Protein AF-A0A662APE7-F1 (afdb_monomer_lite)

Secondary structure (DSSP, 8-state):
-PPPPPSEEEEEE-SSSEEEPPTT-EEEEEEEEE-TT-EEEE--SEEEESS-EEE-SEE--TTPEEEE-SSSEEEEE-B-STTT--SEEEE-SSEEEESS-EEES-EEE-TT-EEE--SEEEESS-EEESSEEE-TT-EEEE-TT--EEE--SGGGS-SEEE----S---TTS---SSSSEEEEEEETTTTEEEEEEBTT-EEEEEEGGG-S-SGGG---EEE-SS-SBEEEEEEETTTTEEEEEESSTTEEEEEEHHHHTT-SGGG-EEEEE-SSSEEEEEEEETTTTEEEEEEE-TT-EEEEEEEGGGTT-SGGGEEEEEEESSSEEEEEEEETTTTEEEEEEEETTEEEEEEEETTTSTT-SGGG-EEEEEESSS-EEEEEEETTTTEEEEEE-

Structure (mmCIF, N/CA/C/O backbone):
data_AF-A0A662APE7-F1
#
_entry.id   AF-A0A662APE7-F1
#
loop_
_atom_site.group_PDB
_atom_site.id
_atom_site.type_symbol
_atom_site.label_atom_id
_atom_site.label_alt_id
_atom_site.label_comp_id
_atom_site.label_asym_id
_atom_site.label_entity_id
_atom_site.label_seq_id
_atom_site.pdbx_PDB_ins_code
_atom_site.Cartn_x
_atom_site.Cartn_y
_atom_site.Cartn_z
_atom_site.occupancy
_atom_site.B_iso_or_equiv
_atom_site.auth_seq_id
_atom_site.auth_comp_id
_atom_site.auth_asym_id
_atom_site.auth_atom_id
_atom_site.pdbx_PDB_model_num
ATOM 1 N N . MET A 1 1 ? -27.180 11.894 44.790 1.00 35.41 1 MET A N 1
ATOM 2 C CA . MET A 1 1 ? -26.986 12.115 43.345 1.00 35.41 1 MET A CA 1
ATOM 3 C C . MET A 1 1 ? -28.286 11.758 42.665 1.00 35.41 1 MET A C 1
ATOM 5 O O . MET A 1 1 ? -28.748 10.638 42.830 1.00 35.41 1 MET A O 1
ATOM 9 N N . THR A 1 2 ? -28.931 12.731 42.036 1.00 31.67 2 THR A N 1
ATOM 10 C CA . THR A 1 2 ? -30.145 12.531 41.242 1.00 31.67 2 THR A CA 1
ATOM 11 C C . THR A 1 2 ? -29.790 11.696 40.015 1.00 31.67 2 THR A C 1
ATOM 13 O O . THR A 1 2 ? -28.865 12.049 39.289 1.00 31.67 2 THR A O 1
ATOM 16 N N . THR A 1 3 ? -30.481 10.576 39.813 1.00 41.03 3 THR A N 1
ATOM 17 C CA . THR A 1 3 ? -30.437 9.804 38.564 1.00 41.03 3 THR A CA 1
ATOM 18 C C . THR A 1 3 ? -30.727 10.743 37.389 1.00 41.03 3 THR A C 1
ATOM 20 O O . THR A 1 3 ? -31.688 11.512 37.501 1.00 41.03 3 THR A O 1
ATOM 23 N N . PRO A 1 4 ? -29.955 10.718 36.287 1.00 45.28 4 PRO A N 1
ATOM 24 C CA . PRO A 1 4 ? -30.356 11.425 35.078 1.00 45.28 4 PRO A CA 1
ATOM 25 C C . PRO A 1 4 ? -31.716 10.859 34.661 1.00 45.28 4 PRO A C 1
ATOM 27 O O . PRO A 1 4 ? -31.856 9.642 34.531 1.00 45.28 4 PRO A O 1
ATOM 30 N N . SER A 1 5 ? -32.740 11.702 34.539 1.00 51.16 5 SER A N 1
ATOM 31 C CA . SER A 1 5 ? -33.983 11.282 33.897 1.00 51.16 5 SER A CA 1
ATOM 32 C C . SER A 1 5 ? -33.646 10.973 32.445 1.00 51.16 5 SER A C 1
ATOM 34 O O . SER A 1 5 ? -33.167 11.858 31.748 1.00 51.16 5 SER A O 1
ATOM 36 N N . THR A 1 6 ? -33.845 9.735 32.001 1.00 56.44 6 THR A N 1
ATOM 37 C CA . THR A 1 6 ? -33.733 9.391 30.580 1.00 56.44 6 THR A CA 1
ATOM 38 C C . THR A 1 6 ? -34.765 10.203 29.805 1.00 56.44 6 THR A C 1
ATOM 40 O O . THR A 1 6 ? -35.962 10.061 30.068 1.00 56.44 6 THR A O 1
ATOM 43 N N . ASP A 1 7 ? -34.320 11.041 28.872 1.00 66.50 7 ASP A N 1
ATOM 44 C CA . ASP A 1 7 ? -35.218 11.880 28.066 1.00 66.50 7 ASP A CA 1
ATOM 45 C C . ASP A 1 7 ? -36.067 11.024 27.109 1.00 66.50 7 ASP A C 1
ATOM 47 O O . ASP A 1 7 ? -37.222 11.346 26.832 1.00 66.50 7 ASP A O 1
ATOM 51 N N . PHE A 1 8 ? -35.525 9.876 26.680 1.00 79.31 8 PHE A N 1
ATOM 52 C CA . PHE A 1 8 ? -36.215 8.867 25.874 1.00 79.31 8 PHE A CA 1
ATOM 53 C C . PHE A 1 8 ? -35.913 7.444 26.359 1.00 79.31 8 PHE A C 1
ATOM 55 O O . PHE A 1 8 ? -34.772 7.133 26.682 1.00 79.31 8 PHE A O 1
ATOM 62 N N . ALA A 1 9 ? -36.916 6.558 26.367 1.00 82.94 9 ALA A N 1
ATOM 63 C CA . ALA A 1 9 ? -36.731 5.155 26.753 1.00 82.94 9 ALA A CA 1
ATOM 64 C C . ALA A 1 9 ? -35.866 4.401 25.725 1.00 82.94 9 ALA A C 1
ATOM 66 O O . ALA A 1 9 ? -34.706 4.149 25.992 1.00 82.94 9 ALA A O 1
ATOM 67 N N . ALA A 1 10 ? -36.363 4.124 24.522 1.00 90.31 10 ALA A N 1
ATOM 68 C CA . ALA A 1 10 ? -35.557 3.552 23.442 1.00 90.31 10 ALA A CA 1
ATOM 69 C C . ALA A 1 10 ? -35.586 4.490 22.235 1.00 90.31 10 ALA A C 1
ATOM 71 O O . ALA A 1 10 ? -36.660 4.936 21.822 1.00 90.31 10 ALA A O 1
ATOM 72 N N . VAL A 1 11 ? -34.413 4.801 21.690 1.00 93.19 11 VAL A N 1
ATOM 73 C CA . VAL A 1 11 ? -34.256 5.617 20.488 1.00 93.19 11 VAL A CA 1
ATOM 74 C C . VAL A 1 11 ? -33.778 4.731 19.348 1.00 93.19 11 VAL A C 1
ATOM 76 O O . VAL A 1 11 ? -32.735 4.086 19.432 1.00 93.19 11 VAL A O 1
ATOM 79 N N . GLU A 1 12 ? -34.542 4.743 18.260 1.00 94.69 12 GLU A N 1
ATOM 80 C CA . GLU A 1 12 ? -34.242 4.005 17.040 1.00 94.69 12 GLU A CA 1
ATOM 81 C C . GLU A 1 12 ? -34.186 4.964 15.847 1.00 94.69 12 GLU A C 1
ATOM 83 O O . GLU A 1 12 ? -35.148 5.681 15.553 1.00 94.69 12 GLU A O 1
ATOM 88 N N . PHE A 1 13 ? -33.063 4.964 15.133 1.00 93.06 13 PHE A N 1
ATOM 89 C CA . PHE A 1 13 ? -32.897 5.699 13.886 1.00 93.06 13 PHE A CA 1
ATOM 90 C C . PHE A 1 13 ? -33.040 4.761 12.692 1.00 93.06 13 PHE A C 1
ATOM 92 O O . PHE A 1 13 ? -32.327 3.768 12.563 1.00 93.06 13 PHE A O 1
ATOM 99 N N . SER A 1 14 ? -33.952 5.106 11.786 1.00 93.44 14 SER A N 1
ATOM 100 C CA . SER A 1 14 ? -34.207 4.378 10.544 1.00 93.44 14 SER A CA 1
ATOM 101 C C . SER A 1 14 ? -34.367 5.331 9.350 1.00 93.44 14 SER A C 1
ATOM 103 O O . SER A 1 14 ? -34.610 6.540 9.495 1.00 93.44 14 SER A O 1
ATOM 105 N N . GLY A 1 15 ? -34.207 4.767 8.150 1.00 89.31 15 GLY A N 1
ATOM 106 C CA . GLY A 1 15 ? -34.351 5.466 6.873 1.00 89.31 15 GLY A CA 1
ATOM 107 C C . GLY A 1 15 ? -33.199 6.420 6.530 1.00 89.31 15 GLY A C 1
ATOM 108 O O . GLY A 1 15 ? -32.515 6.951 7.401 1.00 89.31 15 GLY A O 1
ATOM 109 N N . SER A 1 16 ? -33.042 6.697 5.235 1.00 83.75 16 SER A N 1
ATOM 110 C CA . SER A 1 16 ? -31.892 7.405 4.645 1.00 83.75 16 SER A CA 1
ATOM 111 C C . SER A 1 16 ? -31.837 8.921 4.870 1.00 83.75 16 SER A C 1
ATOM 113 O O . SER A 1 16 ? -30.897 9.577 4.428 1.00 83.75 16 SER A O 1
ATOM 115 N N . GLY A 1 17 ? -32.830 9.510 5.540 1.00 81.00 17 GLY A N 1
ATOM 116 C CA . GLY A 1 17 ? -32.840 10.949 5.816 1.00 81.00 17 GLY A CA 1
ATOM 117 C C . GLY A 1 17 ? -31.823 11.345 6.889 1.00 81.00 17 GLY A C 1
ATOM 118 O O . GLY A 1 17 ? -31.706 10.647 7.899 1.00 81.00 17 GLY A O 1
ATOM 119 N N . SER A 1 18 ? -31.165 12.494 6.710 1.00 81.50 18 SER A N 1
ATOM 120 C CA . SER A 1 18 ? -30.224 13.066 7.679 1.00 81.50 18 SER A CA 1
ATOM 121 C C . SER A 1 18 ? -30.870 13.264 9.049 1.00 81.50 18 SER A C 1
ATOM 123 O O . SER A 1 18 ? -31.912 13.910 9.170 1.00 81.50 18 SER A O 1
ATOM 125 N N . LYS A 1 19 ? -30.238 12.713 10.086 1.00 87.00 19 LYS A N 1
ATOM 126 C CA . LYS A 1 19 ? -30.603 12.921 11.491 1.00 87.00 19 LYS A CA 1
ATOM 127 C C . LYS A 1 19 ? -29.504 13.758 12.142 1.00 87.00 19 LYS A C 1
ATOM 129 O O . LYS A 1 19 ? -28.327 13.440 11.990 1.00 87.00 19 LYS A O 1
ATOM 134 N N . ILE A 1 20 ? -29.879 14.853 12.795 1.00 86.06 20 ILE A N 1
ATOM 135 C CA . ILE A 1 20 ? -28.946 15.850 13.334 1.00 86.06 20 ILE A CA 1
ATOM 136 C C . ILE A 1 20 ? -29.364 16.147 14.770 1.00 86.06 20 ILE A C 1
ATOM 138 O O . ILE A 1 20 ? -30.521 16.504 15.008 1.00 86.06 20 ILE A O 1
ATOM 142 N N . PHE A 1 21 ? -28.433 16.009 15.710 1.00 83.69 21 PHE A N 1
ATOM 143 C CA . PHE A 1 21 ? -28.563 16.633 17.021 1.00 83.69 21 PHE A CA 1
ATOM 144 C C . PHE A 1 21 ? -28.030 18.066 16.926 1.00 83.69 21 PHE A C 1
ATOM 146 O O . PHE A 1 21 ? -27.008 18.274 16.276 1.00 83.69 21 PHE A O 1
ATOM 153 N N . PRO A 1 22 ? -28.700 19.067 17.523 1.00 81.81 22 PRO A N 1
ATOM 154 C CA . PRO A 1 22 ? -28.154 20.419 17.564 1.00 81.81 22 PRO A CA 1
ATOM 155 C C . PRO A 1 22 ? -26.779 20.446 18.247 1.00 81.81 22 PRO A C 1
ATOM 157 O O . PRO A 1 22 ? -26.547 19.691 19.191 1.00 81.81 22 PRO A O 1
ATOM 160 N N . ASP A 1 23 ? -25.892 21.339 17.813 1.00 76.12 23 ASP A N 1
ATOM 161 C CA . ASP A 1 23 ? -24.543 21.448 18.376 1.00 76.12 23 ASP A CA 1
ATOM 162 C C . ASP A 1 23 ? -24.566 21.674 19.897 1.00 76.12 23 ASP A C 1
ATOM 164 O O . ASP A 1 23 ? -25.382 22.439 20.422 1.00 76.12 23 ASP A O 1
ATOM 168 N N . ASN A 1 24 ? -23.617 21.053 20.606 1.00 78.12 24 ASN A N 1
ATOM 169 C CA . ASN A 1 24 ? -23.400 21.215 22.051 1.00 78.12 24 ASN A CA 1
ATOM 170 C C . ASN A 1 24 ? -24.587 20.826 22.955 1.00 78.12 24 ASN A C 1
ATOM 172 O O . ASN A 1 24 ? -24.693 21.317 24.082 1.00 78.12 24 ASN A O 1
ATOM 176 N N . VAL A 1 25 ? -25.475 19.938 22.501 1.00 85.38 25 VAL A N 1
ATOM 177 C CA . VAL A 1 25 ? -26.524 19.369 23.362 1.00 85.38 25 VAL A CA 1
ATOM 178 C C . VAL A 1 25 ? -26.057 18.093 24.053 1.00 85.38 25 VAL A C 1
ATOM 180 O O . VAL A 1 25 ? -25.264 17.327 23.508 1.00 85.38 25 VAL A O 1
ATOM 183 N N . ASN A 1 26 ? -26.609 17.846 25.240 1.00 90.25 26 ASN A N 1
ATOM 184 C CA . ASN A 1 26 ? -26.515 16.559 25.921 1.00 90.25 26 ASN A CA 1
ATOM 185 C C . ASN A 1 26 ? -27.813 15.785 25.676 1.00 90.25 26 ASN A C 1
ATOM 187 O O . ASN A 1 26 ? -28.894 16.371 25.732 1.00 90.25 26 ASN A O 1
ATOM 191 N N . ALA A 1 27 ? -27.709 14.484 25.432 1.00 91.06 27 ALA A N 1
ATOM 192 C CA . ALA A 1 27 ? -28.846 13.596 25.239 1.00 91.06 27 ALA A CA 1
ATOM 193 C C . ALA A 1 27 ? -28.713 12.351 26.118 1.00 91.06 27 ALA A C 1
ATOM 195 O O . ALA A 1 27 ? -27.608 11.910 26.447 1.00 91.06 27 ALA A O 1
ATOM 196 N N . SER A 1 28 ? -29.847 11.760 26.486 1.00 92.81 28 SER A N 1
ATOM 197 C CA . SER A 1 28 ? -29.877 10.519 27.251 1.00 92.81 28 SER A CA 1
ATOM 198 C C . SER A 1 28 ? -30.950 9.561 26.747 1.00 92.81 28 SER A C 1
ATOM 200 O O . SER A 1 28 ? -32.042 9.977 26.353 1.00 92.81 28 SER A O 1
ATOM 202 N N . THR A 1 29 ? -30.647 8.264 26.772 1.00 93.62 29 THR A N 1
ATOM 203 C CA . THR A 1 29 ? -31.620 7.218 26.472 1.00 93.62 29 THR A CA 1
ATOM 204 C C . THR A 1 29 ? -31.363 5.919 27.245 1.00 93.62 29 THR A C 1
ATOM 206 O O . THR A 1 29 ? -30.317 5.753 27.883 1.00 93.62 29 THR A O 1
ATOM 209 N N . THR A 1 30 ? -32.330 5.000 27.245 1.00 94.25 30 THR A N 1
ATOM 210 C CA . THR A 1 30 ? -32.085 3.607 27.633 1.00 94.25 30 THR A CA 1
ATOM 211 C C . THR A 1 30 ? -31.404 2.894 26.481 1.00 94.25 30 THR A C 1
ATOM 213 O O . THR A 1 30 ? -30.188 2.760 26.538 1.00 94.25 30 THR A O 1
ATOM 216 N N . ASP A 1 31 ? -32.118 2.554 25.414 1.00 95.06 31 ASP A N 1
ATOM 217 C CA . ASP A 1 31 ? -31.532 1.845 24.273 1.00 95.06 31 ASP A CA 1
ATOM 218 C C . ASP A 1 31 ? -31.264 2.794 23.107 1.00 95.06 31 ASP A C 1
ATOM 220 O O . ASP A 1 31 ? -32.072 3.678 22.815 1.00 95.06 31 ASP A O 1
ATOM 224 N N . PHE A 1 32 ? -30.148 2.594 22.410 1.00 94.94 32 PHE A N 1
ATOM 225 C CA . PHE A 1 32 ? -29.778 3.407 21.257 1.00 94.94 32 PHE A CA 1
ATOM 226 C C . PHE A 1 32 ? -29.455 2.516 20.062 1.00 94.94 32 PHE A C 1
ATOM 228 O O . PHE A 1 32 ? -28.431 1.832 20.029 1.00 94.94 32 PHE A O 1
ATOM 235 N N . THR A 1 33 ? -30.347 2.525 19.075 1.00 95.94 33 THR A N 1
ATOM 236 C CA . THR A 1 33 ? -30.216 1.726 17.856 1.00 95.94 33 THR A CA 1
ATOM 237 C C . THR A 1 33 ? -30.161 2.623 16.632 1.00 95.94 33 THR A C 1
ATOM 239 O O . THR A 1 33 ? -31.026 3.473 16.419 1.00 95.94 33 THR A O 1
ATOM 242 N N . ILE A 1 34 ? -29.173 2.398 15.777 1.00 94.44 34 ILE A N 1
ATOM 243 C CA . ILE A 1 34 ? -29.117 2.963 14.434 1.00 94.44 34 ILE A CA 1
ATOM 244 C C . ILE A 1 34 ? -29.188 1.793 13.458 1.00 94.44 34 ILE A C 1
ATOM 246 O O . ILE A 1 34 ? -28.305 0.937 13.410 1.00 94.44 34 ILE A O 1
ATOM 250 N N . ASN A 1 35 ? -30.264 1.737 12.681 1.00 94.50 35 ASN A N 1
ATOM 251 C CA . ASN A 1 35 ? -30.458 0.678 11.704 1.00 94.50 35 ASN A CA 1
ATOM 252 C C . ASN A 1 35 ? -29.614 0.892 10.449 1.00 94.50 35 ASN A C 1
ATOM 254 O O . ASN A 1 35 ? -29.240 2.014 10.099 1.00 94.50 35 ASN A O 1
ATOM 258 N N . SER A 1 36 ? -29.416 -0.198 9.709 1.00 91.50 36 SER A N 1
ATOM 259 C CA . SER A 1 36 ? -28.826 -0.135 8.376 1.00 91.50 36 SER A CA 1
ATOM 260 C C . SER A 1 36 ? -29.574 0.850 7.475 1.00 91.50 36 SER A C 1
ATOM 262 O O . SER A 1 36 ? -30.806 0.933 7.481 1.00 91.50 36 SER A O 1
ATOM 264 N N . GLY A 1 37 ? -28.806 1.650 6.736 1.00 87.56 37 GLY A N 1
ATOM 265 C CA . GLY A 1 37 ? -29.314 2.721 5.883 1.00 87.56 37 GLY A CA 1
ATOM 266 C C . GLY A 1 37 ? -29.697 4.015 6.611 1.00 87.56 37 GLY A C 1
ATOM 267 O O . GLY A 1 37 ? -30.052 4.979 5.935 1.00 87.56 37 GLY A O 1
ATOM 268 N N . ALA A 1 38 ? -29.621 4.082 7.946 1.00 92.69 38 ALA A N 1
ATOM 269 C CA . ALA A 1 38 ? -29.759 5.334 8.691 1.00 92.69 38 ALA A CA 1
ATOM 270 C C . ALA A 1 38 ? -28.409 6.052 8.851 1.00 92.69 38 ALA A C 1
ATOM 272 O O . ALA A 1 38 ? -27.361 5.413 8.935 1.00 92.69 38 ALA A O 1
ATOM 273 N N . ARG A 1 39 ? -28.438 7.391 8.921 1.00 89.56 39 ARG A N 1
ATOM 274 C CA . ARG A 1 39 ? -27.250 8.220 9.172 1.00 89.56 39 ARG A CA 1
ATOM 275 C C . ARG A 1 39 ? -27.526 9.337 10.171 1.00 89.56 39 ARG A C 1
ATOM 277 O O . ARG A 1 39 ? -28.416 10.166 9.954 1.00 89.56 39 ARG A O 1
ATOM 284 N N . ILE A 1 40 ? -26.704 9.393 11.215 1.00 88.62 40 ILE A N 1
ATOM 285 C CA . ILE A 1 40 ? -26.594 10.539 12.119 1.00 88.62 40 ILE A CA 1
ATOM 286 C C . ILE A 1 40 ? -25.384 11.363 11.678 1.00 88.62 40 ILE A C 1
ATOM 288 O O . ILE A 1 40 ? -24.270 10.849 11.641 1.00 88.62 40 ILE A O 1
ATOM 292 N N . TYR A 1 41 ? -25.620 12.613 11.277 1.00 82.94 41 TYR A N 1
ATOM 293 C CA . TYR A 1 41 ? -24.587 13.519 10.748 1.00 82.94 41 TYR A CA 1
ATOM 294 C C . TYR A 1 41 ? -23.865 14.320 11.828 1.00 82.94 41 TYR A C 1
ATOM 296 O O . TYR A 1 41 ? -22.779 14.827 11.582 1.00 82.94 41 TYR A O 1
ATOM 304 N N . THR A 1 42 ? -24.492 14.483 12.987 1.00 83.12 42 THR A N 1
ATOM 305 C CA . THR A 1 42 ? -23.916 15.217 14.112 1.00 83.12 42 THR A CA 1
ATOM 306 C C . THR A 1 42 ? -24.437 14.574 15.378 1.00 83.12 42 THR A C 1
ATOM 308 O O . THR A 1 42 ? -25.648 14.606 15.629 1.00 83.12 42 THR A O 1
ATOM 311 N N . ALA A 1 43 ? -23.548 13.929 16.126 1.00 82.81 43 ALA A N 1
ATOM 312 C CA . ALA A 1 43 ? -23.848 13.393 17.444 1.00 82.81 43 ALA A CA 1
ATOM 313 C C . ALA A 1 43 ? -23.975 14.524 18.486 1.00 82.81 43 ALA A C 1
ATOM 315 O O . ALA A 1 43 ? -23.409 15.604 18.305 1.00 82.81 43 ALA A O 1
ATOM 316 N N . PRO A 1 44 ? -24.707 14.307 19.595 1.00 87.81 44 PRO A N 1
ATOM 317 C CA . PRO A 1 44 ? -24.692 15.241 20.717 1.00 87.81 44 PRO A CA 1
ATOM 318 C C . PRO A 1 44 ? -23.286 15.304 21.338 1.00 87.81 44 PRO A C 1
ATOM 320 O O . PRO A 1 44 ? -22.527 14.336 21.284 1.00 87.81 44 PRO A O 1
ATOM 323 N N . ALA A 1 45 ? -22.958 16.415 22.001 1.00 89.75 45 ALA A N 1
ATOM 324 C CA . ALA A 1 45 ? -21.673 16.561 22.693 1.00 89.75 45 ALA A CA 1
ATOM 325 C C . ALA A 1 45 ? -21.500 15.527 23.820 1.00 89.75 45 ALA A C 1
ATOM 327 O O . ALA A 1 45 ? -20.388 15.075 24.092 1.00 89.75 45 ALA A O 1
ATOM 328 N N . SER A 1 46 ? -22.608 15.123 24.449 1.00 92.06 46 SER A N 1
ATOM 329 C CA . SER A 1 46 ? -22.653 13.997 25.379 1.00 92.06 46 SER A CA 1
ATOM 330 C C . SER A 1 46 ? -23.895 13.144 25.127 1.00 92.06 46 SER A C 1
ATOM 332 O O . SER A 1 46 ? -25.013 13.662 25.130 1.00 92.06 46 SER A O 1
ATOM 334 N N . LEU A 1 47 ? -23.710 11.838 24.934 1.00 92.94 47 LEU A N 1
ATOM 335 C CA . LEU A 1 47 ? -24.787 10.853 24.831 1.00 92.94 47 LEU A CA 1
ATOM 336 C C . LEU A 1 47 ? -24.689 9.866 25.990 1.00 92.94 47 LEU A C 1
ATOM 338 O O . LEU A 1 47 ? -23.731 9.111 26.086 1.00 92.94 47 LEU A O 1
ATOM 342 N N . THR A 1 48 ? -25.686 9.835 26.867 1.00 95.12 48 THR A N 1
ATOM 343 C CA . THR A 1 48 ? -25.760 8.837 27.942 1.00 95.12 48 THR A CA 1
ATOM 344 C C . THR A 1 48 ? -26.694 7.697 27.559 1.00 95.12 48 THR A C 1
ATOM 346 O O . THR A 1 48 ? -27.858 7.936 27.248 1.00 95.12 48 THR A O 1
ATOM 349 N N . ILE A 1 49 ? -26.204 6.461 27.626 1.00 95.44 49 ILE A N 1
ATOM 350 C CA . ILE A 1 49 ? -26.942 5.246 27.270 1.00 95.44 49 ILE A CA 1
ATOM 351 C C . ILE A 1 49 ? -26.947 4.314 28.480 1.00 95.44 49 ILE A C 1
ATOM 353 O O . ILE A 1 49 ? -25.889 3.936 28.996 1.00 95.44 49 ILE A O 1
ATOM 357 N N . SER A 1 50 ? -28.146 3.937 28.926 1.00 95.06 50 SER A N 1
ATOM 358 C CA . SER A 1 50 ? -28.351 3.087 30.112 1.00 95.06 50 SER A CA 1
ATOM 359 C C . SER A 1 50 ? -28.777 1.642 29.802 1.00 95.06 50 SER A C 1
ATOM 361 O O . SER A 1 50 ? -28.789 0.808 30.707 1.00 95.06 50 SER A O 1
ATOM 363 N N . GLY A 1 51 ? -29.080 1.339 28.542 1.00 95.19 51 GLY A N 1
ATOM 364 C CA . GLY A 1 51 ? -29.429 0.029 27.981 1.00 95.19 51 GLY A CA 1
ATOM 365 C C . GLY A 1 51 ? -28.533 -0.333 26.792 1.00 95.19 51 GLY A C 1
ATOM 366 O O . GLY A 1 51 ? -27.390 0.108 26.730 1.00 95.19 51 GLY A O 1
ATOM 367 N N . ASP A 1 52 ? -28.981 -1.150 25.853 1.00 96.50 52 ASP A N 1
ATOM 368 C CA . ASP A 1 52 ? -28.092 -1.669 24.806 1.00 96.50 52 ASP A CA 1
ATOM 369 C C . ASP A 1 52 ? -27.796 -0.639 23.700 1.00 96.50 52 ASP A C 1
ATOM 371 O O . ASP A 1 52 ? -28.578 0.277 23.423 1.00 96.50 52 ASP A O 1
ATOM 375 N N . TYR A 1 53 ? -26.636 -0.797 23.053 1.00 96.44 53 TYR A N 1
ATOM 376 C CA . TYR A 1 53 ? -26.221 0.003 21.899 1.00 96.44 53 TYR A CA 1
ATOM 377 C C . TYR A 1 53 ? -26.051 -0.887 20.677 1.00 96.44 53 TYR A C 1
ATOM 379 O O . TYR A 1 53 ? -25.331 -1.883 20.723 1.00 96.44 53 TYR A O 1
ATOM 387 N N . THR A 1 54 ? -26.695 -0.517 19.573 1.00 96.31 54 THR A N 1
ATOM 388 C CA . THR A 1 54 ? -26.545 -1.206 18.288 1.00 96.31 54 THR A CA 1
ATOM 389 C C . THR A 1 54 ? -26.336 -0.198 17.169 1.00 96.31 54 THR A C 1
ATOM 391 O O . THR A 1 54 ? -27.209 0.632 16.914 1.00 96.31 54 THR A O 1
ATOM 394 N N . GLN A 1 55 ? -25.212 -0.304 16.461 1.00 92.50 55 GLN A N 1
ATOM 395 C CA . GLN A 1 55 ? -24.888 0.573 15.340 1.00 92.50 55 GLN A CA 1
ATOM 396 C C . GLN A 1 55 ? -24.695 -0.198 14.029 1.00 92.50 55 GLN A C 1
ATOM 398 O O . GLN A 1 55 ? -23.624 -0.718 13.755 1.00 92.50 55 GLN A O 1
ATOM 403 N N . ASN A 1 56 ? -25.733 -0.254 13.195 1.00 91.25 56 ASN A N 1
ATOM 404 C CA . ASN A 1 56 ? -25.705 -0.901 11.878 1.00 91.25 56 ASN A CA 1
ATOM 405 C C . ASN A 1 56 ? -25.777 0.094 10.700 1.00 91.25 56 ASN A C 1
ATOM 407 O O . ASN A 1 56 ? -25.841 -0.332 9.546 1.00 91.25 56 ASN A O 1
ATOM 411 N N . GLY A 1 57 ? -25.847 1.397 10.974 1.00 89.81 57 GLY A N 1
ATOM 412 C CA . GLY A 1 57 ? -25.851 2.488 9.997 1.00 89.81 57 GLY A CA 1
ATOM 413 C C . GLY A 1 57 ? -24.587 3.348 10.086 1.00 89.81 57 GLY A C 1
ATOM 414 O O . GLY A 1 57 ? -23.506 2.845 10.362 1.00 89.81 57 GLY A O 1
ATOM 415 N N . LEU A 1 58 ? -24.719 4.656 9.847 1.00 86.56 58 LEU A N 1
ATOM 416 C CA . LEU A 1 58 ? -23.620 5.630 9.909 1.00 86.56 58 LEU A CA 1
ATOM 417 C C . LEU A 1 58 ? -23.786 6.575 11.105 1.00 86.56 58 LEU A C 1
ATOM 419 O O . LEU A 1 58 ? -24.887 7.081 11.348 1.00 86.56 58 LEU A O 1
ATOM 423 N N . PHE A 1 59 ? -22.703 6.831 11.838 1.00 86.69 59 PHE A N 1
ATOM 424 C CA . PHE A 1 59 ? -22.693 7.718 13.005 1.00 86.69 59 PHE A CA 1
ATOM 425 C C . PHE A 1 59 ? -21.440 8.574 12.991 1.00 86.69 59 PHE A C 1
ATOM 427 O O . PHE A 1 59 ? -20.358 8.127 13.354 1.00 86.69 59 PHE A O 1
ATOM 434 N N . ASP A 1 60 ? -21.617 9.827 12.588 1.00 84.88 60 ASP A N 1
ATOM 435 C CA . ASP A 1 60 ? -20.598 10.846 12.770 1.00 84.88 60 ASP A CA 1
ATOM 436 C C . ASP A 1 60 ? -20.600 11.271 14.241 1.00 84.88 60 ASP A C 1
ATOM 438 O O . ASP A 1 60 ? -21.513 11.958 14.713 1.00 84.88 60 ASP A O 1
ATOM 442 N N . ASN A 1 61 ? -19.593 10.804 14.976 1.00 75.38 61 ASN A N 1
ATOM 443 C CA . ASN A 1 61 ? -19.471 11.059 16.403 1.00 75.38 61 ASN A CA 1
ATOM 444 C C . ASN A 1 61 ? -19.163 12.529 16.727 1.00 75.38 61 ASN A C 1
ATOM 446 O O . ASN A 1 61 ? -19.318 12.921 17.881 1.00 75.38 61 ASN A O 1
ATOM 450 N N . SER A 1 62 ? -18.719 13.333 15.751 1.00 78.00 62 SER A N 1
ATOM 451 C CA . SER A 1 62 ? -18.356 14.746 15.912 1.00 78.00 62 SER A CA 1
ATOM 452 C C . SER A 1 62 ? -17.479 15.041 17.149 1.00 78.00 62 SER A C 1
ATOM 454 O O . SER A 1 62 ? -17.571 16.118 17.736 1.00 78.00 62 SER A O 1
ATOM 456 N N . ARG A 1 63 ? -16.629 14.082 17.563 1.00 77.19 63 ARG A N 1
ATOM 457 C CA . ARG A 1 63 ? -15.809 14.098 18.799 1.00 77.19 63 ARG A CA 1
ATOM 458 C C . ARG A 1 63 ? -16.604 14.178 20.117 1.00 77.19 63 ARG A C 1
ATOM 460 O O . ARG A 1 63 ? -16.050 14.554 21.149 1.00 77.19 63 ARG A O 1
ATOM 467 N N . GLY A 1 64 ? -17.892 13.846 20.098 1.00 86.56 64 GLY A N 1
ATOM 468 C CA . GLY A 1 64 ? -18.738 13.753 21.286 1.00 86.56 64 GLY A CA 1
ATOM 469 C C . GLY A 1 64 ? -18.366 12.574 22.189 1.00 86.56 64 GLY A C 1
ATOM 470 O O . GLY A 1 64 ? -17.710 11.616 21.768 1.00 86.56 64 GLY A O 1
ATOM 471 N N . THR A 1 65 ? -18.814 12.636 23.444 1.00 93.56 65 THR A N 1
ATOM 472 C CA . THR A 1 65 ? -18.567 11.588 24.445 1.00 93.56 65 THR A CA 1
ATOM 473 C C . THR A 1 65 ? -19.807 10.726 24.661 1.00 93.56 65 THR A C 1
ATOM 475 O O . THR A 1 65 ? -20.876 11.235 25.002 1.00 93.56 65 THR A O 1
ATOM 478 N N . ILE A 1 66 ? -19.665 9.407 24.542 1.00 95.31 66 ILE A N 1
ATOM 479 C CA . ILE A 1 66 ? -20.707 8.440 24.886 1.00 95.31 66 ILE A CA 1
ATOM 480 C C . ILE A 1 66 ? -20.439 7.856 26.274 1.00 95.31 66 ILE A C 1
ATOM 482 O O . ILE A 1 66 ? -19.368 7.321 26.561 1.00 95.31 66 ILE A O 1
ATOM 486 N N . HIS A 1 67 ? -21.442 7.933 27.142 1.00 97.12 67 HIS A N 1
ATOM 487 C CA . HIS A 1 67 ? -21.419 7.369 28.482 1.00 97.12 67 HIS A CA 1
ATOM 488 C C . HIS A 1 67 ? -22.276 6.109 28.535 1.00 97.12 67 HIS A C 1
ATOM 490 O O . HIS A 1 67 ? -23.503 6.177 28.464 1.00 97.12 67 HIS A O 1
ATOM 496 N N . PHE A 1 68 ? -21.634 4.968 28.753 1.00 97.81 68 PHE A N 1
ATOM 497 C CA . PHE A 1 68 ? -22.302 3.701 29.031 1.00 97.81 68 PHE A CA 1
ATOM 498 C C . PHE A 1 68 ? -22.396 3.520 30.545 1.00 97.81 68 PHE A C 1
ATOM 500 O O . PHE A 1 68 ? -21.453 3.047 31.181 1.00 97.81 68 PHE A O 1
ATOM 507 N N . ASN A 1 69 ? -23.510 3.951 31.144 1.00 94.00 69 ASN A N 1
ATOM 508 C CA . ASN A 1 69 ? -23.674 4.027 32.605 1.00 94.00 69 ASN A CA 1
ATOM 509 C C . ASN A 1 69 ? -24.769 3.105 33.167 1.00 94.00 69 ASN A C 1
ATOM 511 O O . ASN A 1 69 ? -25.109 3.188 34.348 1.00 94.00 69 ASN A O 1
ATOM 515 N N . GLY A 1 70 ? -25.324 2.252 32.309 1.00 88.94 70 GLY A N 1
ATOM 516 C CA . GLY A 1 70 ? -26.429 1.360 32.619 1.00 88.94 70 GLY A CA 1
ATOM 517 C C . GLY A 1 70 ? -26.100 0.184 33.530 1.00 88.94 70 GLY A C 1
ATOM 518 O O . GLY A 1 70 ? -25.000 0.064 34.085 1.00 88.94 70 GLY A O 1
ATOM 519 N N . SER A 1 71 ? -27.051 -0.750 33.599 1.00 90.44 71 SER A N 1
ATOM 520 C CA . SER A 1 71 ? -26.811 -2.115 34.074 1.00 90.44 71 SER A CA 1
ATOM 521 C C . SER A 1 71 ? -25.878 -2.871 33.110 1.00 90.44 71 SER A C 1
ATOM 523 O O . SER A 1 71 ? -24.974 -2.278 32.515 1.00 90.44 71 SER A O 1
ATOM 525 N N . VAL A 1 72 ? -26.019 -4.193 32.990 1.00 96.38 72 VAL A N 1
ATOM 526 C CA . VAL A 1 72 ? -25.290 -4.938 31.956 1.00 96.38 72 VAL A CA 1
ATOM 527 C C . VAL A 1 72 ? -25.707 -4.389 30.588 1.00 96.38 72 VAL A C 1
ATOM 529 O O . VAL A 1 72 ? -26.904 -4.220 30.373 1.00 96.38 72 VAL A O 1
ATOM 532 N N . GLN A 1 73 ? -24.741 -4.063 29.724 1.00 97.56 73 GLN A N 1
ATOM 533 C CA . GLN A 1 73 ? -24.985 -3.542 28.372 1.00 97.56 73 GLN A CA 1
ATOM 534 C C . GLN A 1 73 ? -24.224 -4.372 27.338 1.00 97.56 73 GLN A C 1
ATOM 536 O O . GLN A 1 73 ? -23.070 -4.761 27.556 1.00 97.56 73 GLN A O 1
ATOM 541 N N . THR A 1 74 ? -24.865 -4.574 26.196 1.00 97.81 74 THR A N 1
ATOM 542 C CA . THR A 1 74 ? -24.275 -5.130 24.981 1.00 97.81 74 THR A CA 1
ATOM 543 C C . THR A 1 74 ? -24.054 -4.009 23.970 1.00 97.81 74 THR A C 1
ATOM 545 O O . THR A 1 74 ? -24.942 -3.194 23.722 1.00 97.81 74 THR A O 1
ATOM 548 N N . LEU A 1 75 ? -22.852 -3.966 23.398 1.00 97.56 75 LEU A N 1
ATOM 549 C CA . LEU A 1 75 ? -22.442 -3.015 22.372 1.00 97.56 75 LEU A CA 1
ATOM 550 C C . LEU A 1 75 ? -22.242 -3.796 21.074 1.00 97.56 75 LEU A C 1
ATOM 552 O O . LEU A 1 75 ? -21.329 -4.619 20.974 1.00 97.56 75 LEU A O 1
ATOM 556 N N . ALA A 1 76 ? -23.127 -3.586 20.107 1.00 96.25 76 ALA A N 1
ATOM 557 C CA . ALA A 1 76 ? -23.212 -4.376 18.885 1.00 96.25 76 ALA A CA 1
ATOM 558 C C . ALA A 1 76 ? -23.228 -3.505 17.622 1.00 96.25 76 ALA A C 1
ATOM 560 O O . ALA A 1 76 ? -23.407 -2.287 17.671 1.00 96.25 76 ALA A O 1
ATOM 561 N N . GLY A 1 77 ? -23.078 -4.167 16.475 1.00 91.62 77 GLY A N 1
ATOM 562 C CA . GLY A 1 77 ? -23.021 -3.533 15.158 1.00 91.62 77 GLY A CA 1
ATOM 563 C C . GLY A 1 77 ? -21.594 -3.286 14.665 1.00 91.62 77 GLY A C 1
ATOM 564 O O . GLY A 1 77 ? -20.652 -3.904 15.164 1.00 91.62 77 GLY A O 1
ATOM 565 N N . THR A 1 78 ? -21.458 -2.426 13.661 1.00 86.31 78 THR A N 1
ATOM 566 C CA . THR A 1 78 ? -20.198 -2.020 13.029 1.00 86.31 78 THR A CA 1
ATOM 567 C C . THR A 1 78 ? -19.700 -0.741 13.693 1.00 86.31 78 THR A C 1
ATOM 569 O O . THR A 1 78 ? -20.376 0.282 13.651 1.00 86.31 78 THR A O 1
ATOM 572 N N . MET A 1 79 ? -18.535 -0.799 14.335 1.00 89.75 79 MET A N 1
ATOM 573 C CA . MET A 1 79 ? -17.963 0.315 15.109 1.00 89.75 79 MET A CA 1
ATOM 574 C C . MET A 1 79 ? -16.469 0.476 14.821 1.00 89.75 79 MET A C 1
ATOM 576 O O . MET A 1 79 ? -15.734 0.892 15.702 1.00 89.75 79 MET A O 1
ATOM 580 N N . ASN A 1 80 ? -16.024 0.033 13.646 1.00 79.19 80 ASN A N 1
ATOM 581 C CA . ASN A 1 80 ? -14.619 -0.135 13.276 1.00 79.19 80 ASN A CA 1
ATOM 582 C C . ASN A 1 80 ? -14.309 0.438 11.880 1.00 79.19 80 ASN A C 1
ATOM 584 O O . ASN A 1 80 ? -13.529 -0.132 11.121 1.00 79.19 80 ASN A O 1
ATOM 588 N N . THR A 1 81 ? -14.987 1.521 11.509 1.00 72.31 81 THR A N 1
ATOM 589 C CA . THR A 1 81 ? -14.757 2.266 10.269 1.00 72.31 81 THR A CA 1
ATOM 590 C C . THR A 1 81 ? -14.749 3.754 10.586 1.00 72.31 81 THR A C 1
ATOM 592 O O . THR A 1 81 ? -15.567 4.213 11.380 1.00 72.31 81 THR A O 1
ATOM 595 N N . ALA A 1 82 ? -13.962 4.552 9.863 1.00 68.75 82 ALA A N 1
ATOM 596 C CA . ALA A 1 82 ? -13.846 5.998 10.100 1.00 68.75 82 ALA A CA 1
ATOM 597 C C . ALA A 1 82 ? -15.188 6.774 10.197 1.00 68.75 82 ALA A C 1
ATOM 599 O O . ALA A 1 82 ? -15.225 7.881 10.723 1.00 68.75 82 ALA A O 1
ATOM 600 N N . SER A 1 83 ? -16.299 6.213 9.698 1.00 68.69 83 SER A N 1
ATOM 601 C CA . SER A 1 83 ? -17.646 6.813 9.712 1.00 68.69 83 SER A CA 1
ATOM 602 C C . SER A 1 83 ? -18.654 6.178 10.690 1.00 68.69 83 SER A C 1
ATOM 604 O O . SER A 1 83 ? -19.815 6.598 10.749 1.00 68.69 83 SER A O 1
ATOM 606 N N . THR A 1 84 ? -18.240 5.147 11.428 1.00 77.38 84 THR A N 1
ATOM 607 C CA . THR A 1 84 ? -19.057 4.419 12.417 1.00 77.38 84 THR A CA 1
ATOM 608 C C . THR A 1 84 ? -18.385 4.299 13.783 1.00 77.38 84 THR A C 1
ATOM 610 O O . THR A 1 84 ? -18.965 3.710 14.695 1.00 77.38 84 THR A O 1
ATOM 613 N N . ASP A 1 85 ? -17.171 4.824 13.916 1.00 81.75 85 ASP A N 1
ATOM 614 C CA . ASP A 1 85 ? -16.359 4.737 15.123 1.00 81.75 85 ASP A CA 1
ATOM 615 C C . ASP A 1 85 ? -16.932 5.543 16.276 1.00 81.75 85 ASP A C 1
ATOM 617 O O . ASP A 1 85 ? -17.569 6.594 16.112 1.00 81.75 85 ASP A O 1
ATOM 621 N N . PHE A 1 86 ? -16.647 5.074 17.485 1.00 87.81 86 PHE A N 1
ATOM 622 C CA . PHE A 1 86 ? -16.936 5.860 18.664 1.00 87.81 86 PHE A CA 1
ATOM 623 C C . PHE A 1 86 ? -16.089 7.132 18.701 1.00 87.81 86 PHE A C 1
ATOM 625 O O . PHE A 1 86 ? -14.946 7.164 18.248 1.00 87.81 86 PHE A O 1
ATOM 632 N N . GLY A 1 87 ? -16.660 8.186 19.285 1.00 87.50 87 GLY A N 1
ATOM 633 C CA . GLY A 1 87 ? -15.888 9.347 19.720 1.00 87.50 87 GLY A CA 1
ATOM 634 C C . GLY A 1 87 ? -15.119 8.986 20.984 1.00 87.50 87 GLY A C 1
ATOM 635 O O . GLY A 1 87 ? -14.370 8.015 21.014 1.00 87.50 87 GLY A O 1
ATOM 636 N N . ASN A 1 88 ? -15.353 9.716 22.066 1.00 93.62 88 ASN A N 1
ATOM 637 C CA . ASN A 1 88 ? -14.840 9.323 23.377 1.00 93.62 88 ASN A CA 1
ATOM 638 C C . ASN A 1 88 ? -15.836 8.385 24.059 1.00 93.62 88 ASN A C 1
ATOM 640 O O . ASN A 1 88 ? -17.039 8.651 24.034 1.00 93.62 88 ASN A O 1
ATOM 644 N N . VAL A 1 89 ? -15.369 7.320 24.710 1.00 96.94 89 VAL A N 1
ATOM 645 C CA . VAL A 1 89 ? -16.236 6.407 25.470 1.00 96.94 89 VAL A CA 1
ATOM 646 C C . VAL A 1 89 ? -15.863 6.364 26.942 1.00 96.94 89 VAL A C 1
ATOM 648 O O . VAL A 1 89 ? -14.697 6.261 27.324 1.00 96.94 89 VAL A O 1
ATOM 651 N N . ILE A 1 90 ? -16.890 6.421 27.789 1.00 98.31 90 ILE A N 1
ATOM 652 C CA . ILE A 1 90 ? -16.755 6.322 29.240 1.00 98.31 90 ILE A CA 1
ATOM 653 C C . ILE A 1 90 ? -17.681 5.223 29.753 1.00 98.31 90 ILE A C 1
ATOM 655 O O . ILE A 1 90 ? -18.908 5.335 29.684 1.00 98.31 90 ILE A O 1
ATOM 659 N N . PHE A 1 91 ? -17.094 4.177 30.328 1.00 98.44 91 PHE A N 1
ATOM 660 C CA . PHE A 1 91 ? -17.816 3.050 30.912 1.00 98.44 91 PHE A CA 1
ATOM 661 C C . PHE A 1 91 ? -17.965 3.221 32.421 1.00 98.44 91 PHE A C 1
ATOM 663 O O . PHE A 1 91 ? -17.016 3.560 33.128 1.00 98.44 91 PHE A O 1
ATOM 670 N N . SER A 1 92 ? -19.175 3.016 32.934 1.00 97.38 92 SER A N 1
ATOM 671 C CA . SER A 1 92 ? -19.514 3.090 34.358 1.00 97.38 92 SER A CA 1
ATOM 672 C C . SER A 1 92 ? -20.611 2.081 34.710 1.00 97.38 92 SER A C 1
ATOM 674 O O . SER A 1 92 ? -21.406 1.677 33.861 1.00 97.38 92 SER A O 1
ATOM 676 N N . GLY A 1 93 ? -20.712 1.708 35.985 1.00 93.56 93 GLY A N 1
ATOM 677 C CA . GLY A 1 93 ? -21.758 0.790 36.443 1.00 93.56 93 GLY A CA 1
ATOM 678 C C . GLY A 1 93 ? -21.385 -0.672 36.209 1.00 93.56 93 GLY A C 1
ATOM 679 O O . GLY A 1 93 ? -20.303 -1.080 36.599 1.00 93.56 93 GLY A O 1
ATOM 680 N N . ALA A 1 94 ? -22.290 -1.480 35.656 1.00 95.62 94 ALA A N 1
ATOM 681 C CA . ALA A 1 94 ? -22.073 -2.926 35.518 1.00 95.62 94 ALA A CA 1
ATOM 682 C C . ALA A 1 94 ? -21.264 -3.305 34.255 1.00 95.62 94 ALA A C 1
ATOM 684 O O . ALA A 1 94 ? -20.660 -2.454 33.608 1.00 95.62 94 ALA A O 1
ATOM 685 N N . THR A 1 95 ? -21.241 -4.596 33.907 1.00 97.56 95 THR A N 1
ATOM 686 C CA . THR A 1 95 ? -20.477 -5.134 32.771 1.00 97.56 95 THR A CA 1
ATOM 687 C C . THR A 1 95 ? -20.945 -4.600 31.416 1.00 97.56 95 THR A C 1
ATOM 689 O O . THR A 1 95 ? -22.143 -4.559 31.140 1.00 97.56 95 THR A O 1
ATOM 692 N N . LYS A 1 96 ? -19.993 -4.256 30.549 1.00 98.12 96 LYS A N 1
ATOM 693 C CA . LYS A 1 96 ? -20.195 -3.796 29.170 1.00 98.12 96 LYS A CA 1
ATOM 694 C C . LYS A 1 96 ? -19.493 -4.769 28.231 1.00 98.12 96 LYS A C 1
ATOM 696 O O . LYS A 1 96 ? -18.310 -5.034 28.427 1.00 98.12 96 LYS A O 1
ATOM 701 N N .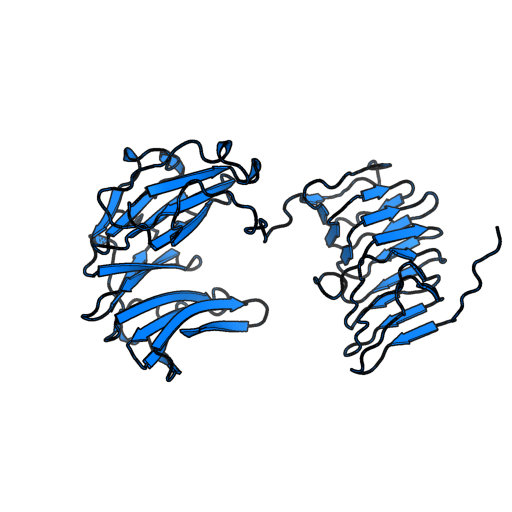 THR A 1 97 ? -20.207 -5.324 27.260 1.00 98.19 97 THR A N 1
ATOM 702 C CA . THR A 1 97 ? -19.669 -6.375 26.383 1.00 98.19 97 THR A CA 1
ATOM 703 C C . THR A 1 97 ? -19.739 -5.938 24.933 1.00 98.19 97 THR A C 1
ATOM 705 O O . THR A 1 97 ? -20.829 -5.682 24.421 1.00 98.19 97 THR A O 1
ATOM 708 N N . PHE A 1 98 ? -18.588 -5.880 24.269 1.00 97.94 98 PHE A N 1
ATOM 709 C CA . PHE A 1 98 ? -18.533 -5.685 22.826 1.00 97.94 98 PHE A CA 1
ATOM 710 C C . PHE A 1 98 ? -18.827 -6.998 22.103 1.00 97.94 98 PHE A C 1
ATOM 712 O O . PHE A 1 98 ? -18.244 -8.032 22.420 1.00 97.94 98 PHE A O 1
ATOM 719 N N . SER A 1 99 ? -19.730 -6.952 21.125 1.00 96.31 99 SER A N 1
ATOM 720 C CA . SER A 1 99 ? -20.076 -8.116 20.296 1.00 96.31 99 SER A CA 1
ATOM 721 C C . SER A 1 99 ? -19.204 -8.237 19.046 1.00 96.31 99 SER A C 1
ATOM 723 O O . SER A 1 99 ? -19.058 -9.333 18.520 1.00 96.31 99 SER A O 1
ATOM 725 N N . ASN A 1 100 ? -18.627 -7.125 18.582 1.00 93.44 100 ASN A N 1
ATOM 726 C CA . ASN A 1 100 ? -17.808 -7.024 17.374 1.00 93.44 100 ASN A CA 1
ATOM 727 C C . ASN A 1 100 ? -16.623 -6.084 17.617 1.00 93.44 100 ASN A C 1
ATOM 729 O O . ASN A 1 100 ? -16.617 -5.339 18.599 1.00 93.44 100 ASN A O 1
ATOM 733 N N . ASN A 1 101 ? -15.665 -6.089 16.688 1.00 92.00 101 ASN A N 1
ATOM 734 C CA . ASN A 1 101 ? -14.546 -5.146 16.664 1.00 92.00 101 ASN A CA 1
ATOM 735 C C . ASN A 1 101 ? -15.029 -3.694 16.751 1.00 92.00 101 ASN A C 1
ATOM 737 O O . ASN A 1 101 ? -16.093 -3.346 16.230 1.00 92.00 101 ASN A O 1
ATOM 741 N N . ALA A 1 102 ? -14.232 -2.860 17.410 1.00 93.44 102 ALA A N 1
ATOM 742 C CA . ALA A 1 102 ? -14.580 -1.471 17.659 1.00 93.44 102 ALA A CA 1
ATOM 743 C C . ALA A 1 102 ? -13.351 -0.562 17.606 1.00 93.44 102 ALA A C 1
ATOM 745 O O . ALA A 1 102 ? -12.231 -1.003 17.857 1.00 93.44 102 ALA A O 1
ATOM 746 N N . SER A 1 103 ? -13.577 0.718 17.360 1.00 92.06 103 SER A N 1
ATOM 747 C CA . SER A 1 103 ? -12.595 1.778 17.508 1.00 92.06 103 SER A CA 1
ATOM 748 C C . SER A 1 103 ? -13.204 3.023 18.138 1.00 92.06 103 SER A C 1
ATOM 750 O O . SER A 1 103 ? -14.416 3.256 18.091 1.00 92.06 103 SER A O 1
ATOM 752 N N . THR A 1 104 ? -12.351 3.787 18.816 1.00 92.56 104 THR A N 1
ATOM 753 C CA . THR A 1 104 ? -12.721 4.979 19.581 1.00 92.56 104 THR A CA 1
ATOM 754 C C . THR A 1 104 ? -11.584 5.999 19.574 1.00 92.56 104 THR A C 1
ATOM 756 O O . THR A 1 104 ? -10.427 5.645 19.345 1.00 92.56 104 THR A O 1
ATOM 759 N N . SER A 1 105 ? -11.899 7.257 19.887 1.00 91.31 105 SER A N 1
ATOM 760 C CA . SER A 1 105 ? -10.895 8.273 20.208 1.00 91.31 105 SER A CA 1
ATOM 761 C C . SER A 1 105 ? -10.270 8.027 21.584 1.00 91.31 105 SER A C 1
ATOM 763 O O . SER A 1 105 ? -9.168 7.501 21.645 1.00 91.31 105 SER A O 1
ATOM 765 N N . ASP A 1 106 ? -10.987 8.301 22.677 1.00 94.44 106 ASP A N 1
ATOM 766 C CA . ASP A 1 106 ? -10.520 7.997 24.038 1.00 94.44 106 ASP A CA 1
ATOM 767 C C . ASP A 1 106 ? -11.326 6.860 24.674 1.00 94.44 106 ASP A C 1
ATOM 769 O O . ASP A 1 106 ? -12.548 6.782 24.515 1.00 94.44 106 ASP A O 1
ATOM 773 N N . PHE A 1 107 ? -10.663 6.016 25.468 1.00 97.25 107 PHE A N 1
ATOM 774 C CA . PHE A 1 107 ? -11.267 4.854 26.118 1.00 97.25 107 PHE A CA 1
ATOM 775 C C . PHE A 1 107 ? -11.083 4.897 27.640 1.00 97.25 107 PHE A C 1
ATOM 777 O O . PHE A 1 107 ? -9.997 4.648 28.166 1.00 97.25 107 PHE A O 1
ATOM 784 N N . THR A 1 108 ? -12.161 5.179 28.378 1.00 98.44 108 THR A N 1
ATOM 785 C CA . THR A 1 108 ? -12.121 5.285 29.847 1.00 98.44 108 THR A CA 1
ATOM 786 C C . THR A 1 108 ? -13.019 4.261 30.533 1.00 98.44 108 THR A C 1
ATOM 788 O O . THR A 1 108 ? -14.236 4.248 30.344 1.00 98.44 108 THR A O 1
ATOM 791 N N . ILE A 1 109 ? -12.444 3.456 31.427 1.00 98.50 109 ILE A N 1
ATOM 792 C CA . ILE A 1 109 ? -13.172 2.553 32.325 1.00 98.50 109 ILE A CA 1
ATOM 793 C C . ILE A 1 109 ? -13.148 3.128 33.743 1.00 98.50 109 ILE A C 1
ATOM 795 O O . ILE A 1 109 ? -12.110 3.132 34.409 1.00 98.50 109 ILE A O 1
ATOM 799 N N . ASN A 1 110 ? -14.297 3.580 34.246 1.00 98.00 110 ASN A N 1
ATOM 800 C CA . ASN A 1 110 ? -14.396 4.063 35.622 1.00 98.00 110 ASN A CA 1
ATOM 801 C C . ASN A 1 110 ? -14.411 2.914 36.636 1.00 98.00 110 ASN A C 1
ATOM 803 O O . ASN A 1 110 ? -14.772 1.772 36.339 1.00 98.00 110 ASN A O 1
ATOM 807 N N . SER A 1 111 ? -14.070 3.249 37.882 1.00 96.25 111 SER A N 1
ATOM 808 C CA . SER A 1 111 ? -14.133 2.303 38.995 1.00 96.25 111 SER A CA 1
ATOM 809 C C . SER A 1 111 ? -15.530 1.700 39.162 1.00 96.25 111 SER A C 1
ATOM 811 O O . SER A 1 111 ? -16.545 2.382 39.018 1.00 96.25 111 SER A O 1
ATOM 813 N N . GLY A 1 112 ? -15.570 0.399 39.450 1.00 93.88 112 GLY A N 1
ATOM 814 C CA . GLY A 1 112 ? -16.800 -0.387 39.541 1.00 93.88 112 GLY A CA 1
ATOM 815 C C . GLY A 1 112 ? -17.300 -0.951 38.208 1.00 93.88 112 GLY A C 1
ATOM 816 O O . GLY A 1 112 ? -18.111 -1.870 38.247 1.00 93.88 112 GLY A O 1
ATOM 817 N N . SER A 1 113 ? -16.789 -0.476 37.063 1.00 97.12 113 SER A N 1
ATOM 818 C CA . SER A 1 113 ? -17.137 -0.993 35.734 1.00 97.12 113 SER A CA 1
ATOM 819 C C . SER A 1 113 ? -16.293 -2.200 35.337 1.00 97.12 113 SER A C 1
ATOM 821 O O . SER A 1 113 ? -15.113 -2.289 35.678 1.00 97.12 113 SER A O 1
ATOM 823 N N . THR A 1 114 ? -16.895 -3.112 34.574 1.00 97.62 114 THR A N 1
ATOM 824 C CA . THR A 1 114 ? -16.188 -4.189 33.865 1.00 97.62 114 THR A CA 1
ATOM 825 C C . THR A 1 114 ? -16.424 -4.038 32.370 1.00 97.62 114 THR A C 1
ATOM 827 O O . THR A 1 114 ? -17.570 -3.870 31.961 1.00 97.62 114 THR A O 1
ATOM 830 N N . VAL A 1 115 ? -15.378 -4.114 31.552 1.00 98.19 115 VAL A N 1
ATOM 831 C CA . VAL A 1 115 ? -15.502 -4.102 30.089 1.00 98.19 115 VAL A CA 1
ATOM 832 C C . VAL A 1 115 ? -14.910 -5.374 29.510 1.00 98.19 115 VAL A C 1
ATOM 834 O O . VAL A 1 115 ? -13.732 -5.649 29.721 1.00 98.19 115 VAL A O 1
ATOM 837 N N . SER A 1 116 ? -15.723 -6.122 28.765 1.00 98.00 116 SER A N 1
ATOM 838 C CA . SER A 1 116 ? -15.266 -7.235 27.941 1.00 98.00 116 SER A CA 1
ATOM 839 C C . SER A 1 116 ? -14.958 -6.758 26.540 1.00 98.00 116 SER A C 1
ATOM 841 O O . SER A 1 116 ? -15.866 -6.383 25.797 1.00 98.00 116 SER A O 1
ATOM 843 N N . ALA A 1 117 ? -13.665 -6.758 26.224 1.00 96.44 117 ALA A N 1
ATOM 844 C CA . ALA A 1 117 ? -13.128 -6.287 24.964 1.00 96.44 117 ALA A CA 1
ATOM 845 C C . ALA A 1 117 ? -13.562 -7.181 23.789 1.00 96.44 117 ALA A C 1
ATOM 847 O O . ALA A 1 117 ? -13.806 -8.379 23.982 1.00 96.44 117 ALA A O 1
ATOM 848 N N . PRO A 1 118 ? -13.646 -6.615 22.575 1.00 96.38 118 PRO A N 1
ATOM 849 C CA . PRO A 1 118 ? -13.793 -7.396 21.353 1.00 96.38 118 PRO A CA 1
ATOM 850 C C . PRO A 1 118 ? -12.474 -8.076 20.954 1.00 96.38 118 PRO A C 1
ATOM 852 O O . PRO A 1 118 ? -11.448 -7.899 21.607 1.00 96.38 118 PRO A O 1
ATOM 855 N N . ALA A 1 119 ? -12.489 -8.835 19.854 1.00 94.81 119 ALA A N 1
ATOM 856 C CA . ALA A 1 119 ? -11.278 -9.450 19.304 1.00 94.81 119 ALA A CA 1
ATOM 857 C C . ALA A 1 119 ? -10.245 -8.409 18.826 1.00 94.81 119 ALA A C 1
ATOM 859 O O . ALA A 1 119 ? -9.046 -8.654 18.923 1.00 94.81 119 ALA A O 1
ATOM 860 N N . SER A 1 120 ? -10.705 -7.247 18.352 1.00 93.19 120 SER A N 1
ATOM 861 C CA . SER A 1 120 ? -9.862 -6.103 17.993 1.00 93.19 120 SER A CA 1
ATOM 862 C C . SER A 1 120 ? -10.486 -4.799 18.478 1.00 93.19 120 SER A C 1
ATOM 864 O O . SER A 1 120 ? -11.640 -4.505 18.141 1.00 93.19 120 SER A O 1
ATOM 866 N N . LEU A 1 121 ? -9.721 -4.012 19.237 1.00 94.81 121 LEU A N 1
ATOM 867 C CA . LEU A 1 121 ? -10.111 -2.682 19.707 1.00 94.81 121 LEU A CA 1
ATOM 868 C C . LEU A 1 121 ? -9.025 -1.656 19.369 1.00 94.81 121 LEU A C 1
ATOM 870 O O . LEU A 1 121 ? -7.911 -1.767 19.877 1.00 94.81 121 LEU A O 1
ATOM 874 N N . SER A 1 122 ? -9.361 -0.644 18.568 1.00 92.38 122 SER A N 1
ATOM 875 C CA . SER A 1 122 ? -8.438 0.452 18.239 1.00 92.38 122 SER A CA 1
ATOM 876 C C . SER A 1 122 ? -8.774 1.725 19.012 1.00 92.38 122 SER A C 1
ATOM 878 O O . SER A 1 122 ? -9.933 2.123 19.116 1.00 92.38 122 SER A O 1
ATOM 880 N N . ILE A 1 123 ? -7.761 2.377 19.565 1.00 93.12 123 ILE A N 1
ATOM 881 C CA . ILE A 1 123 ? -7.899 3.570 20.399 1.00 93.12 123 ILE A CA 1
ATOM 882 C C . ILE A 1 123 ? -6.919 4.597 19.856 1.00 93.12 123 ILE A C 1
ATOM 884 O O . ILE A 1 123 ? -5.711 4.423 19.991 1.00 93.12 123 ILE A O 1
ATOM 888 N N . SER A 1 124 ? -7.422 5.649 19.211 1.00 88.31 124 SER A N 1
ATOM 889 C CA . SER A 1 124 ? -6.541 6.649 18.596 1.00 88.31 124 SER A CA 1
ATOM 890 C C . SER A 1 124 ? -5.938 7.627 19.611 1.00 88.31 124 SER A C 1
ATOM 892 O O . SER A 1 124 ? -4.950 8.283 19.301 1.00 88.31 124 SER A O 1
ATOM 894 N N . GLY A 1 125 ? -6.563 7.774 20.779 1.00 89.81 125 GLY A N 1
ATOM 895 C CA . GLY A 1 125 ? -6.176 8.662 21.874 1.00 89.81 125 GLY A CA 1
ATOM 896 C C . GLY A 1 125 ? -5.898 7.897 23.167 1.00 89.81 125 GLY A C 1
ATOM 897 O O . GLY A 1 125 ? -5.289 6.830 23.154 1.00 89.81 125 GLY A O 1
ATOM 898 N N . ASP A 1 126 ? -6.324 8.443 24.304 1.00 94.50 126 ASP A N 1
ATOM 899 C CA . ASP A 1 126 ? -5.893 7.955 25.615 1.00 94.50 126 ASP A CA 1
ATOM 900 C C . ASP A 1 126 ? -6.690 6.733 26.101 1.00 94.50 126 ASP A C 1
ATOM 902 O O . ASP A 1 126 ? -7.916 6.647 25.972 1.00 94.50 126 ASP A O 1
ATOM 906 N N . TYR A 1 127 ? -5.992 5.813 26.773 1.00 97.06 127 TYR A N 1
ATOM 907 C CA . TYR A 1 127 ? -6.590 4.713 27.528 1.00 97.06 127 TYR A CA 1
ATOM 908 C C . TYR A 1 127 ? -6.449 4.948 29.037 1.00 97.06 127 TYR A C 1
ATOM 910 O O . TYR A 1 127 ? -5.346 5.107 29.572 1.00 97.06 127 TYR A O 1
ATOM 918 N N . SER A 1 128 ? -7.561 4.879 29.773 1.00 98.00 128 SER A N 1
ATOM 919 C CA . SER A 1 128 ? -7.550 4.916 31.239 1.00 98.00 128 SER A CA 1
ATOM 920 C C . SER A 1 128 ? -8.439 3.839 31.852 1.00 98.00 128 SER A C 1
ATOM 922 O O . SER A 1 128 ? -9.632 3.761 31.563 1.00 98.00 128 SER A O 1
ATOM 924 N N . ASN A 1 129 ? -7.881 3.025 32.752 1.00 98.06 129 ASN A N 1
ATOM 925 C CA . ASN A 1 129 ? -8.624 1.962 33.428 1.00 98.06 129 ASN A CA 1
ATOM 926 C C . ASN A 1 129 ? -8.554 2.049 34.957 1.00 98.06 129 ASN A C 1
ATOM 928 O O . ASN A 1 129 ? -7.576 1.643 35.579 1.00 98.06 129 ASN A O 1
ATOM 932 N N . SER A 1 130 ? -9.638 2.491 35.587 1.00 97.56 130 SER A N 1
ATOM 933 C CA . SER A 1 130 ? -9.842 2.410 37.043 1.00 97.56 130 SER A CA 1
ATOM 934 C C . SER A 1 130 ? -10.792 1.277 37.467 1.00 97.56 130 SER A C 1
ATOM 936 O O . SER A 1 130 ? -11.123 1.173 38.652 1.00 97.56 130 SER A O 1
ATOM 938 N N . GLY A 1 131 ? -11.256 0.454 36.521 1.00 96.81 131 GLY A N 1
ATOM 939 C CA . GLY A 1 131 ? -12.147 -0.690 36.727 1.00 96.81 131 GLY A CA 1
ATOM 940 C C . GLY A 1 131 ? -11.494 -2.027 36.354 1.00 96.81 131 GLY A C 1
ATOM 941 O O . GLY A 1 131 ? -10.319 -2.265 36.639 1.00 96.81 131 GLY A O 1
ATOM 942 N N . LEU A 1 132 ? -12.278 -2.922 35.744 1.00 97.62 132 LEU A N 1
ATOM 943 C CA . LEU A 1 132 ? -11.829 -4.219 35.233 1.00 97.62 132 LEU A CA 1
ATOM 944 C C . LEU A 1 132 ? -11.935 -4.246 33.704 1.00 97.62 132 LEU A C 1
ATOM 946 O O . LEU A 1 132 ? -13.008 -4.021 33.148 1.00 97.62 132 LEU A O 1
ATOM 950 N N . PHE A 1 133 ? -10.835 -4.570 33.034 1.00 98.06 133 PHE A N 1
ATOM 951 C CA . PHE A 1 133 ? -10.811 -4.845 31.599 1.00 98.06 133 PHE A CA 1
ATOM 952 C C . PHE A 1 133 ? -10.624 -6.351 31.415 1.00 98.06 133 PHE A C 1
ATOM 954 O O . PHE A 1 133 ? -9.746 -6.928 32.039 1.00 98.06 133 PHE A O 1
ATOM 961 N N . THR A 1 134 ? -11.451 -7.018 30.618 1.00 97.25 134 THR A N 1
ATOM 962 C CA . THR A 1 134 ? -11.234 -8.418 30.234 1.00 97.25 134 THR A CA 1
ATOM 963 C C . THR A 1 134 ? -10.895 -8.444 28.752 1.00 97.25 134 THR A C 1
ATOM 965 O O . THR A 1 134 ? -11.770 -8.228 27.915 1.00 97.25 134 THR A O 1
ATOM 968 N N . ASN A 1 135 ? -9.622 -8.696 28.437 1.00 94.06 135 ASN A N 1
ATOM 969 C CA . ASN A 1 135 ? -9.076 -8.599 27.078 1.00 94.06 135 ASN A CA 1
ATOM 970 C C . ASN A 1 135 ? -9.659 -9.613 26.076 1.00 94.06 135 ASN A C 1
ATOM 972 O O . ASN A 1 135 ? -9.534 -9.405 24.877 1.00 94.06 135 ASN A O 1
ATOM 976 N N . ASN A 1 136 ? -10.265 -10.703 26.562 1.00 93.69 136 ASN A N 1
ATOM 977 C CA . ASN A 1 136 ? -10.841 -11.777 25.751 1.00 93.69 136 ASN A CA 1
ATOM 978 C C . ASN A 1 136 ? -9.895 -12.321 24.655 1.00 93.69 136 ASN A C 1
ATOM 980 O O . ASN A 1 136 ? -10.338 -12.671 23.565 1.00 93.69 136 ASN A O 1
ATOM 984 N N . SER A 1 137 ? -8.586 -12.359 24.935 1.00 94.44 137 SER A N 1
ATOM 985 C CA . SER A 1 137 ? -7.537 -12.732 23.972 1.00 94.44 137 SER A CA 1
ATOM 986 C C . SER A 1 137 ? -7.479 -11.864 22.703 1.00 94.44 137 SER A C 1
ATOM 988 O O . SER A 1 137 ? -6.907 -12.289 21.703 1.00 94.44 137 SER A O 1
ATOM 990 N N . GLY A 1 138 ? -8.060 -10.662 22.733 1.00 92.31 138 GLY A N 1
ATOM 991 C CA . GLY A 1 138 ? -8.027 -9.709 21.628 1.00 92.31 138 GLY A CA 1
ATOM 992 C C . GLY A 1 138 ? -6.740 -8.886 21.556 1.00 92.31 138 GLY A C 1
ATOM 993 O O . GLY A 1 138 ? -5.917 -8.896 22.479 1.00 92.31 138 GLY A O 1
ATOM 994 N N . ILE A 1 139 ? -6.604 -8.153 20.451 1.00 91.62 139 ILE A N 1
ATOM 995 C CA . ILE A 1 139 ? -5.517 -7.206 20.182 1.00 91.62 139 ILE A CA 1
ATOM 996 C C . ILE A 1 139 ? -6.017 -5.781 20.445 1.00 91.62 139 ILE A C 1
ATOM 998 O O . ILE A 1 139 ? -7.139 -5.422 20.072 1.00 91.62 139 ILE A O 1
ATOM 1002 N N . ILE A 1 140 ? -5.179 -4.968 21.091 1.00 93.88 140 ILE A N 1
ATOM 1003 C CA . ILE A 1 140 ? -5.396 -3.530 21.262 1.00 93.88 140 ILE A CA 1
ATOM 1004 C C . ILE A 1 140 ? -4.486 -2.772 20.305 1.00 93.88 140 ILE A C 1
ATOM 1006 O O . ILE A 1 140 ? -3.272 -2.938 20.373 1.00 93.88 140 ILE A O 1
ATOM 1010 N N . TYR A 1 141 ? -5.061 -1.909 19.472 1.00 90.12 141 TYR A N 1
ATOM 1011 C CA . TYR A 1 141 ? -4.304 -0.974 18.644 1.00 90.12 141 TYR A CA 1
ATOM 1012 C C . TYR A 1 141 ? -4.288 0.391 19.327 1.00 90.12 141 TYR A C 1
ATOM 1014 O O . TYR A 1 141 ? -5.351 0.961 19.572 1.00 90.12 141 TYR A O 1
ATOM 1022 N N . LEU A 1 142 ? -3.110 0.908 19.662 1.00 89.00 142 LEU A N 1
ATOM 1023 C CA . LEU A 1 142 ? -2.953 2.222 20.288 1.00 89.00 142 LEU A CA 1
ATOM 1024 C C . LEU A 1 142 ? -2.395 3.218 19.274 1.00 89.00 142 LEU A C 1
ATOM 1026 O O . LEU A 1 142 ? -1.394 2.938 18.622 1.00 89.00 142 LEU A O 1
ATOM 1030 N N . GLY A 1 143 ? -3.037 4.379 19.165 1.00 81.69 143 GLY A N 1
ATOM 1031 C CA . GLY A 1 143 ? -2.577 5.475 18.321 1.00 81.69 143 GLY A CA 1
ATOM 1032 C C . GLY A 1 143 ? -1.252 6.068 18.802 1.00 81.69 143 GLY A C 1
ATOM 1033 O O . GLY A 1 143 ? -0.892 5.981 19.981 1.00 81.69 143 GLY A O 1
ATOM 1034 N N . ASN A 1 144 ? -0.529 6.705 17.880 1.00 76.50 144 ASN A N 1
ATOM 1035 C CA . ASN A 1 144 ? 0.729 7.369 18.200 1.00 76.50 144 ASN A CA 1
ATOM 1036 C C . ASN A 1 144 ? 0.511 8.474 19.255 1.00 76.50 144 ASN A C 1
ATOM 1038 O O . ASN A 1 144 ? -0.365 9.326 19.112 1.00 76.50 144 ASN A O 1
ATOM 1042 N N . GLY A 1 145 ? 1.302 8.449 20.329 1.00 77.12 145 GLY A N 1
ATOM 1043 C CA . GLY A 1 145 ? 1.197 9.398 21.442 1.00 77.12 145 GLY A CA 1
ATOM 1044 C C . GLY A 1 145 ? 0.087 9.111 22.464 1.00 77.12 145 GLY A C 1
ATOM 1045 O O . GLY A 1 145 ? -0.069 9.898 23.398 1.00 77.12 145 GLY A O 1
ATOM 1046 N N . ALA A 1 146 ? -0.648 8.000 22.339 1.00 85.62 146 ALA A N 1
ATOM 1047 C CA . ALA A 1 146 ? -1.653 7.582 23.316 1.00 85.62 146 ALA A CA 1
ATOM 1048 C C . ALA A 1 146 ? -1.052 7.390 24.721 1.00 85.62 146 ALA A C 1
ATOM 1050 O O . ALA A 1 146 ? -0.089 6.639 24.913 1.00 85.62 146 ALA A O 1
ATOM 1051 N N . SER A 1 147 ? -1.656 8.007 25.739 1.00 92.88 147 SER A N 1
ATOM 1052 C CA . SER A 1 147 ? -1.308 7.737 27.135 1.00 92.88 147 SER A CA 1
ATOM 1053 C C . SER A 1 147 ? -2.106 6.550 27.665 1.00 92.88 147 SER A C 1
ATOM 1055 O O . SER A 1 147 ? -3.334 6.538 27.626 1.00 92.88 147 SER A O 1
ATOM 1057 N N . VAL A 1 148 ? -1.414 5.564 28.241 1.00 95.50 148 VAL A N 1
ATOM 1058 C CA . VAL A 1 148 ? -2.045 4.411 28.901 1.00 95.50 148 VAL A CA 1
ATOM 1059 C C . VAL A 1 148 ? -1.893 4.542 30.414 1.00 95.50 148 VAL A C 1
ATOM 1061 O O . VAL A 1 148 ? -0.783 4.623 30.940 1.00 95.50 148 VAL A O 1
ATOM 1064 N N . SER A 1 149 ? -3.012 4.547 31.140 1.00 95.94 149 SER A N 1
ATOM 1065 C CA . SER A 1 149 ? -3.030 4.743 32.593 1.00 95.94 149 SER A CA 1
ATOM 1066 C C . SER A 1 149 ? -3.977 3.788 33.329 1.00 95.94 149 SER A C 1
ATOM 1068 O O . SER A 1 149 ? -4.945 3.266 32.775 1.00 95.94 149 SER A O 1
ATOM 1070 N N . GLY A 1 150 ? -3.713 3.584 34.623 1.00 94.38 150 GLY A N 1
ATOM 1071 C CA . GLY A 1 150 ? -4.575 2.812 35.519 1.00 94.38 150 GLY A CA 1
ATOM 1072 C C . GLY A 1 150 ? -4.134 1.359 35.732 1.00 94.38 150 GLY A C 1
ATOM 1073 O O . GLY A 1 150 ? -2.944 1.054 35.777 1.00 94.38 150 GLY A O 1
ATOM 1074 N N . THR A 1 151 ? -5.097 0.461 35.947 1.00 90.88 151 THR A N 1
ATOM 1075 C CA . THR A 1 151 ? -4.860 -0.955 36.260 1.00 90.88 151 THR A CA 1
ATOM 1076 C C . THR A 1 151 ? -4.663 -1.758 34.976 1.00 90.88 151 THR A C 1
ATOM 1078 O O . THR A 1 151 ? -5.610 -1.956 34.219 1.00 90.88 151 THR A O 1
ATOM 1081 N N . LEU A 1 152 ? -3.446 -2.263 34.765 1.00 92.06 152 LEU A N 1
ATOM 1082 C CA . LEU A 1 152 ? -3.029 -3.026 33.574 1.00 92.06 152 LEU A CA 1
ATOM 1083 C C . LEU A 1 152 ? -2.431 -4.394 33.942 1.00 92.06 152 LEU A C 1
ATOM 1085 O O . LEU A 1 152 ? -1.541 -4.907 33.273 1.00 92.06 152 LEU A O 1
ATOM 1089 N N . THR A 1 153 ? -2.843 -4.961 35.072 1.00 91.44 153 THR A N 1
ATOM 1090 C CA . THR A 1 153 ? -2.280 -6.207 35.605 1.00 91.44 153 THR A CA 1
ATOM 1091 C C . THR A 1 153 ? -3.359 -7.261 35.817 1.00 91.44 153 THR A C 1
ATOM 1093 O O . THR A 1 153 ? -4.554 -6.958 35.891 1.00 91.44 153 THR A O 1
ATOM 1096 N N . GLY A 1 154 ? -2.935 -8.525 35.915 1.00 91.81 154 GLY A N 1
ATOM 1097 C CA . GLY A 1 154 ? -3.849 -9.656 36.064 1.00 91.81 154 GLY A CA 1
ATOM 1098 C C . GLY A 1 154 ? -4.812 -9.741 34.882 1.00 91.81 154 GLY A C 1
ATOM 1099 O O . GLY A 1 154 ? -4.392 -9.655 33.735 1.00 91.81 154 GLY A O 1
ATOM 1100 N N . THR A 1 155 ? -6.107 -9.877 35.160 1.00 89.31 155 THR A N 1
ATOM 1101 C CA . THR A 1 155 ? -7.147 -9.928 34.121 1.00 89.31 155 THR A CA 1
ATOM 1102 C C . THR A 1 155 ? -7.226 -8.645 33.284 1.00 89.31 155 THR A C 1
ATOM 1104 O O . THR A 1 155 ? -7.540 -8.738 32.103 1.00 89.31 155 THR A O 1
ATOM 1107 N N . SER A 1 156 ? -6.880 -7.487 33.868 1.00 95.56 156 SER A N 1
ATOM 1108 C CA . SER A 1 156 ? -6.836 -6.185 33.183 1.00 95.56 156 SER A CA 1
ATOM 1109 C C . SER A 1 156 ? -5.573 -5.958 32.356 1.00 95.56 156 SER A C 1
ATOM 1111 O O . SER A 1 156 ? -5.436 -4.890 31.763 1.00 95.56 156 SER A O 1
ATOM 1113 N N . ALA A 1 157 ? -4.637 -6.911 32.324 1.00 94.19 157 ALA A N 1
ATOM 1114 C CA . ALA A 1 157 ? -3.521 -6.833 31.395 1.00 94.19 157 ALA A CA 1
ATOM 1115 C C . ALA A 1 157 ? -4.037 -6.901 29.954 1.00 94.19 157 ALA A C 1
ATOM 1117 O O . ALA A 1 157 ? -4.957 -7.665 29.640 1.00 94.19 157 ALA A O 1
ATOM 1118 N N . PHE A 1 158 ? -3.424 -6.121 29.070 1.00 94.62 158 PHE A N 1
ATOM 1119 C CA . PHE A 1 158 ? -3.604 -6.329 27.641 1.00 94.62 158 PHE A CA 1
ATOM 1120 C C . PHE A 1 158 ? -3.051 -7.703 27.257 1.00 94.62 158 PHE A C 1
ATOM 1122 O O . PHE A 1 158 ? -2.059 -8.158 27.828 1.00 94.62 158 PHE A O 1
ATOM 1129 N N . ASN A 1 159 ? -3.743 -8.388 26.347 1.00 93.62 159 ASN A N 1
ATOM 1130 C CA . ASN A 1 159 ? -3.286 -9.677 25.833 1.00 93.62 159 ASN A CA 1
ATOM 1131 C C . ASN A 1 159 ? -2.220 -9.473 24.756 1.00 93.62 159 ASN A C 1
ATOM 1133 O O . ASN A 1 159 ? -1.147 -10.059 24.844 1.00 93.62 159 ASN A O 1
ATOM 1137 N N . ASP A 1 160 ? -2.527 -8.612 23.789 1.00 91.69 160 ASP A N 1
ATOM 1138 C CA . ASP A 1 160 ? -1.633 -8.198 22.718 1.00 91.69 160 ASP A CA 1
ATOM 1139 C C . ASP A 1 160 ? -1.842 -6.700 22.449 1.00 91.69 160 ASP A C 1
ATOM 1141 O O . ASP A 1 160 ? -2.965 -6.194 22.571 1.00 91.69 160 ASP A O 1
ATOM 1145 N N . VAL A 1 161 ? -0.757 -5.989 22.154 1.00 90.50 161 VAL A N 1
ATOM 1146 C CA . VAL A 1 161 ? -0.749 -4.544 21.919 1.00 90.50 161 VAL A CA 1
ATOM 1147 C C . VAL A 1 161 ? 0.031 -4.273 20.650 1.00 90.50 161 VAL A C 1
ATOM 1149 O O . VAL A 1 161 ? 1.222 -4.565 20.579 1.00 90.50 161 VAL A O 1
ATOM 1152 N N . ASN A 1 162 ? -0.632 -3.638 19.694 1.00 83.94 162 ASN A N 1
ATOM 1153 C CA . ASN A 1 162 ? -0.009 -3.109 18.504 1.00 83.94 162 ASN A CA 1
ATOM 1154 C C . ASN A 1 162 ? -0.026 -1.573 18.565 1.00 83.94 162 ASN A C 1
ATOM 1156 O O . ASN A 1 162 ? -1.074 -0.955 18.733 1.00 83.94 162 ASN A O 1
ATOM 1160 N N . THR A 1 163 ? 1.141 -0.944 18.485 1.00 71.56 163 THR A N 1
ATOM 1161 C CA . THR A 1 163 ? 1.275 0.523 18.405 1.00 71.56 163 THR A CA 1
ATOM 1162 C C . THR A 1 163 ? 1.371 1.018 16.965 1.00 71.56 163 THR A C 1
ATOM 1164 O O . THR A 1 163 ? 1.503 2.214 16.728 1.00 71.56 163 THR A O 1
ATOM 1167 N N . ASP A 1 164 ? 1.321 0.096 16.010 1.00 56.91 164 ASP A N 1
ATOM 1168 C CA . ASP A 1 164 ? 1.273 0.369 14.591 1.00 56.91 164 ASP A CA 1
ATOM 1169 C C . ASP A 1 164 ? -0.197 0.464 14.173 1.00 56.91 164 ASP A C 1
ATOM 1171 O O . ASP A 1 164 ? -0.875 -0.528 13.880 1.00 56.91 164 ASP A O 1
ATOM 1175 N N . SER A 1 165 ? -0.742 1.680 14.198 1.00 44.62 165 SER A N 1
ATOM 1176 C CA . SER A 1 165 ? -1.900 1.987 13.365 1.00 44.62 165 SER A CA 1
ATOM 1177 C C . SER A 1 165 ? -1.413 2.037 11.917 1.00 44.62 165 SER A C 1
ATOM 1179 O O . SER A 1 165 ? -1.211 3.121 11.364 1.00 44.62 165 SER A O 1
ATOM 1181 N N . GLY A 1 166 ? -1.178 0.866 11.326 1.00 41.53 166 GLY A N 1
ATOM 1182 C CA . GLY A 1 166 ? -0.817 0.755 9.924 1.00 41.53 166 GLY A CA 1
ATOM 1183 C C . GLY A 1 166 ? -1.819 1.519 9.052 1.00 41.53 166 GLY A C 1
ATOM 1184 O O . GLY A 1 166 ? -3.033 1.377 9.213 1.00 41.53 166 GLY A O 1
ATOM 1185 N N . LEU A 1 167 ? -1.265 2.303 8.122 1.00 38.69 167 LEU A N 1
ATOM 1186 C CA . LEU A 1 167 ? -1.909 3.015 7.007 1.00 38.69 167 LEU A CA 1
ATOM 1187 C C . LEU A 1 167 ? -2.547 4.384 7.293 1.00 38.69 167 LEU A C 1
ATOM 1189 O O . LEU A 1 167 ? -3.680 4.663 6.910 1.00 38.69 167 LEU A O 1
ATOM 1193 N N . ALA A 1 168 ? -1.758 5.291 7.861 1.00 36.25 168 ALA A N 1
ATOM 1194 C CA . ALA A 1 168 ? -1.363 6.521 7.166 1.00 36.25 168 ALA A CA 1
ATOM 1195 C C . ALA A 1 168 ? -0.336 7.240 8.043 1.00 36.25 168 ALA A C 1
ATOM 1197 O O . ALA A 1 168 ? -0.705 7.905 9.011 1.00 36.25 168 ALA A O 1
ATOM 1198 N N . ALA A 1 169 ? 0.952 7.165 7.690 1.00 39.28 169 ALA A N 1
ATOM 1199 C CA . ALA A 1 169 ? 1.802 8.310 7.984 1.00 39.28 169 ALA A CA 1
ATOM 1200 C C . ALA A 1 169 ? 1.057 9.522 7.416 1.00 39.28 169 ALA A C 1
ATOM 1202 O O . ALA A 1 169 ? 0.654 9.505 6.248 1.00 39.28 169 ALA A O 1
ATOM 1203 N N . ASP A 1 170 ? 0.772 10.513 8.254 1.00 39.78 170 ASP A N 1
ATOM 1204 C CA . ASP A 1 170 ? 0.202 11.765 7.794 1.00 39.78 170 ASP A CA 1
ATOM 1205 C C . ASP A 1 170 ? 1.230 12.421 6.861 1.00 39.78 170 ASP A C 1
ATOM 1207 O O . ASP A 1 170 ? 2.087 13.201 7.268 1.00 39.78 170 ASP A O 1
ATOM 1211 N N . MET A 1 171 ? 1.151 12.063 5.578 1.00 46.16 171 MET A N 1
ATOM 1212 C CA . MET A 1 171 ? 1.978 12.575 4.488 1.00 46.16 171 MET A CA 1
ATOM 1213 C C . MET A 1 171 ? 1.832 14.095 4.330 1.00 46.16 171 MET A C 1
ATOM 1215 O O . MET A 1 171 ? 2.554 14.691 3.534 1.00 46.16 171 MET A O 1
ATOM 1219 N N . SER A 1 172 ? 0.914 14.747 5.061 1.00 43.78 172 SER A N 1
ATOM 1220 C CA . SER A 1 172 ? 0.797 16.205 5.062 1.00 43.78 172 SER A CA 1
ATOM 1221 C C . SER A 1 172 ? 1.958 16.912 5.768 1.00 43.78 172 SER A C 1
ATOM 1223 O O . SER A 1 172 ? 2.169 18.095 5.496 1.00 43.78 172 SER A O 1
ATOM 1225 N N . ASN A 1 173 ? 2.741 16.203 6.595 1.00 43.97 173 ASN A N 1
ATOM 1226 C CA . ASN A 1 173 ? 3.871 16.776 7.335 1.00 43.97 173 ASN A CA 1
ATOM 1227 C C . ASN A 1 173 ? 5.227 16.119 7.044 1.00 43.97 173 ASN A C 1
ATOM 1229 O O . ASN A 1 173 ? 6.188 16.445 7.732 1.00 43.97 173 ASN A O 1
ATOM 1233 N N . VAL A 1 174 ? 5.345 15.257 6.024 1.00 49.97 174 VAL A N 1
ATOM 1234 C CA . VAL A 1 174 ? 6.665 14.734 5.634 1.00 49.97 174 VAL A CA 1
ATOM 1235 C C . VAL A 1 174 ? 7.504 15.891 5.100 1.00 49.97 174 VAL A C 1
ATOM 1237 O O . VAL A 1 174 ? 7.269 16.411 4.003 1.00 49.97 174 VAL A O 1
ATOM 1240 N N . TYR A 1 175 ? 8.476 16.327 5.896 1.00 53.16 175 TYR A N 1
ATOM 1241 C CA . TYR A 1 175 ? 9.418 17.349 5.485 1.00 53.16 175 TYR A CA 1
ATOM 1242 C C . TYR A 1 175 ? 10.374 16.721 4.482 1.00 53.16 175 TYR A C 1
ATOM 1244 O O . TYR A 1 175 ? 11.213 15.915 4.843 1.00 53.16 175 TYR A O 1
ATOM 1252 N N . SER A 1 176 ? 10.292 17.098 3.210 1.00 56.53 176 SER A N 1
ATOM 1253 C CA . SER A 1 176 ? 11.292 16.659 2.240 1.00 56.53 176 SER A CA 1
ATOM 1254 C C . SER A 1 176 ? 12.321 17.758 2.005 1.00 56.53 176 SER A C 1
ATOM 1256 O O . SER A 1 176 ? 11.959 18.857 1.568 1.00 56.53 176 SER A O 1
ATOM 1258 N N . PRO A 1 177 ? 13.618 17.492 2.222 1.00 57.22 177 PRO A N 1
ATOM 1259 C CA . PRO A 1 177 ? 14.656 18.461 1.895 1.00 57.22 177 PRO A CA 1
ATOM 1260 C C . PRO A 1 177 ? 14.879 18.576 0.368 1.00 57.22 177 PRO A C 1
ATOM 1262 O O . PRO A 1 177 ? 15.486 19.548 -0.093 1.00 57.22 177 PRO A O 1
ATOM 1265 N N . ILE A 1 178 ? 14.346 17.639 -0.436 1.00 64.75 178 ILE A N 1
ATOM 1266 C CA . ILE A 1 178 ? 14.368 17.700 -1.903 1.00 64.75 178 ILE A CA 1
ATOM 1267 C C . ILE A 1 178 ? 13.089 18.323 -2.484 1.00 64.75 178 ILE A C 1
ATOM 1269 O O . ILE A 1 178 ? 11.975 17.861 -2.256 1.00 64.75 178 ILE A O 1
ATOM 1273 N N . ASN A 1 179 ? 13.261 19.344 -3.330 1.00 67.75 179 ASN A N 1
ATOM 1274 C CA . ASN A 1 179 ? 12.190 19.849 -4.196 1.00 67.75 179 ASN A CA 1
ATOM 1275 C C . ASN A 1 179 ? 11.967 18.892 -5.375 1.00 67.75 179 ASN A C 1
ATOM 1277 O O . ASN A 1 179 ? 12.944 18.462 -5.988 1.00 67.75 179 ASN A O 1
ATOM 1281 N N . GLY A 1 180 ? 10.707 18.643 -5.740 1.00 77.44 180 GLY A N 1
ATOM 1282 C CA . GLY A 1 180 ? 10.355 17.768 -6.864 1.00 77.44 180 GLY A CA 1
ATOM 1283 C C . GLY A 1 180 ? 10.504 16.293 -6.505 1.00 77.44 180 GLY A C 1
ATOM 1284 O O . GLY A 1 180 ? 11.364 15.613 -7.051 1.00 77.44 180 GLY A O 1
ATOM 1285 N N . ILE A 1 181 ? 9.713 15.824 -5.542 1.00 85.69 181 ILE A N 1
ATOM 1286 C CA . ILE A 1 181 ? 9.582 14.395 -5.244 1.00 85.69 181 ILE A CA 1
ATOM 1287 C C . ILE A 1 181 ? 8.787 13.759 -6.380 1.00 85.69 181 ILE A C 1
ATOM 1289 O O . ILE A 1 181 ? 7.693 14.233 -6.678 1.00 85.69 181 ILE A O 1
ATOM 1293 N N . GLU A 1 182 ? 9.324 12.702 -6.977 1.00 88.62 182 GLU A N 1
ATOM 1294 C CA . GLU A 1 182 ? 8.653 11.968 -8.061 1.00 88.62 182 GLU A CA 1
ATOM 1295 C C . GLU A 1 182 ? 8.270 10.548 -7.630 1.00 88.62 182 GLU A C 1
ATOM 1297 O O . GLU A 1 182 ? 7.286 9.995 -8.110 1.00 88.62 182 GLU A O 1
ATOM 1302 N N . SER A 1 183 ? 9.005 9.961 -6.681 1.00 92.19 183 SER A N 1
ATOM 1303 C CA . SER A 1 183 ? 8.754 8.598 -6.213 1.00 92.19 183 SER A CA 1
ATOM 1304 C C . SER A 1 183 ? 9.108 8.408 -4.741 1.00 92.19 183 SER A C 1
ATOM 1306 O O . SER A 1 183 ? 9.916 9.146 -4.172 1.00 92.19 183 SER A O 1
ATOM 1308 N N . PHE A 1 184 ? 8.508 7.395 -4.121 1.00 93.38 184 PHE A N 1
ATOM 1309 C CA . PHE A 1 184 ? 8.862 6.927 -2.785 1.00 93.38 184 PHE A CA 1
ATOM 1310 C C . PHE A 1 184 ? 8.686 5.406 -2.689 1.00 93.38 184 PHE A C 1
ATOM 1312 O O . PHE A 1 184 ? 7.946 4.817 -3.474 1.00 93.38 184 PHE A O 1
ATOM 1319 N N . ALA A 1 185 ? 9.363 4.782 -1.730 1.00 94.38 185 ALA A N 1
ATOM 1320 C CA . ALA A 1 185 ? 9.159 3.387 -1.350 1.00 94.38 185 ALA A CA 1
ATOM 1321 C C . ALA A 1 185 ? 9.402 3.229 0.155 1.00 94.38 185 ALA A C 1
ATOM 1323 O O . ALA A 1 185 ? 10.213 3.959 0.726 1.00 94.38 185 ALA A O 1
ATOM 1324 N N . ILE A 1 186 ? 8.700 2.299 0.799 1.00 91.38 186 ILE A N 1
ATOM 1325 C CA . ILE A 1 186 ? 8.821 2.046 2.239 1.00 91.38 186 ILE A CA 1
ATOM 1326 C C . ILE A 1 186 ? 9.398 0.652 2.441 1.00 91.38 186 ILE A C 1
ATOM 1328 O O . ILE A 1 186 ? 8.863 -0.322 1.923 1.00 91.38 186 ILE A O 1
ATOM 1332 N N . ASP A 1 187 ? 10.492 0.568 3.186 1.00 92.12 187 ASP A N 1
ATOM 1333 C CA . ASP A 1 187 ? 10.996 -0.673 3.757 1.00 92.12 187 ASP A CA 1
ATOM 1334 C C . ASP A 1 187 ? 10.328 -0.868 5.117 1.00 92.12 187 ASP A C 1
ATOM 1336 O O . ASP A 1 187 ? 10.688 -0.222 6.104 1.00 92.12 187 ASP A O 1
ATOM 1340 N N . GLU A 1 188 ? 9.328 -1.741 5.152 1.00 85.12 188 GLU A N 1
ATOM 1341 C CA . GLU A 1 188 ? 8.554 -2.030 6.361 1.00 85.12 188 GLU A CA 1
ATOM 1342 C C . GLU A 1 188 ? 9.372 -2.831 7.382 1.00 85.12 188 GLU A C 1
ATOM 1344 O O . GLU A 1 188 ? 9.123 -2.751 8.583 1.00 85.12 188 GLU A O 1
ATOM 1349 N N . THR A 1 189 ? 10.387 -3.571 6.924 1.00 86.69 189 THR A N 1
ATOM 1350 C CA . THR A 1 189 ? 11.222 -4.415 7.785 1.00 86.69 189 THR A CA 1
ATOM 1351 C C . THR A 1 189 ? 12.204 -3.574 8.591 1.00 86.69 189 THR A C 1
ATOM 1353 O O . THR A 1 189 ? 12.372 -3.793 9.792 1.00 86.69 189 THR A O 1
ATOM 1356 N N . ASN A 1 190 ? 12.855 -2.607 7.942 1.00 82.56 190 ASN A N 1
ATOM 1357 C CA . ASN A 1 190 ? 13.836 -1.730 8.584 1.00 82.56 190 ASN A CA 1
ATOM 1358 C C . ASN A 1 190 ? 13.264 -0.359 8.961 1.00 82.56 190 ASN A C 1
ATOM 1360 O O . ASN A 1 190 ? 13.997 0.468 9.504 1.00 82.56 190 ASN A O 1
ATOM 1364 N N . ASN A 1 191 ? 11.972 -0.128 8.708 1.00 88.25 191 ASN A N 1
ATOM 1365 C CA . ASN A 1 191 ? 11.262 1.106 9.034 1.00 88.25 191 ASN A CA 1
ATOM 1366 C C . ASN A 1 191 ? 11.877 2.342 8.344 1.00 88.25 191 ASN A C 1
ATOM 1368 O O . ASN A 1 191 ? 12.020 3.403 8.951 1.00 88.25 191 ASN A O 1
ATOM 1372 N N . ILE A 1 192 ? 12.270 2.204 7.071 1.00 90.94 192 ILE A N 1
ATOM 1373 C CA . ILE A 1 192 ? 12.918 3.267 6.286 1.00 90.94 192 ILE A CA 1
ATOM 1374 C C . ILE A 1 192 ? 12.007 3.729 5.145 1.00 90.94 192 ILE A C 1
ATOM 1376 O O . ILE A 1 192 ? 11.542 2.931 4.335 1.00 90.94 192 ILE A O 1
ATOM 1380 N N . LEU A 1 193 ? 11.816 5.041 5.027 1.00 92.62 193 LEU A N 1
ATOM 1381 C CA . LEU A 1 193 ? 11.218 5.694 3.866 1.00 92.62 193 LEU A CA 1
ATOM 1382 C C . LEU A 1 193 ? 12.317 6.132 2.897 1.00 92.62 193 LEU A C 1
ATOM 1384 O O . LEU A 1 193 ? 13.182 6.922 3.266 1.00 92.62 193 LEU A O 1
ATOM 1388 N N . TYR A 1 194 ? 12.240 5.685 1.649 1.00 94.38 194 TYR A N 1
ATOM 1389 C CA . TYR A 1 194 ? 13.076 6.130 0.536 1.00 94.38 194 TYR A CA 1
ATOM 1390 C C . TYR A 1 194 ? 12.306 7.129 -0.331 1.00 94.38 194 TYR A C 1
ATOM 1392 O O . TYR A 1 194 ? 11.156 6.879 -0.684 1.00 94.38 194 TYR A O 1
ATOM 1400 N N . ILE A 1 195 ? 12.932 8.248 -0.706 1.00 92.62 195 ILE A N 1
ATOM 1401 C CA . ILE A 1 195 ? 12.310 9.324 -1.496 1.00 92.62 195 ILE A CA 1
ATOM 1402 C C . ILE A 1 195 ? 13.215 9.712 -2.665 1.00 92.62 195 ILE A C 1
ATOM 1404 O O . ILE A 1 195 ? 14.360 10.124 -2.471 1.00 92.62 195 ILE A O 1
ATOM 1408 N N . GLY A 1 196 ? 12.686 9.605 -3.881 1.00 91.75 196 GLY A N 1
ATOM 1409 C CA . GLY A 1 196 ? 13.371 9.895 -5.134 1.00 91.75 196 GLY A CA 1
ATOM 1410 C C . GLY A 1 196 ? 13.037 11.285 -5.676 1.00 91.75 196 GLY A C 1
ATOM 1411 O O . GLY A 1 196 ? 11.884 11.721 -5.679 1.00 91.75 196 GLY A O 1
ATOM 1412 N N . GLN A 1 197 ? 14.063 11.986 -6.156 1.00 87.31 197 GLN A N 1
ATOM 1413 C CA . GLN A 1 197 ? 13.966 13.337 -6.698 1.00 87.31 197 GLN A CA 1
ATOM 1414 C C . GLN A 1 197 ? 13.908 13.356 -8.230 1.00 87.31 197 GLN A C 1
ATOM 1416 O O . GLN A 1 197 ? 14.745 12.750 -8.907 1.00 87.31 197 GLN A O 1
ATOM 1421 N N . GLY A 1 198 ? 13.022 14.189 -8.772 1.00 79.50 198 GLY A N 1
ATOM 1422 C CA . GLY A 1 198 ? 13.039 14.676 -10.146 1.00 79.50 198 GLY A CA 1
ATOM 1423 C C . GLY A 1 198 ? 14.125 15.731 -10.407 1.00 79.50 198 GLY A C 1
ATOM 1424 O O . GLY A 1 198 ? 14.515 16.531 -9.557 1.00 79.50 198 GLY A O 1
ATOM 1425 N N . GLY A 1 199 ? 14.662 15.748 -11.618 1.00 79.25 199 GLY A N 1
ATOM 1426 C CA . GLY A 1 199 ? 15.632 16.731 -12.109 1.00 79.25 199 GLY A CA 1
ATOM 1427 C C . GLY A 1 199 ? 17.109 16.411 -11.852 1.00 79.25 199 GLY A C 1
ATOM 1428 O O . GLY A 1 199 ? 17.940 16.869 -12.632 1.00 79.25 199 GLY A O 1
ATOM 1429 N N . ASN A 1 200 ? 17.457 15.651 -10.801 1.00 81.31 200 ASN A N 1
ATOM 1430 C CA . ASN A 1 200 ? 18.865 15.455 -10.396 1.00 81.31 200 ASN A CA 1
ATOM 1431 C C . ASN A 1 200 ? 19.257 14.016 -10.009 1.00 81.31 200 ASN A C 1
ATOM 1433 O O . ASN A 1 200 ? 20.381 13.824 -9.553 1.00 81.31 200 ASN A O 1
ATOM 1437 N N . GLY A 1 201 ? 18.361 13.028 -10.137 1.00 86.69 201 GLY A N 1
ATOM 1438 C CA . GLY A 1 201 ? 18.698 11.624 -9.855 1.00 86.69 201 GLY A CA 1
ATOM 1439 C C . GLY A 1 201 ? 19.110 11.361 -8.403 1.00 86.69 201 GLY A C 1
ATOM 1440 O O . GLY A 1 201 ? 19.997 10.554 -8.148 1.00 86.69 201 GLY A O 1
ATOM 1441 N N . ARG A 1 202 ? 18.519 12.086 -7.449 1.00 90.44 202 ARG A N 1
ATOM 1442 C CA . ARG A 1 202 ? 18.871 11.995 -6.028 1.00 90.44 202 ARG A CA 1
ATOM 1443 C C . ARG A 1 202 ? 17.863 11.181 -5.254 1.00 90.44 202 ARG A C 1
ATOM 1445 O O . ARG A 1 202 ? 16.664 11.338 -5.450 1.00 90.44 202 ARG A O 1
ATOM 1452 N N . LEU A 1 203 ? 18.371 10.398 -4.323 1.00 93.06 203 LEU A N 1
ATOM 1453 C CA . LEU A 1 203 ? 17.608 9.670 -3.330 1.00 93.06 203 LEU A CA 1
ATOM 1454 C C . LEU A 1 203 ? 17.874 10.289 -1.955 1.00 93.06 203 LEU A C 1
ATOM 1456 O O . LEU A 1 203 ? 18.990 10.712 -1.656 1.00 93.06 203 LEU A O 1
ATOM 1460 N N . THR A 1 204 ? 16.867 10.346 -1.100 1.00 91.62 204 THR A N 1
ATOM 1461 C CA . THR A 1 204 ? 17.054 10.556 0.336 1.00 91.62 204 THR A CA 1
ATOM 1462 C C . THR A 1 204 ? 16.279 9.499 1.102 1.00 91.62 204 THR A C 1
ATOM 1464 O O . THR A 1 204 ? 15.417 8.825 0.537 1.00 91.62 204 THR A O 1
ATOM 1467 N N . ARG A 1 205 ? 16.620 9.329 2.375 1.00 92.00 205 ARG A N 1
ATOM 1468 C CA . ARG A 1 205 ? 15.993 8.348 3.250 1.00 92.00 205 ARG A CA 1
ATOM 1469 C C . ARG A 1 205 ? 15.734 8.938 4.622 1.00 92.00 205 ARG A C 1
ATOM 1471 O O . ARG A 1 205 ? 16.506 9.783 5.071 1.00 92.00 205 ARG A O 1
ATOM 1478 N N . CYS A 1 206 ? 14.692 8.440 5.264 1.00 89.19 206 CYS A N 1
ATOM 1479 C CA . CYS A 1 206 ? 14.336 8.766 6.632 1.00 89.19 206 CYS A CA 1
ATOM 1480 C C . CYS A 1 206 ? 13.958 7.491 7.390 1.00 89.19 206 CYS A C 1
ATOM 1482 O O . CYS A 1 206 ? 13.332 6.596 6.826 1.00 89.19 206 CYS A O 1
ATOM 1484 N N . ASP A 1 207 ? 14.356 7.409 8.656 1.00 87.69 207 ASP A N 1
ATOM 1485 C CA . ASP A 1 207 ? 13.839 6.401 9.578 1.00 87.69 207 ASP A CA 1
ATOM 1486 C C . ASP A 1 207 ? 12.447 6.838 10.040 1.00 87.69 207 ASP A C 1
ATOM 1488 O O . ASP A 1 207 ? 12.296 7.857 10.707 1.00 87.69 207 ASP A O 1
ATOM 1492 N N . LEU A 1 208 ? 11.422 6.065 9.691 1.00 82.62 208 LEU A N 1
ATOM 1493 C CA . LEU A 1 208 ? 10.028 6.382 9.999 1.00 82.62 208 LEU A CA 1
ATOM 1494 C C . LEU A 1 208 ? 9.772 6.533 11.508 1.00 82.62 208 LEU A C 1
ATOM 1496 O O . LEU A 1 208 ? 8.796 7.171 11.896 1.00 82.62 208 LEU A O 1
ATOM 1500 N N . SER A 1 209 ? 10.643 5.999 12.376 1.00 83.25 209 SER A N 1
ATOM 1501 C CA . SER A 1 209 ? 10.533 6.162 13.830 1.00 83.25 209 SER A CA 1
ATOM 1502 C C . SER A 1 209 ? 10.810 7.591 14.294 1.00 83.25 209 SER A C 1
ATOM 1504 O O . SER A 1 209 ? 10.379 7.964 15.387 1.00 83.25 209 SER A O 1
ATOM 1506 N N . THR A 1 210 ? 11.489 8.401 13.476 1.00 77.25 210 THR A N 1
ATOM 1507 C CA . THR A 1 210 ? 11.687 9.825 13.758 1.00 77.25 210 THR A CA 1
ATOM 1508 C C . THR A 1 210 ? 10.494 10.673 13.326 1.00 77.25 210 THR A C 1
ATOM 1510 O O . THR A 1 210 ? 10.382 11.812 13.756 1.00 77.25 210 THR A O 1
ATOM 1513 N N . GLY A 1 211 ? 9.568 10.108 12.544 1.00 77.31 211 GLY A N 1
ATOM 1514 C CA . GLY A 1 211 ? 8.385 10.799 12.031 1.00 77.31 211 GLY A CA 1
ATOM 1515 C C . GLY A 1 211 ? 8.590 11.470 10.672 1.00 77.31 211 GLY A C 1
ATOM 1516 O O . GLY A 1 211 ? 7.600 11.795 10.018 1.00 77.31 211 GLY A O 1
ATOM 1517 N N . CYS A 1 212 ? 9.837 11.603 10.204 1.00 82.62 212 CYS A N 1
ATOM 1518 C CA . CYS A 1 212 ? 10.176 12.214 8.915 1.00 82.62 212 CYS A CA 1
ATOM 1519 C C . CYS A 1 212 ? 9.595 13.624 8.724 1.00 82.62 212 CYS A C 1
ATOM 1521 O O . CYS A 1 212 ? 9.188 13.987 7.616 1.00 82.62 212 CYS A O 1
ATOM 1523 N N . ASP A 1 213 ? 9.525 14.409 9.794 1.00 78.88 213 ASP A N 1
ATOM 1524 C CA . ASP A 1 213 ? 8.802 15.679 9.862 1.00 78.88 213 ASP A CA 1
ATOM 1525 C C . ASP A 1 213 ? 9.722 16.904 9.991 1.00 78.88 213 ASP A C 1
ATOM 1527 O O . ASP A 1 213 ? 9.258 18.048 9.932 1.00 78.88 213 ASP A O 1
ATOM 1531 N N . GLU A 1 214 ? 11.040 16.699 10.052 1.00 75.38 214 GLU A N 1
ATOM 1532 C CA . GLU A 1 214 ? 12.026 17.775 10.048 1.00 75.38 214 GLU A CA 1
ATOM 1533 C C . GLU A 1 214 ? 13.264 17.493 9.184 1.00 75.38 214 GLU A C 1
ATOM 1535 O O . GLU A 1 214 ? 13.551 16.378 8.759 1.00 75.38 214 GLU A O 1
ATOM 1540 N N . SER A 1 215 ? 14.050 18.538 8.894 1.00 75.56 215 SER A N 1
ATOM 1541 C CA . SER A 1 215 ? 15.244 18.407 8.045 1.00 75.56 215 SER A CA 1
ATOM 1542 C C . SER A 1 215 ? 16.332 17.520 8.637 1.00 75.56 215 SER A C 1
ATOM 1544 O O . SER A 1 215 ? 17.142 16.982 7.883 1.00 75.56 215 SER A O 1
ATOM 1546 N N . SER A 1 216 ? 16.361 17.372 9.963 1.00 78.31 216 SER A N 1
ATOM 1547 C CA . SER A 1 216 ? 17.280 16.487 10.684 1.00 78.31 216 SER A CA 1
ATOM 1548 C C . SER A 1 216 ? 17.109 15.025 10.290 1.00 78.31 216 SER A C 1
ATOM 1550 O O . SER A 1 216 ? 18.091 14.283 10.290 1.00 78.31 216 SER A O 1
ATOM 1552 N N . ASP A 1 217 ? 15.877 14.631 9.965 1.00 80.69 217 ASP A N 1
ATOM 1553 C CA . ASP A 1 217 ? 15.496 13.247 9.675 1.00 80.69 217 ASP A CA 1
ATOM 1554 C C . ASP A 1 217 ? 16.050 12.749 8.341 1.00 80.69 217 ASP A C 1
ATOM 1556 O O . 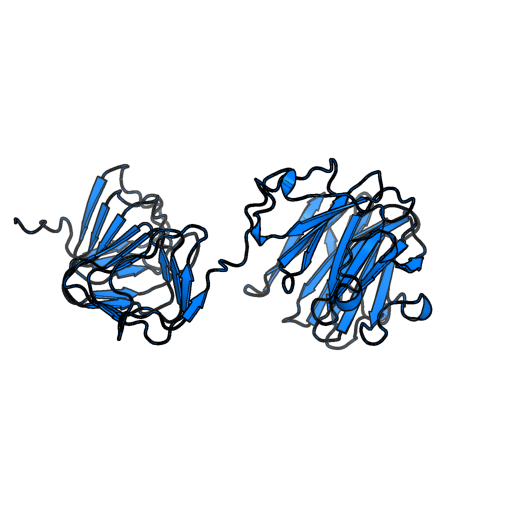ASP A 1 217 ? 16.086 11.549 8.070 1.00 80.69 217 ASP A O 1
ATOM 1560 N N . PHE A 1 218 ? 16.526 13.682 7.516 1.00 84.56 218 PHE A N 1
ATOM 1561 C CA . PHE A 1 218 ? 17.046 13.435 6.183 1.00 84.56 218 PHE A CA 1
ATOM 1562 C C . PHE A 1 218 ? 18.513 13.869 6.113 1.00 84.56 218 PHE A C 1
ATOM 1564 O O . PHE A 1 218 ? 18.839 14.934 5.575 1.00 84.56 218 PHE A O 1
ATOM 1571 N N . PRO A 1 219 ? 19.430 13.063 6.672 1.00 66.50 219 PRO A N 1
ATOM 1572 C CA . PRO A 1 219 ? 20.793 13.498 6.950 1.00 66.50 219 PRO A CA 1
ATOM 1573 C C . PRO A 1 219 ? 21.590 13.841 5.685 1.00 66.50 219 PRO A C 1
ATOM 1575 O O . PRO A 1 219 ? 22.428 14.744 5.721 1.00 66.50 219 PRO A O 1
ATOM 1578 N N . THR A 1 220 ? 21.341 13.148 4.566 1.00 81.94 220 THR A N 1
ATOM 1579 C CA . THR A 1 220 ? 22.085 13.318 3.307 1.00 81.94 220 THR A CA 1
ATOM 1580 C C . THR A 1 220 ? 21.302 12.851 2.076 1.00 81.94 220 THR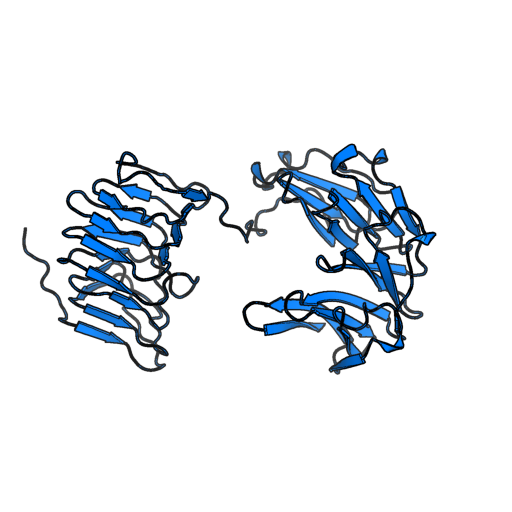 A C 1
ATOM 1582 O O . THR A 1 220 ? 20.394 12.022 2.165 1.00 81.94 220 THR A O 1
ATOM 1585 N N . TYR A 1 221 ? 21.703 13.356 0.905 1.00 87.75 221 TYR A N 1
ATOM 1586 C CA . TYR A 1 221 ? 21.291 12.823 -0.396 1.00 87.75 221 TYR A CA 1
ATOM 1587 C C . TYR A 1 221 ? 22.281 11.780 -0.897 1.00 87.75 221 TYR A C 1
ATOM 1589 O O . TYR A 1 221 ? 23.487 11.904 -0.679 1.00 87.75 221 TYR A O 1
ATOM 1597 N N . ILE A 1 222 ? 21.762 10.813 -1.638 1.00 91.44 222 ILE A N 1
ATOM 1598 C CA . ILE A 1 222 ? 22.511 9.794 -2.356 1.00 91.44 222 ILE A CA 1
ATOM 1599 C C . ILE A 1 222 ? 22.322 10.075 -3.851 1.00 91.44 222 ILE A C 1
ATOM 1601 O O . ILE A 1 222 ? 21.196 10.086 -4.346 1.00 91.44 222 ILE A O 1
ATOM 1605 N N . ASP A 1 223 ? 23.409 10.349 -4.571 1.00 91.25 223 ASP A N 1
ATOM 1606 C CA . ASP A 1 223 ? 23.356 10.582 -6.019 1.00 91.25 223 ASP A CA 1
ATOM 1607 C C . ASP A 1 223 ? 23.339 9.232 -6.766 1.00 91.25 223 ASP A C 1
ATOM 1609 O O . ASP A 1 223 ? 24.313 8.474 -6.719 1.00 91.25 223 ASP A O 1
ATOM 1613 N N . ILE A 1 224 ? 22.247 8.943 -7.477 1.00 90.38 224 ILE A N 1
ATOM 1614 C CA . ILE A 1 224 ? 22.022 7.704 -8.238 1.00 90.38 224 ILE A CA 1
ATOM 1615 C C . ILE A 1 224 ? 22.344 7.959 -9.715 1.00 90.38 224 ILE A C 1
ATOM 1617 O O . ILE A 1 224 ? 21.471 8.075 -10.572 1.00 90.38 224 ILE A O 1
ATOM 1621 N N . GLY A 1 225 ? 23.638 8.089 -10.009 1.00 79.44 225 GLY A N 1
ATOM 1622 C CA . GLY A 1 225 ? 24.139 8.292 -11.371 1.00 79.44 225 GLY A CA 1
ATOM 1623 C C . GLY A 1 225 ? 23.742 9.634 -12.023 1.00 79.44 225 GLY A C 1
ATOM 1624 O O . GLY A 1 225 ? 23.031 10.452 -11.441 1.00 79.44 225 GLY A O 1
ATOM 1625 N N . PRO A 1 226 ? 24.234 9.917 -13.246 1.00 80.75 226 PRO A N 1
ATOM 1626 C CA . PRO A 1 226 ? 23.940 11.157 -13.963 1.00 80.75 226 PRO A CA 1
ATOM 1627 C C . PRO A 1 226 ? 22.587 11.069 -14.690 1.00 80.75 226 PRO A C 1
ATOM 1629 O O . PRO A 1 226 ? 22.538 11.081 -15.920 1.00 80.75 226 PRO A O 1
ATOM 1632 N N . VAL A 1 227 ? 21.492 10.962 -13.938 1.00 87.06 227 VAL A N 1
ATOM 1633 C CA . VAL A 1 227 ? 20.133 10.832 -14.487 1.00 87.06 227 VAL A CA 1
ATOM 1634 C C . VAL A 1 227 ? 19.272 12.045 -14.157 1.00 87.06 227 VAL A C 1
ATOM 1636 O O . VAL A 1 227 ? 19.496 12.755 -13.179 1.00 87.06 227 VAL A O 1
ATOM 1639 N N . SER A 1 228 ? 18.263 12.298 -14.990 1.00 86.38 228 SER A N 1
ATOM 1640 C CA . SER A 1 228 ? 17.380 13.461 -14.834 1.00 86.38 228 SER A CA 1
ATOM 1641 C C . SER A 1 228 ? 16.294 13.288 -13.778 1.00 86.38 228 SER A C 1
ATOM 1643 O O . SER A 1 228 ? 15.462 14.175 -13.647 1.00 86.38 228 SER A O 1
ATOM 1645 N N . GLY A 1 229 ? 16.230 12.168 -13.062 1.00 91.38 229 GLY A N 1
ATOM 1646 C CA . GLY A 1 229 ? 15.208 11.937 -12.044 1.00 91.38 229 GLY A CA 1
ATOM 1647 C C . GLY A 1 229 ? 14.948 10.464 -11.770 1.00 91.38 229 GLY A C 1
ATOM 1648 O O . GLY A 1 229 ? 15.271 9.612 -12.602 1.00 91.38 229 GLY A O 1
ATOM 1649 N N . LEU A 1 230 ? 14.379 10.200 -10.596 1.00 94.69 230 LEU A N 1
ATOM 1650 C CA . LEU A 1 230 ? 13.957 8.879 -10.133 1.00 94.69 230 LEU A CA 1
ATOM 1651 C C . LEU A 1 230 ? 12.421 8.852 -10.126 1.00 94.69 230 LEU A C 1
ATOM 1653 O O . LEU A 1 230 ? 11.802 9.331 -9.179 1.00 94.69 230 LEU A O 1
ATOM 1657 N N . ASP A 1 231 ? 11.816 8.361 -11.206 1.00 92.62 231 ASP A N 1
ATOM 1658 C CA . ASP A 1 231 ? 10.370 8.492 -11.469 1.00 92.62 231 ASP A CA 1
ATOM 1659 C C . ASP A 1 231 ? 9.537 7.424 -10.762 1.00 92.62 231 ASP A C 1
ATOM 1661 O O . ASP A 1 231 ? 8.343 7.602 -10.545 1.00 92.62 231 ASP A O 1
ATOM 1665 N N . SER A 1 232 ? 10.141 6.292 -10.414 1.00 94.81 232 SER A N 1
ATOM 1666 C CA . SER A 1 232 ? 9.420 5.187 -9.788 1.00 94.81 232 SER A CA 1
ATOM 1667 C C . SER A 1 232 ? 10.348 4.340 -8.935 1.00 94.81 232 SER A C 1
ATOM 1669 O O . SER A 1 232 ? 11.537 4.213 -9.228 1.00 94.81 232 SER A O 1
ATOM 1671 N N . MET A 1 233 ? 9.805 3.774 -7.861 1.00 96.75 233 MET A N 1
ATOM 1672 C CA . MET A 1 233 ? 10.528 2.891 -6.952 1.00 96.75 233 MET A CA 1
ATOM 1673 C C . MET A 1 233 ? 9.599 1.799 -6.433 1.00 96.75 233 MET A C 1
ATOM 1675 O O . MET A 1 233 ? 8.395 2.018 -6.305 1.00 96.75 233 MET A O 1
ATOM 1679 N N . ILE A 1 234 ? 10.166 0.637 -6.129 1.00 97.38 234 ILE A N 1
ATOM 1680 C CA . ILE A 1 234 ? 9.486 -0.446 -5.419 1.00 97.38 234 ILE A CA 1
ATOM 1681 C C . ILE A 1 234 ? 10.502 -1.224 -4.590 1.00 97.38 234 ILE A C 1
ATOM 1683 O O . ILE A 1 234 ? 11.680 -1.287 -4.950 1.00 97.38 234 ILE A O 1
ATOM 1687 N N . ILE A 1 235 ? 10.047 -1.829 -3.499 1.00 97.38 235 ILE A N 1
ATOM 1688 C CA . ILE A 1 235 ? 10.862 -2.728 -2.687 1.00 97.38 235 ILE A CA 1
ATOM 1689 C C . ILE A 1 235 ? 10.267 -4.125 -2.781 1.00 97.38 235 ILE A C 1
ATOM 1691 O O . ILE A 1 235 ? 9.084 -4.326 -2.516 1.00 97.38 235 ILE A O 1
ATOM 1695 N N . ASP A 1 236 ? 11.107 -5.083 -3.148 1.00 96.06 236 ASP A N 1
ATOM 1696 C CA . ASP A 1 236 ? 10.844 -6.491 -2.901 1.00 96.06 236 ASP A CA 1
ATOM 1697 C C . ASP A 1 236 ? 11.159 -6.777 -1.433 1.00 96.06 236 ASP A C 1
ATOM 1699 O O . ASP A 1 236 ? 12.320 -6.963 -1.063 1.00 96.06 236 ASP A O 1
ATOM 1703 N N . GLN A 1 237 ? 10.123 -6.775 -0.593 1.00 90.81 237 GLN A N 1
ATOM 1704 C CA . GLN A 1 237 ? 10.267 -6.994 0.849 1.00 90.81 237 GLN A CA 1
ATOM 1705 C C . GLN A 1 237 ? 10.778 -8.402 1.169 1.00 90.81 237 GLN A C 1
ATOM 1707 O O . GLN A 1 237 ? 11.447 -8.604 2.180 1.00 90.81 237 GLN A O 1
ATOM 1712 N N . THR A 1 238 ? 10.482 -9.381 0.309 1.00 90.31 238 THR A N 1
ATOM 1713 C CA . THR A 1 238 ? 10.834 -10.785 0.549 1.00 90.31 238 THR A CA 1
ATOM 1714 C C . THR A 1 238 ? 12.331 -11.003 0.385 1.00 90.31 238 THR A C 1
ATOM 1716 O O . THR A 1 238 ? 12.952 -11.658 1.223 1.00 90.31 238 THR A O 1
ATOM 1719 N N . ASN A 1 239 ? 12.919 -10.438 -0.673 1.00 91.31 239 ASN A N 1
ATOM 1720 C CA . ASN A 1 239 ? 14.352 -10.570 -0.944 1.00 91.31 239 ASN A CA 1
ATOM 1721 C C . ASN A 1 239 ? 15.175 -9.362 -0.462 1.00 91.31 239 ASN A C 1
ATOM 1723 O O . ASN A 1 239 ? 16.401 -9.396 -0.524 1.00 91.31 239 ASN A O 1
ATOM 1727 N N . GLY A 1 240 ? 14.522 -8.308 0.035 1.00 95.12 240 GLY A N 1
ATOM 1728 C CA . GLY A 1 240 ? 15.165 -7.104 0.558 1.00 95.12 240 GLY A CA 1
ATOM 1729 C C . GLY A 1 240 ? 15.896 -6.304 -0.520 1.00 95.12 240 GLY A C 1
ATOM 1730 O O . GLY A 1 240 ? 17.036 -5.890 -0.315 1.00 95.12 240 GLY A O 1
ATOM 1731 N N . VAL A 1 241 ? 15.265 -6.094 -1.679 1.00 97.75 241 VAL A N 1
ATOM 1732 C CA . VAL A 1 241 ? 15.869 -5.372 -2.811 1.00 97.75 241 VAL A CA 1
ATOM 1733 C C . VAL A 1 241 ? 15.039 -4.144 -3.170 1.00 97.75 241 VAL A C 1
ATOM 1735 O O . VAL A 1 241 ? 13.845 -4.245 -3.444 1.00 97.75 241 VAL A O 1
ATOM 1738 N N . LEU A 1 242 ? 15.687 -2.980 -3.215 1.00 98.25 242 LEU A N 1
ATOM 1739 C CA . LEU A 1 242 ? 15.116 -1.733 -3.718 1.00 98.25 242 LEU A CA 1
ATOM 1740 C C . LEU A 1 242 ? 15.396 -1.609 -5.219 1.00 98.25 242 LEU A C 1
ATOM 1742 O O . LEU A 1 242 ? 16.558 -1.594 -5.629 1.00 98.25 242 LEU A O 1
ATOM 1746 N N . TYR A 1 243 ? 14.346 -1.446 -6.021 1.00 98.44 243 TYR A N 1
ATOM 1747 C CA . TYR A 1 243 ? 14.433 -1.133 -7.447 1.00 98.44 243 TYR A CA 1
ATOM 1748 C C . TYR A 1 243 ? 14.020 0.316 -7.704 1.00 98.44 243 TYR A C 1
ATOM 1750 O O . TYR A 1 243 ? 13.039 0.804 -7.142 1.00 98.44 243 TYR A O 1
ATOM 1758 N N . ILE A 1 244 ? 14.763 1.002 -8.574 1.00 97.75 244 ILE A N 1
ATOM 1759 C CA . ILE A 1 244 ? 14.563 2.414 -8.910 1.00 97.75 244 ILE A CA 1
ATOM 1760 C C . ILE A 1 244 ? 14.564 2.584 -10.426 1.00 97.75 244 ILE A C 1
ATOM 1762 O O . ILE A 1 244 ? 15.507 2.192 -11.108 1.00 97.75 244 ILE A O 1
ATOM 1766 N N . GLY A 1 245 ? 13.521 3.216 -10.950 1.00 97.12 245 GLY A N 1
ATOM 1767 C CA . GLY A 1 245 ? 13.357 3.543 -12.358 1.00 97.12 245 GLY A CA 1
ATOM 1768 C C . GLY A 1 245 ? 13.672 5.007 -12.648 1.00 97.12 245 GLY A C 1
ATOM 1769 O O . GLY A 1 245 ? 13.266 5.904 -11.907 1.00 97.12 245 GLY A O 1
ATOM 1770 N N . THR A 1 246 ? 14.387 5.268 -13.742 1.00 95.81 246 THR A N 1
ATOM 1771 C CA . THR A 1 246 ? 14.820 6.626 -14.095 1.00 95.81 246 THR A CA 1
ATOM 1772 C C . THR A 1 246 ? 13.878 7.339 -15.059 1.00 95.81 246 THR A C 1
ATOM 1774 O O . THR A 1 246 ? 13.263 6.729 -15.933 1.00 95.81 246 THR A O 1
ATOM 1777 N N . SER A 1 247 ? 13.840 8.670 -14.965 1.00 92.12 247 SER A N 1
ATOM 1778 C CA . SER A 1 247 ? 13.044 9.526 -15.856 1.00 92.12 247 SER A CA 1
ATOM 1779 C C . SER A 1 247 ? 13.649 9.707 -17.253 1.00 92.12 247 SER A C 1
ATOM 1781 O O . SER A 1 247 ? 12.935 10.037 -18.202 1.00 92.12 247 SER A O 1
ATOM 1783 N N . SER A 1 248 ? 14.961 9.470 -17.390 1.00 91.56 248 SER A N 1
ATOM 1784 C CA . SER A 1 248 ? 15.694 9.433 -18.662 1.00 91.56 248 SER A CA 1
ATOM 1785 C C . SER A 1 248 ? 16.554 8.178 -18.792 1.00 91.56 248 SER A C 1
ATOM 1787 O O . SER A 1 248 ? 17.096 7.673 -17.808 1.00 91.56 248 SER A O 1
ATOM 1789 N N . GLY A 1 249 ? 16.693 7.691 -20.024 1.00 90.81 249 GLY A N 1
ATOM 1790 C CA . GLY A 1 249 ? 17.506 6.526 -20.373 1.00 90.81 249 GLY A CA 1
ATOM 1791 C C . GLY A 1 249 ? 16.867 5.174 -20.056 1.00 90.81 249 GLY A C 1
ATOM 1792 O O . GLY A 1 249 ? 17.479 4.169 -20.366 1.00 90.81 249 GLY A O 1
ATOM 1793 N N . ALA A 1 250 ? 15.668 5.143 -19.459 1.00 94.19 250 ALA A N 1
ATOM 1794 C CA . ALA A 1 250 ? 14.967 3.914 -19.068 1.00 94.19 250 ALA A CA 1
ATOM 1795 C C . ALA A 1 250 ? 15.854 2.904 -18.303 1.00 94.19 250 ALA A C 1
ATOM 1797 O O . ALA A 1 250 ? 15.812 1.698 -18.544 1.00 94.19 250 ALA A O 1
ATOM 1798 N N . ILE A 1 251 ? 16.653 3.409 -17.361 1.00 96.25 251 ILE A N 1
ATOM 1799 C CA . ILE A 1 251 ? 17.551 2.597 -16.542 1.00 96.25 251 ILE A CA 1
ATOM 1800 C C . ILE A 1 251 ? 16.792 2.124 -15.302 1.00 96.25 251 ILE A C 1
ATOM 1802 O O . ILE A 1 251 ? 16.068 2.893 -14.664 1.00 96.25 251 ILE A O 1
ATOM 1806 N N . ILE A 1 252 ? 16.992 0.858 -14.952 1.00 97.62 252 ILE A N 1
ATOM 1807 C CA . ILE A 1 252 ? 16.575 0.270 -13.684 1.00 97.62 252 ILE A CA 1
ATOM 1808 C C . ILE A 1 252 ? 17.827 0.108 -12.828 1.00 97.62 252 ILE A C 1
ATOM 1810 O O . ILE A 1 252 ? 18.713 -0.691 -13.147 1.00 97.62 252 ILE A O 1
ATOM 1814 N N . TYR A 1 253 ? 17.905 0.869 -11.744 1.00 97.69 253 TYR A N 1
ATOM 1815 C CA . TYR A 1 253 ? 18.878 0.647 -10.684 1.00 97.69 253 TYR A CA 1
ATOM 1816 C C . TYR A 1 253 ? 18.314 -0.326 -9.656 1.00 97.69 253 TYR A C 1
ATOM 1818 O O . TYR A 1 253 ? 17.109 -0.356 -9.409 1.00 97.69 253 TYR A O 1
ATOM 1826 N N . ARG A 1 254 ? 19.204 -1.086 -9.027 1.00 97.50 254 ARG A N 1
ATOM 1827 C CA . ARG A 1 254 ? 18.892 -1.930 -7.877 1.00 97.50 254 ARG A CA 1
ATOM 1828 C C . ARG A 1 254 ? 19.878 -1.691 -6.749 1.00 97.50 254 ARG A C 1
ATOM 1830 O O . ARG A 1 254 ? 21.044 -1.368 -6.997 1.00 97.50 254 ARG A O 1
ATOM 1837 N N . CYS A 1 255 ? 19.418 -1.919 -5.533 1.00 98.19 255 CYS A N 1
ATOM 1838 C CA . CYS A 1 255 ? 20.258 -2.010 -4.357 1.00 98.19 255 CYS A CA 1
ATOM 1839 C C . CYS A 1 255 ? 19.740 -3.106 -3.420 1.00 98.19 255 CYS A C 1
ATOM 1841 O O . CYS A 1 255 ? 18.541 -3.204 -3.170 1.00 98.19 255 CYS A O 1
ATOM 1843 N N . ASP A 1 256 ? 20.654 -3.933 -2.922 1.00 97.69 256 ASP A N 1
ATOM 1844 C CA . ASP A 1 256 ? 20.358 -4.973 -1.941 1.00 97.69 256 ASP A CA 1
ATOM 1845 C C . ASP A 1 256 ? 20.423 -4.376 -0.529 1.00 97.69 256 ASP A C 1
ATOM 1847 O O . ASP A 1 256 ? 21.494 -4.100 0.018 1.00 97.69 256 ASP A O 1
ATOM 1851 N N . ILE A 1 257 ? 19.245 -4.178 0.059 1.00 96.38 257 ILE A N 1
ATOM 1852 C CA . ILE A 1 257 ? 19.062 -3.570 1.377 1.00 96.38 257 ILE A CA 1
ATOM 1853 C C . ILE A 1 257 ? 19.728 -4.439 2.446 1.00 96.38 257 ILE A C 1
ATOM 1855 O O . ILE A 1 257 ? 20.324 -3.918 3.391 1.00 96.38 257 ILE A O 1
ATOM 1859 N N . THR A 1 258 ? 19.681 -5.762 2.286 1.00 92.88 258 THR A N 1
ATOM 1860 C CA . THR A 1 258 ? 20.191 -6.700 3.289 1.00 92.88 258 THR A CA 1
ATOM 1861 C C . THR A 1 258 ? 21.711 -6.679 3.397 1.00 92.88 258 THR A C 1
ATOM 1863 O O . THR A 1 258 ? 22.247 -6.912 4.485 1.00 92.88 258 THR A O 1
ATOM 1866 N N . SER A 1 259 ? 22.419 -6.378 2.303 1.00 93.81 259 SER A N 1
ATOM 1867 C CA . SER A 1 259 ? 23.882 -6.381 2.290 1.00 93.81 259 SER A CA 1
ATOM 1868 C C . SER A 1 259 ? 24.513 -4.999 2.434 1.00 93.81 259 SER A C 1
ATOM 1870 O O . SER A 1 259 ? 25.574 -4.898 3.055 1.00 93.81 259 SER A O 1
ATOM 1872 N N . THR A 1 260 ? 23.885 -3.939 1.919 1.00 95.31 260 THR A N 1
ATOM 1873 C CA . THR A 1 260 ? 24.472 -2.586 1.930 1.00 95.31 260 THR A CA 1
ATOM 1874 C C . THR A 1 260 ? 23.621 -1.540 2.637 1.00 95.31 260 THR A C 1
ATOM 1876 O O . THR A 1 260 ? 24.105 -0.447 2.898 1.00 95.31 260 THR A O 1
ATOM 1879 N N . SER A 1 261 ? 22.363 -1.848 2.975 1.00 92.19 261 SER A N 1
ATOM 1880 C CA . SER A 1 261 ? 21.395 -0.883 3.527 1.00 92.19 261 SER A CA 1
ATOM 1881 C C . SER A 1 261 ? 21.051 0.292 2.599 1.00 92.19 261 SER A C 1
ATOM 1883 O O . SER A 1 261 ? 20.328 1.204 3.016 1.00 92.19 261 SER A O 1
ATOM 1885 N N . CYS A 1 262 ? 21.530 0.273 1.350 1.00 95.75 262 CYS A N 1
ATOM 1886 C CA . CYS A 1 262 ? 21.255 1.290 0.337 1.00 95.75 262 CYS A CA 1
ATOM 1887 C C . CYS A 1 262 ? 21.485 2.713 0.851 1.00 95.75 262 CYS A C 1
ATOM 1889 O O . CYS A 1 262 ? 20.612 3.581 0.749 1.00 95.75 262 CYS A O 1
ATOM 1891 N N . ASP A 1 263 ? 22.637 2.930 1.482 1.00 93.19 263 ASP A N 1
ATOM 1892 C CA . ASP A 1 263 ? 22.959 4.144 2.228 1.00 93.19 263 ASP A CA 1
ATOM 1893 C C . ASP A 1 263 ? 24.032 5.011 1.557 1.00 93.19 263 ASP A C 1
ATOM 1895 O O . ASP A 1 263 ? 24.211 6.178 1.921 1.00 93.19 263 ASP A O 1
ATOM 1899 N N . ALA A 1 264 ? 24.667 4.488 0.509 1.00 93.44 264 ALA A N 1
ATOM 1900 C CA . ALA A 1 264 ? 25.684 5.167 -0.268 1.00 93.44 264 ALA A CA 1
ATOM 1901 C C . ALA A 1 264 ? 25.477 4.983 -1.778 1.00 93.44 264 ALA A C 1
ATOM 1903 O O . ALA A 1 264 ? 24.898 4.014 -2.258 1.00 93.44 264 ALA A O 1
ATOM 1904 N N . SER A 1 265 ? 26.017 5.908 -2.578 1.00 92.94 265 SER A N 1
ATOM 1905 C CA . SER A 1 265 ? 25.885 5.855 -4.044 1.00 92.94 265 SER A CA 1
ATOM 1906 C C . SER A 1 265 ? 26.547 4.622 -4.666 1.00 92.94 265 SER A C 1
ATOM 1908 O O . SER A 1 265 ? 26.141 4.184 -5.738 1.00 92.94 265 SER A O 1
ATOM 1910 N N . GLY A 1 266 ? 27.554 4.056 -3.993 1.00 93.56 266 GLY A N 1
ATOM 1911 C CA . GLY A 1 266 ? 28.242 2.837 -4.419 1.00 93.56 266 GLY A CA 1
ATOM 1912 C C . GLY A 1 266 ? 27.419 1.557 -4.261 1.00 93.56 266 GLY A C 1
ATOM 1913 O O . GLY A 1 266 ? 27.811 0.537 -4.821 1.00 93.56 266 GLY A O 1
ATOM 1914 N N . ASP A 1 267 ? 26.297 1.613 -3.544 1.00 96.31 267 ASP A N 1
ATOM 1915 C CA . ASP A 1 267 ? 25.438 0.453 -3.290 1.00 96.31 267 ASP A CA 1
ATOM 1916 C C . ASP A 1 267 ? 24.506 0.148 -4.465 1.00 96.31 267 ASP A C 1
ATOM 1918 O O . ASP A 1 267 ? 23.973 -0.955 -4.589 1.00 96.31 267 ASP A O 1
ATOM 1922 N N . PHE A 1 268 ? 24.310 1.136 -5.339 1.00 96.50 268 PHE A N 1
ATOM 1923 C CA . PHE A 1 268 ? 23.385 1.055 -6.453 1.00 96.50 268 PHE A CA 1
ATOM 1924 C C . PHE A 1 268 ? 24.089 0.550 -7.705 1.00 96.50 268 PHE A C 1
ATOM 1926 O O . PHE A 1 268 ? 25.101 1.091 -8.157 1.00 96.50 268 PHE A O 1
ATOM 1933 N N . THR A 1 269 ? 23.504 -0.478 -8.305 1.00 96.06 269 THR A N 1
ATOM 1934 C CA . THR A 1 269 ? 23.990 -1.103 -9.536 1.00 96.06 269 THR A CA 1
ATOM 1935 C C . THR A 1 269 ? 22.918 -1.036 -10.614 1.00 96.06 269 THR A C 1
ATOM 1937 O O . THR A 1 269 ? 21.729 -0.959 -10.312 1.00 96.06 269 THR A O 1
ATOM 1940 N N . VAL A 1 270 ? 23.326 -1.018 -11.884 1.00 96.50 270 VAL A N 1
ATOM 1941 C CA . VAL A 1 270 ? 22.376 -1.083 -13.002 1.00 96.50 270 VAL A CA 1
ATOM 1942 C C . VAL A 1 270 ? 21.910 -2.527 -13.143 1.00 96.50 270 VAL A C 1
ATOM 1944 O O . VAL A 1 270 ? 22.710 -3.387 -13.497 1.00 96.50 270 VAL A O 1
ATOM 1947 N N . ALA A 1 271 ? 20.627 -2.764 -12.884 1.00 96.69 271 ALA A N 1
ATOM 1948 C CA . ALA A 1 271 ? 19.961 -4.039 -13.129 1.00 96.69 271 ALA A CA 1
ATOM 1949 C C . ALA A 1 271 ? 19.679 -4.221 -14.624 1.00 96.69 271 ALA A C 1
ATOM 1951 O O . ALA A 1 271 ? 19.949 -5.265 -15.219 1.00 96.69 271 ALA A O 1
ATOM 1952 N N . TYR A 1 272 ? 19.154 -3.165 -15.250 1.00 97.00 272 TYR A N 1
ATOM 1953 C CA . TYR A 1 272 ? 18.751 -3.193 -16.647 1.00 97.00 272 TYR A CA 1
ATOM 1954 C C . TYR A 1 272 ? 18.851 -1.812 -17.292 1.00 97.00 272 TYR A C 1
ATOM 1956 O O . TYR A 1 272 ? 18.479 -0.805 -16.693 1.00 97.00 272 TYR A O 1
ATOM 1964 N N . ASP A 1 273 ? 19.347 -1.780 -18.526 1.00 94.94 273 ASP A N 1
ATOM 1965 C CA . ASP A 1 273 ? 19.408 -0.597 -19.388 1.00 94.94 273 ASP A CA 1
ATOM 1966 C C . ASP A 1 273 ? 18.414 -0.824 -20.530 1.00 94.94 273 ASP A C 1
ATOM 1968 O O . ASP A 1 273 ? 18.712 -1.507 -21.517 1.00 94.94 273 ASP A O 1
ATOM 1972 N N . ALA A 1 274 ? 17.172 -0.398 -20.308 1.00 90.25 274 ALA A N 1
ATOM 1973 C CA . ALA A 1 274 ? 16.071 -0.727 -21.190 1.00 90.25 274 ALA A CA 1
ATOM 1974 C C . ALA A 1 274 ? 16.033 0.195 -22.412 1.00 90.25 274 ALA A C 1
ATOM 1976 O O . ALA A 1 274 ? 16.471 1.342 -22.391 1.00 90.25 274 ALA A O 1
ATOM 1977 N N . VAL A 1 275 ? 15.407 -0.275 -23.491 1.00 86.62 275 VAL A N 1
ATOM 1978 C CA . VAL A 1 275 ? 15.068 0.616 -24.605 1.00 86.62 275 VAL A CA 1
ATOM 1979 C C . VAL A 1 275 ? 13.845 1.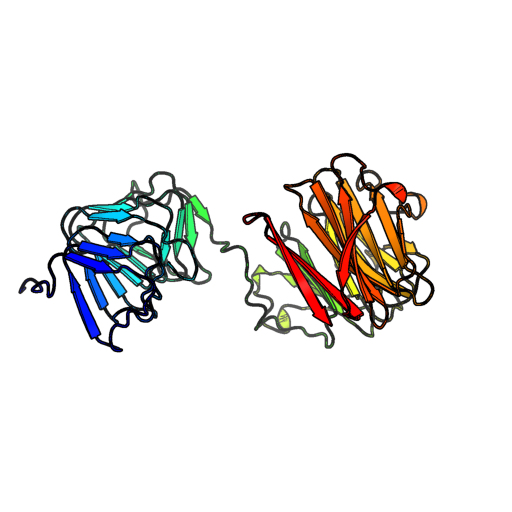439 -24.209 1.00 86.62 275 VAL A C 1
ATOM 1981 O O . VAL A 1 275 ? 12.780 0.889 -23.922 1.00 86.62 275 VAL A O 1
ATOM 1984 N N . GLY A 1 276 ? 13.990 2.759 -24.191 1.00 89.25 276 GLY A N 1
ATOM 1985 C CA . GLY A 1 276 ? 12.899 3.675 -23.890 1.00 89.25 276 GLY A CA 1
ATOM 1986 C C . GLY A 1 276 ? 13.397 5.058 -23.505 1.00 89.25 276 GLY A C 1
ATOM 1987 O O . GLY A 1 276 ? 14.598 5.332 -23.501 1.00 89.25 276 GLY A O 1
ATOM 1988 N N . THR A 1 277 ? 12.463 5.936 -23.143 1.00 93.81 277 THR A N 1
ATOM 1989 C CA . THR A 1 277 ? 12.824 7.246 -22.592 1.00 93.81 277 THR A CA 1
ATOM 1990 C C . THR A 1 277 ? 12.961 7.187 -21.074 1.00 93.81 277 THR A C 1
ATOM 1992 O O . THR A 1 277 ? 13.939 7.708 -20.554 1.00 93.81 277 THR A O 1
ATOM 1995 N N . GLY A 1 278 ? 12.062 6.514 -20.358 1.00 94.50 278 GLY A N 1
ATOM 1996 C CA . GLY A 1 278 ? 12.165 6.351 -18.904 1.00 94.50 278 GLY A CA 1
ATOM 1997 C C . GLY A 1 278 ? 11.252 5.260 -18.355 1.00 94.50 278 GLY A C 1
ATOM 1998 O O . GLY A 1 278 ? 10.412 4.729 -19.080 1.00 94.50 278 GLY A O 1
ATOM 1999 N N . ILE A 1 279 ? 11.425 4.928 -17.080 1.00 96.44 279 ILE A N 1
ATOM 2000 C CA . ILE A 1 279 ? 10.658 3.915 -16.347 1.00 96.44 279 ILE A CA 1
ATOM 2001 C C . ILE A 1 279 ? 9.525 4.593 -15.571 1.00 96.44 279 ILE A C 1
ATOM 2003 O O . ILE A 1 279 ? 9.760 5.566 -14.857 1.00 96.44 279 ILE A O 1
ATOM 2007 N N . ARG A 1 280 ? 8.296 4.088 -15.713 1.00 93.62 280 ARG A N 1
ATOM 2008 C CA . ARG A 1 280 ? 7.080 4.730 -15.187 1.00 93.62 280 ARG A CA 1
ATOM 2009 C C . ARG A 1 280 ? 6.544 4.107 -13.919 1.00 93.62 280 ARG A C 1
ATOM 2011 O O . ARG A 1 280 ? 6.125 4.821 -13.018 1.00 93.62 280 ARG A O 1
ATOM 2018 N N . SER A 1 281 ? 6.506 2.787 -13.870 1.00 95.00 281 SER A N 1
ATOM 2019 C CA . SER A 1 281 ? 5.874 2.075 -12.771 1.00 95.00 281 SER A CA 1
ATOM 2020 C C . SER A 1 281 ? 6.489 0.692 -12.631 1.00 95.00 281 SER A C 1
ATOM 2022 O O . SER A 1 281 ? 6.933 0.095 -13.619 1.00 95.00 281 SER A O 1
ATOM 2024 N N . PHE A 1 282 ? 6.469 0.195 -11.402 1.00 96.81 282 PHE A N 1
ATOM 2025 C CA . PHE A 1 282 ? 6.819 -1.165 -11.030 1.00 96.81 282 PHE A CA 1
ATOM 2026 C C . PHE A 1 282 ? 5.617 -1.830 -10.359 1.00 96.81 282 PHE A C 1
ATOM 2028 O O . PHE A 1 282 ? 4.797 -1.153 -9.741 1.00 96.81 282 PHE A O 1
ATOM 2035 N N . ALA A 1 283 ? 5.541 -3.152 -10.450 1.00 95.94 283 ALA A N 1
ATOM 2036 C CA . ALA A 1 283 ? 4.616 -3.970 -9.678 1.00 95.94 283 ALA A CA 1
ATOM 2037 C C . ALA A 1 283 ? 5.270 -5.323 -9.382 1.00 95.94 283 ALA A C 1
ATOM 2039 O O . ALA A 1 283 ? 5.989 -5.852 -10.232 1.00 95.94 283 ALA A O 1
ATOM 2040 N N . ILE A 1 284 ? 5.026 -5.877 -8.195 1.00 95.12 284 ILE A N 1
ATOM 2041 C CA . ILE A 1 284 ? 5.528 -7.197 -7.801 1.00 95.12 284 ILE A CA 1
ATOM 2042 C C . ILE A 1 284 ? 4.348 -8.148 -7.641 1.00 95.12 284 ILE A C 1
ATOM 2044 O O . ILE A 1 284 ? 3.411 -7.891 -6.888 1.00 95.12 284 ILE A O 1
ATOM 2048 N N . ASP A 1 285 ? 4.403 -9.253 -8.373 1.00 94.38 285 ASP A N 1
ATOM 2049 C CA . ASP A 1 285 ? 3.576 -10.424 -8.129 1.00 94.38 285 ASP A CA 1
ATOM 2050 C C . ASP A 1 285 ? 4.267 -11.270 -7.060 1.00 94.38 285 ASP A C 1
ATOM 2052 O O . ASP A 1 285 ? 5.234 -11.982 -7.341 1.00 94.38 285 ASP A O 1
ATOM 2056 N N . GLU A 1 286 ? 3.793 -11.153 -5.823 1.00 87.94 286 GLU A N 1
ATOM 2057 C CA . GLU A 1 286 ? 4.336 -11.877 -4.673 1.00 87.94 286 GLU A CA 1
ATOM 2058 C C . GLU A 1 286 ? 4.017 -13.375 -4.739 1.00 87.94 286 GLU A C 1
ATOM 2060 O O . GLU A 1 286 ? 4.760 -14.198 -4.206 1.00 87.94 286 GLU A O 1
ATOM 2065 N N . THR A 1 287 ? 2.938 -13.751 -5.432 1.00 88.62 287 THR A N 1
ATOM 2066 C CA . THR A 1 287 ? 2.520 -15.150 -5.558 1.00 88.62 287 THR A CA 1
ATOM 2067 C C . THR A 1 287 ? 3.475 -15.911 -6.470 1.00 88.62 287 THR A C 1
ATOM 2069 O O . THR A 1 287 ? 3.933 -17.006 -6.133 1.00 88.62 287 THR A O 1
ATOM 2072 N N . ASN A 1 288 ? 3.808 -15.317 -7.615 1.00 90.25 288 ASN A N 1
ATOM 2073 C CA . ASN A 1 288 ? 4.663 -15.941 -8.623 1.00 90.25 288 ASN A CA 1
ATOM 2074 C C . ASN A 1 288 ? 6.123 -15.460 -8.575 1.00 90.25 288 ASN A C 1
ATOM 2076 O O . ASN A 1 288 ? 6.945 -15.938 -9.358 1.00 90.25 288 ASN A O 1
ATOM 2080 N N . ASN A 1 289 ? 6.466 -14.559 -7.648 1.00 94.25 289 ASN A N 1
ATOM 2081 C CA . ASN A 1 289 ? 7.791 -13.949 -7.498 1.00 94.25 289 ASN A CA 1
ATOM 2082 C C . ASN A 1 289 ? 8.278 -13.272 -8.789 1.00 94.25 289 ASN A C 1
ATOM 2084 O O . ASN A 1 289 ? 9.358 -13.576 -9.304 1.00 94.25 289 ASN A O 1
ATOM 2088 N N . VAL A 1 290 ? 7.469 -12.360 -9.333 1.00 97.06 290 VAL A N 1
ATOM 2089 C CA . VAL A 1 290 ? 7.755 -11.680 -10.606 1.00 97.06 290 VAL A CA 1
ATOM 2090 C C . VAL A 1 290 ? 7.744 -10.167 -10.435 1.00 97.06 290 VAL A C 1
ATOM 2092 O O . VAL A 1 290 ? 6.771 -9.595 -9.952 1.00 97.06 290 VAL A O 1
ATOM 2095 N N . LEU A 1 291 ? 8.807 -9.513 -10.899 1.00 98.06 291 LEU A N 1
ATOM 2096 C CA . LEU A 1 291 ? 8.881 -8.067 -11.053 1.00 98.06 291 LEU A CA 1
ATOM 2097 C C . LEU A 1 291 ? 8.399 -7.668 -12.448 1.00 98.06 291 LEU A C 1
ATOM 2099 O O . LEU A 1 291 ? 8.975 -8.082 -13.458 1.00 98.06 291 LEU A O 1
ATOM 2103 N N . TYR A 1 292 ? 7.391 -6.806 -12.496 1.00 98.19 292 TYR A N 1
ATOM 2104 C CA . TYR A 1 292 ? 6.932 -6.143 -13.708 1.00 98.19 292 TYR A CA 1
ATOM 2105 C C . TYR A 1 292 ? 7.372 -4.686 -13.706 1.00 98.19 292 TYR A C 1
ATOM 2107 O O . TYR A 1 292 ? 7.246 -3.987 -12.700 1.00 98.19 292 TYR A O 1
ATOM 2115 N N . VAL A 1 293 ? 7.869 -4.217 -14.848 1.00 97.75 293 VAL A N 1
ATOM 2116 C CA . VAL A 1 293 ? 8.379 -2.853 -15.014 1.00 97.75 293 VAL A CA 1
ATOM 2117 C C . VAL A 1 293 ? 7.848 -2.265 -16.303 1.00 97.75 293 VAL A C 1
ATOM 2119 O O . VAL A 1 293 ? 7.915 -2.885 -17.357 1.00 97.75 293 VAL A O 1
ATOM 2122 N N . SER A 1 294 ? 7.337 -1.050 -16.237 1.00 95.69 294 SER A N 1
ATOM 2123 C CA . SER A 1 294 ? 6.746 -0.365 -17.381 1.00 95.69 294 SER A CA 1
ATOM 2124 C C . SER A 1 294 ? 7.549 0.870 -17.762 1.00 95.69 294 SER A C 1
ATOM 2126 O O . SER A 1 294 ? 8.186 1.495 -16.911 1.00 95.69 294 SER A O 1
ATOM 2128 N N . ASN A 1 295 ? 7.529 1.233 -19.044 1.00 94.88 295 ASN A N 1
ATOM 2129 C CA . ASN A 1 295 ? 8.251 2.398 -19.542 1.00 94.88 295 ASN A CA 1
ATOM 2130 C C . ASN A 1 295 ? 7.339 3.423 -20.229 1.00 94.88 295 ASN A C 1
ATOM 2132 O O . ASN A 1 295 ? 6.150 3.199 -20.470 1.00 94.88 295 ASN A O 1
ATOM 2136 N N . TYR A 1 296 ? 7.943 4.561 -20.563 1.00 92.88 296 TYR A N 1
ATOM 2137 C CA . TYR A 1 296 ? 7.398 5.504 -21.525 1.00 92.88 296 TYR A CA 1
ATOM 2138 C C . TYR A 1 296 ? 8.390 5.744 -22.664 1.00 92.88 296 TYR A C 1
ATOM 2140 O O . TYR A 1 296 ? 9.603 5.875 -22.456 1.00 92.88 296 TYR A O 1
ATOM 2148 N N . ASP A 1 297 ? 7.853 5.817 -23.876 1.00 93.19 297 ASP A N 1
ATOM 2149 C CA . ASP A 1 297 ? 8.565 6.195 -25.089 1.00 93.19 297 ASP A CA 1
ATOM 2150 C C . ASP A 1 297 ? 7.542 6.620 -26.150 1.00 93.19 297 ASP A C 1
ATOM 2152 O O . ASP A 1 297 ? 6.550 5.941 -26.418 1.00 93.19 297 ASP A O 1
ATOM 2156 N N . SER A 1 298 ? 7.806 7.750 -26.800 1.00 89.19 298 SER A N 1
ATOM 2157 C CA . SER A 1 298 ? 7.001 8.254 -27.918 1.00 89.19 298 SER A CA 1
ATOM 2158 C C . SER A 1 298 ? 6.884 7.290 -29.113 1.00 89.19 298 SER A C 1
ATOM 2160 O O . SER A 1 298 ? 5.977 7.445 -29.932 1.00 89.19 298 SER A O 1
ATOM 2162 N N . SER A 1 299 ? 7.788 6.311 -29.222 1.00 90.06 299 SER A N 1
ATOM 2163 C CA . SER A 1 299 ? 7.858 5.330 -30.313 1.00 90.06 299 SER A CA 1
ATOM 2164 C C . SER A 1 299 ? 7.078 4.040 -30.034 1.00 90.06 299 SER A C 1
ATOM 2166 O O . SER A 1 299 ? 6.957 3.204 -30.931 1.00 90.06 299 SER A O 1
ATOM 2168 N N . GLY A 1 300 ? 6.550 3.876 -28.820 1.00 91.12 300 GLY A N 1
ATOM 2169 C CA . GLY A 1 300 ? 5.891 2.658 -28.355 1.00 91.12 300 GLY A CA 1
ATOM 2170 C C . GLY A 1 300 ? 6.492 2.161 -27.046 1.00 91.12 300 GLY A C 1
ATOM 2171 O O . GLY A 1 300 ? 7.687 2.308 -26.802 1.00 91.12 300 GLY A O 1
ATOM 2172 N N . VAL A 1 301 ? 5.658 1.548 -26.216 1.00 93.94 301 VAL A N 1
ATOM 2173 C CA . VAL A 1 301 ? 6.019 1.135 -24.857 1.00 93.94 301 VAL A CA 1
ATOM 2174 C C . VAL A 1 301 ? 6.171 -0.367 -24.722 1.00 93.94 301 VAL A C 1
ATOM 2176 O O . VAL A 1 301 ? 5.616 -1.142 -25.503 1.00 93.94 301 VAL A O 1
ATOM 2179 N N . SER A 1 302 ? 6.910 -0.756 -23.691 1.00 95.38 302 SER A N 1
ATOM 2180 C CA . SER A 1 302 ? 7.232 -2.125 -23.326 1.00 95.38 302 SER A CA 1
ATOM 2181 C C . SER A 1 302 ? 6.898 -2.371 -21.858 1.00 95.38 302 SER A C 1
ATOM 2183 O O . SER A 1 302 ? 7.154 -1.530 -20.994 1.00 95.38 302 SER A O 1
ATOM 2185 N N . LEU A 1 303 ? 6.356 -3.553 -21.585 1.00 97.25 303 LEU A N 1
ATOM 2186 C CA . LEU A 1 303 ? 6.358 -4.162 -20.265 1.00 97.25 303 LEU A CA 1
ATOM 2187 C C . LEU A 1 303 ? 7.587 -5.064 -20.187 1.00 97.25 303 LEU A C 1
ATOM 2189 O O . LEU A 1 303 ? 7.752 -5.947 -21.029 1.00 97.25 303 LEU A O 1
ATOM 2193 N N . PHE A 1 304 ? 8.431 -4.849 -19.191 1.00 97.62 304 PHE A N 1
ATOM 2194 C CA . PHE A 1 304 ? 9.531 -5.729 -18.837 1.00 97.62 304 PHE A CA 1
ATOM 2195 C C . PHE A 1 304 ? 9.122 -6.629 -17.679 1.00 97.62 304 PHE A C 1
ATOM 2197 O O . PHE A 1 304 ? 8.342 -6.233 -16.813 1.00 97.62 304 PHE A O 1
ATOM 2204 N N . ARG A 1 305 ? 9.660 -7.842 -17.674 1.00 97.56 305 ARG A N 1
ATOM 2205 C CA . ARG A 1 305 ? 9.354 -8.876 -16.689 1.00 97.56 305 ARG A CA 1
ATOM 2206 C C . ARG A 1 305 ? 10.637 -9.563 -16.259 1.00 97.56 305 ARG A C 1
ATOM 2208 O O . ARG A 1 305 ? 11.395 -10.002 -17.124 1.00 97.56 305 ARG A O 1
ATOM 2215 N N . CYS A 1 306 ? 10.839 -9.700 -14.956 1.00 98.44 306 CYS A N 1
ATOM 2216 C CA . CYS A 1 306 ? 11.941 -10.451 -14.374 1.00 98.44 306 CYS A CA 1
ATOM 2217 C C . CYS A 1 306 ? 11.432 -11.392 -13.276 1.00 98.44 306 CYS A C 1
ATOM 2219 O O . CYS A 1 306 ? 10.573 -11.016 -12.481 1.00 98.44 306 CYS A O 1
ATOM 2221 N N . LEU A 1 307 ? 11.944 -12.623 -13.238 1.00 97.56 307 LEU A N 1
ATOM 2222 C CA . LEU A 1 307 ? 11.679 -13.549 -12.138 1.00 97.56 307 LEU A CA 1
ATOM 2223 C C . LEU A 1 307 ? 12.594 -13.188 -10.968 1.00 97.56 307 LEU A C 1
ATOM 2225 O O . LEU A 1 307 ? 13.808 -13.261 -11.107 1.00 97.56 307 LEU A O 1
ATOM 2229 N N . LEU A 1 308 ? 12.041 -12.873 -9.800 1.00 96.50 308 LEU A N 1
ATOM 2230 C CA . LEU A 1 308 ? 12.831 -12.464 -8.631 1.00 96.50 308 LEU A CA 1
ATOM 2231 C C . LEU A 1 308 ? 13.808 -13.556 -8.164 1.00 96.50 308 LEU A C 1
ATOM 2233 O O . LEU A 1 308 ? 14.839 -13.255 -7.579 1.00 96.50 308 LEU A O 1
ATOM 2237 N N . SER A 1 309 ? 13.550 -14.824 -8.506 1.00 94.62 309 SER A N 1
ATOM 2238 C CA . SER A 1 309 ? 14.477 -15.937 -8.263 1.00 94.62 309 SER A CA 1
ATOM 2239 C C . SER A 1 309 ? 15.805 -15.849 -9.027 1.00 94.62 309 SER A C 1
ATOM 2241 O O . SER A 1 309 ? 16.691 -16.666 -8.783 1.00 94.62 309 SER A O 1
ATOM 2243 N N . THR A 1 310 ? 15.918 -14.954 -10.011 1.00 96.19 310 THR A N 1
ATOM 2244 C CA . THR A 1 310 ? 17.173 -14.672 -10.723 1.00 96.19 310 THR A CA 1
ATOM 2245 C C . THR A 1 310 ? 17.859 -13.413 -10.192 1.00 96.19 310 THR A C 1
ATOM 2247 O O . THR A 1 310 ? 18.776 -12.931 -10.834 1.00 96.19 310 THR A O 1
ATOM 2250 N N . ASP A 1 311 ? 17.396 -12.851 -9.070 1.00 94.00 311 ASP A N 1
ATOM 2251 C CA . ASP A 1 311 ? 17.890 -11.621 -8.425 1.00 94.00 311 ASP A CA 1
ATOM 2252 C C . ASP A 1 311 ? 17.705 -10.316 -9.225 1.00 94.00 311 ASP A C 1
ATOM 2254 O O . ASP A 1 311 ? 17.978 -9.224 -8.703 1.00 94.00 311 ASP A O 1
ATOM 2258 N N . CYS A 1 312 ? 17.213 -10.425 -10.466 1.00 97.50 312 CYS A N 1
ATOM 2259 C CA . CYS A 1 312 ? 16.993 -9.328 -11.407 1.00 97.50 312 CYS A CA 1
ATOM 2260 C C . CYS A 1 312 ? 18.187 -8.375 -11.468 1.00 97.50 312 CYS A C 1
ATOM 2262 O O . CYS A 1 312 ? 18.025 -7.154 -11.376 1.00 97.50 312 CYS A O 1
ATOM 2264 N N . ASP A 1 313 ? 19.394 -8.931 -11.550 1.00 95.94 313 ASP A N 1
ATOM 2265 C CA . ASP A 1 313 ? 20.640 -8.194 -11.359 1.00 95.94 313 ASP A CA 1
ATOM 2266 C C . ASP A 1 313 ? 21.448 -8.009 -12.643 1.00 95.94 313 ASP A C 1
ATOM 2268 O O . ASP A 1 313 ? 22.389 -7.209 -12.677 1.00 95.94 313 ASP A O 1
ATOM 2272 N N . VAL A 1 314 ? 21.038 -8.677 -13.721 1.00 94.94 314 VAL A N 1
ATOM 2273 C CA . VAL A 1 314 ? 21.643 -8.547 -15.041 1.00 94.94 314 VAL A CA 1
ATOM 2274 C C . VAL A 1 314 ? 20.594 -8.472 -16.144 1.00 94.94 314 VAL A C 1
ATOM 2276 O O . VAL A 1 314 ? 19.479 -8.977 -16.045 1.00 94.94 314 VAL A O 1
ATOM 2279 N N . SER A 1 315 ? 20.981 -7.902 -17.287 1.00 94.75 315 SER A N 1
ATOM 2280 C CA . SER A 1 315 ? 20.065 -7.713 -18.418 1.00 94.75 315 SER A CA 1
ATOM 2281 C C . SER A 1 315 ? 19.475 -8.999 -18.996 1.00 94.75 315 SER A C 1
ATOM 2283 O O . SER A 1 315 ? 18.424 -8.946 -19.627 1.00 94.75 315 SER A O 1
ATOM 2285 N N . GLY A 1 316 ? 20.136 -10.143 -18.793 1.00 95.50 316 GLY A N 1
ATOM 2286 C CA . GLY A 1 316 ? 19.648 -11.450 -19.234 1.00 95.50 316 GLY A CA 1
ATOM 2287 C C . GLY A 1 316 ? 18.416 -11.950 -18.476 1.00 95.50 316 GLY A C 1
ATOM 2288 O O . GLY A 1 316 ? 17.734 -12.837 -18.984 1.00 95.50 316 GLY A O 1
ATOM 2289 N N . ASP A 1 317 ? 18.120 -11.374 -17.311 1.00 97.62 317 ASP A N 1
ATOM 2290 C CA . ASP A 1 317 ? 16.985 -11.767 -16.470 1.00 97.62 317 ASP A CA 1
ATOM 2291 C C . ASP A 1 317 ? 15.670 -11.129 -16.922 1.00 97.62 317 ASP A C 1
ATOM 2293 O O . ASP A 1 317 ? 14.578 -11.618 -16.623 1.00 97.62 317 ASP A O 1
ATOM 2297 N N . PHE A 1 318 ? 15.773 -10.022 -17.660 1.00 98.06 318 PHE A N 1
ATOM 2298 C CA . PHE A 1 318 ? 14.631 -9.252 -18.112 1.00 98.06 318 PHE A CA 1
ATOM 2299 C C . PHE A 1 318 ? 14.143 -9.745 -19.474 1.00 98.06 318 PHE A C 1
ATOM 2301 O O . PHE A 1 318 ? 14.887 -9.885 -20.444 1.00 98.06 318 PHE A O 1
ATOM 2308 N N . THR A 1 319 ? 12.836 -9.955 -19.556 1.00 97.31 319 THR A N 1
ATOM 2309 C CA . THR A 1 319 ? 12.105 -10.291 -20.781 1.00 97.31 319 THR A CA 1
ATOM 2310 C C . THR A 1 319 ? 11.113 -9.182 -21.121 1.00 97.31 319 THR A C 1
ATOM 2312 O O . THR A 1 319 ? 10.792 -8.349 -20.274 1.00 97.31 319 THR A O 1
ATOM 2315 N N . THR A 1 320 ? 10.623 -9.146 -22.362 1.00 97.19 320 THR A N 1
ATOM 2316 C CA . THR A 1 320 ? 9.614 -8.170 -22.813 1.00 97.19 320 THR A CA 1
ATOM 2317 C C . THR A 1 320 ? 8.348 -8.899 -23.262 1.00 97.19 320 THR A C 1
ATOM 2319 O O . THR A 1 320 ? 8.192 -9.160 -24.458 1.00 97.19 320 THR A O 1
ATOM 2322 N N . PRO A 1 321 ? 7.456 -9.278 -22.329 1.00 96.50 321 PRO A N 1
ATOM 2323 C CA . PRO A 1 321 ? 6.248 -10.032 -22.663 1.00 96.50 321 PRO A CA 1
ATOM 2324 C C . PRO A 1 321 ? 5.249 -9.237 -23.505 1.00 96.50 321 PRO A C 1
ATOM 2326 O O . PRO A 1 321 ? 4.558 -9.813 -24.344 1.00 96.50 321 PRO A O 1
ATOM 2329 N N . TYR A 1 322 ? 5.172 -7.916 -23.324 1.00 96.81 322 TYR A N 1
ATOM 2330 C CA . TYR A 1 322 ? 4.149 -7.102 -23.973 1.00 96.81 322 TYR A CA 1
ATOM 2331 C C . TYR A 1 322 ? 4.684 -5.759 -24.456 1.00 96.81 322 TYR A C 1
ATOM 2333 O O . TYR A 1 322 ? 5.501 -5.120 -23.796 1.00 96.81 322 TYR A O 1
ATOM 2341 N N . THR A 1 323 ? 4.188 -5.324 -25.614 1.00 95.56 323 THR A N 1
ATOM 2342 C CA . THR A 1 323 ? 4.448 -3.994 -26.173 1.00 95.56 323 THR A CA 1
ATOM 2343 C C . THR A 1 323 ? 3.150 -3.407 -26.705 1.00 95.56 323 THR A C 1
ATOM 2345 O O . THR A 1 323 ? 2.273 -4.142 -27.161 1.00 95.56 323 THR A O 1
ATOM 2348 N N . ALA A 1 324 ? 3.022 -2.084 -26.661 1.00 91.94 324 ALA A N 1
ATOM 2349 C CA . ALA A 1 324 ? 1.860 -1.384 -27.189 1.00 91.94 324 ALA A CA 1
ATOM 2350 C C . ALA A 1 324 ? 2.271 -0.111 -27.931 1.00 91.94 324 ALA A C 1
ATOM 2352 O O . ALA A 1 324 ? 3.243 0.557 -27.584 1.00 91.94 324 ALA A O 1
ATOM 2353 N N . SER A 1 325 ? 1.486 0.266 -28.940 1.00 90.19 325 SER A N 1
ATOM 2354 C CA . SER A 1 325 ? 1.655 1.518 -29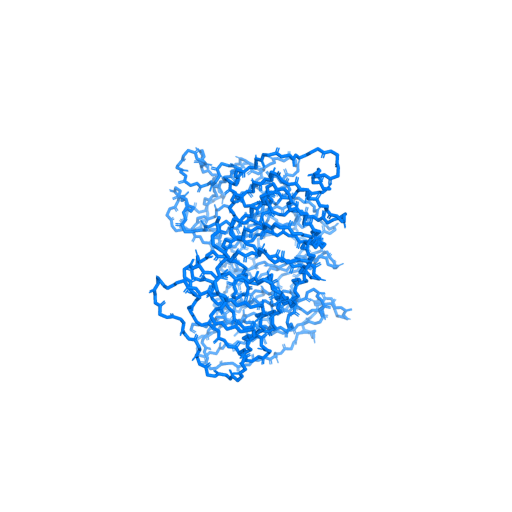.686 1.00 90.19 325 SER A CA 1
ATOM 2355 C C . SER A 1 325 ? 1.030 2.719 -28.958 1.00 90.19 325 SER A C 1
ATOM 2357 O O . SER A 1 325 ? 0.348 3.537 -29.575 1.00 90.19 325 SER A O 1
ATOM 2359 N N . THR A 1 326 ? 1.211 2.791 -27.640 1.00 90.12 326 THR A N 1
ATOM 2360 C CA . THR A 1 326 ? 0.885 3.952 -26.798 1.00 90.12 326 THR A CA 1
ATOM 2361 C C . THR A 1 326 ? 2.183 4.677 -26.428 1.00 90.12 326 THR A C 1
ATOM 2363 O O . THR A 1 326 ? 3.267 4.212 -26.773 1.00 90.12 326 THR A O 1
ATOM 2366 N N . TRP A 1 327 ? 2.101 5.838 -25.774 1.00 90.19 327 TRP A N 1
ATOM 2367 C CA . TRP A 1 327 ? 3.304 6.584 -25.367 1.00 90.19 327 TRP A CA 1
ATOM 2368 C C . TRP A 1 327 ? 3.786 6.242 -23.965 1.00 90.19 327 TRP A C 1
ATOM 2370 O O . TRP A 1 327 ? 4.951 6.473 -23.644 1.00 90.19 327 TRP A O 1
ATOM 2380 N N . SER A 1 328 ? 2.891 5.726 -23.128 1.00 89.75 328 SER A N 1
ATOM 2381 C CA . SER A 1 328 ? 3.195 5.402 -21.742 1.00 89.75 328 SER A CA 1
ATOM 2382 C C . SER A 1 328 ? 2.363 4.216 -21.265 1.00 89.75 328 SER A C 1
ATOM 2384 O O . SER A 1 328 ? 1.191 4.077 -21.641 1.00 89.75 328 SER A O 1
ATOM 2386 N N . PHE A 1 329 ? 2.980 3.384 -20.434 1.00 93.44 329 PHE A N 1
ATOM 2387 C CA . PHE A 1 329 ? 2.306 2.599 -19.409 1.00 93.44 329 PHE A CA 1
ATOM 2388 C C . PHE A 1 329 ? 2.514 3.345 -18.087 1.00 93.44 329 PHE A C 1
ATOM 2390 O O . PHE A 1 329 ? 3.544 3.195 -17.441 1.00 93.44 329 PHE A O 1
ATOM 2397 N N . ASP A 1 330 ? 1.580 4.227 -17.735 1.00 91.12 330 ASP A N 1
ATOM 2398 C CA . ASP A 1 330 ? 1.744 5.174 -16.624 1.00 91.12 330 ASP A CA 1
ATOM 2399 C C . ASP A 1 330 ? 1.575 4.521 -15.251 1.00 91.12 330 ASP A C 1
ATOM 2401 O O . ASP A 1 330 ? 2.107 5.015 -14.261 1.00 91.12 330 ASP A O 1
ATOM 2405 N N . SER A 1 331 ? 0.820 3.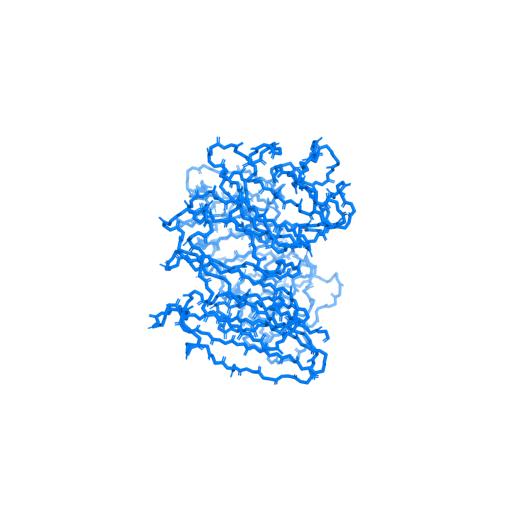426 -15.174 1.00 90.88 331 SER A N 1
ATOM 2406 C CA . SER A 1 331 ? 0.537 2.760 -13.907 1.00 90.88 331 SER A CA 1
ATOM 2407 C C . SER A 1 331 ? 0.340 1.265 -14.075 1.00 90.88 331 SER A C 1
ATOM 2409 O O . SER A 1 331 ? -0.152 0.790 -15.101 1.00 90.88 331 SER A O 1
ATOM 2411 N N . MET A 1 332 ? 0.702 0.523 -13.036 1.00 94.12 332 MET A N 1
ATOM 2412 C CA . MET A 1 332 ? 0.416 -0.898 -12.913 1.00 94.12 332 MET A CA 1
ATOM 2413 C C . MET A 1 332 ? -0.199 -1.178 -11.551 1.00 94.12 332 MET A C 1
ATOM 2415 O O . MET A 1 332 ? 0.137 -0.526 -10.565 1.00 94.12 332 MET A O 1
ATOM 2419 N N . ALA A 1 333 ? -1.097 -2.153 -11.512 1.00 92.25 333 ALA A N 1
ATOM 2420 C CA . ALA A 1 333 ? -1.637 -2.686 -10.273 1.00 92.25 333 ALA A CA 1
ATOM 2421 C C . ALA A 1 333 ? -1.870 -4.187 -10.434 1.00 92.25 333 ALA A C 1
ATOM 2423 O O . ALA A 1 333 ? -2.281 -4.640 -11.506 1.00 92.25 333 ALA A O 1
ATOM 2424 N N . ILE A 1 334 ? -1.604 -4.944 -9.375 1.00 92.62 334 ILE A N 1
ATOM 2425 C CA . ILE A 1 334 ? -1.850 -6.383 -9.325 1.00 92.62 334 ILE A CA 1
ATOM 2426 C C . ILE A 1 334 ? -2.955 -6.624 -8.309 1.00 92.62 334 ILE A C 1
ATOM 2428 O O . ILE A 1 334 ? -2.886 -6.131 -7.189 1.00 92.62 334 ILE A O 1
ATOM 2432 N N . ASP A 1 335 ? -3.974 -7.350 -8.742 1.00 91.56 335 ASP A N 1
ATOM 2433 C CA . ASP A 1 335 ? -4.986 -7.943 -7.883 1.00 91.56 335 ASP A CA 1
ATOM 2434 C C . ASP A 1 335 ? -4.478 -9.328 -7.487 1.00 91.56 335 ASP A C 1
ATOM 2436 O O . ASP A 1 335 ? -4.561 -10.269 -8.284 1.00 91.56 335 ASP A O 1
ATOM 2440 N N . GLN A 1 336 ? -3.884 -9.439 -6.299 1.00 86.88 336 GLN A N 1
ATOM 2441 C CA . GLN A 1 336 ? -3.309 -10.697 -5.820 1.00 86.88 336 GLN A CA 1
ATOM 2442 C C . GLN A 1 336 ? -4.412 -11.715 -5.523 1.00 86.88 336 GLN A C 1
ATOM 2444 O O . GLN A 1 336 ? -4.234 -12.915 -5.730 1.00 86.88 336 GLN A O 1
ATOM 2449 N N . THR A 1 337 ? -5.579 -11.236 -5.082 1.00 86.50 337 THR A N 1
ATOM 2450 C CA . THR A 1 337 ? -6.727 -12.078 -4.731 1.00 86.50 337 THR A CA 1
ATOM 2451 C C . THR A 1 337 ? -7.300 -12.788 -5.958 1.00 86.50 337 THR A C 1
ATOM 2453 O O . THR A 1 337 ? -7.578 -13.989 -5.909 1.00 86.50 337 THR A O 1
ATOM 2456 N N . ASN A 1 338 ? -7.456 -12.067 -7.069 1.00 85.50 338 ASN A N 1
ATOM 2457 C CA . ASN A 1 338 ? -8.012 -12.616 -8.306 1.00 85.50 338 ASN A CA 1
ATOM 2458 C C . ASN A 1 338 ? -6.949 -13.036 -9.333 1.00 85.50 338 ASN A C 1
ATOM 2460 O O . ASN A 1 338 ? -7.302 -13.588 -10.376 1.00 85.50 338 ASN A O 1
ATOM 2464 N N . GLY A 1 339 ? -5.666 -12.778 -9.072 1.00 91.31 339 GLY A N 1
ATOM 2465 C CA . GLY A 1 339 ? -4.567 -13.148 -9.959 1.00 91.31 339 GLY A CA 1
ATOM 2466 C C . GLY A 1 339 ? -4.578 -12.376 -11.280 1.00 91.31 339 GLY A C 1
ATOM 2467 O O . GLY A 1 339 ? -4.486 -12.976 -12.354 1.00 91.31 339 GLY A O 1
ATOM 2468 N N . VAL A 1 340 ? -4.709 -11.047 -11.234 1.00 94.12 340 VAL A N 1
ATOM 2469 C CA . VAL A 1 340 ? -4.782 -10.218 -12.450 1.00 94.12 340 VAL A CA 1
ATOM 2470 C C . VAL A 1 340 ? -3.828 -9.031 -12.382 1.00 94.12 340 VAL A C 1
ATOM 2472 O O . VAL A 1 340 ? -3.909 -8.207 -11.476 1.00 94.12 340 VAL A O 1
ATOM 2475 N N . LEU A 1 341 ? -2.982 -8.889 -13.402 1.00 95.69 341 LEU A N 1
ATOM 2476 C CA . LEU A 1 341 ? -2.184 -7.691 -13.650 1.00 95.69 341 LEU A CA 1
ATOM 2477 C C . LEU A 1 341 ? -2.975 -6.716 -14.527 1.00 95.69 341 LEU A C 1
ATOM 2479 O O . LEU A 1 341 ? -3.452 -7.091 -15.601 1.00 95.69 341 LEU A O 1
ATOM 2483 N N . TYR A 1 342 ? -3.054 -5.455 -14.111 1.00 95.38 342 TYR A N 1
ATOM 2484 C CA . TYR A 1 342 ? -3.634 -4.357 -14.879 1.00 95.38 342 TYR A CA 1
ATOM 2485 C C . TYR A 1 342 ? -2.568 -3.329 -15.259 1.00 95.38 342 TYR A C 1
ATOM 2487 O O . TYR A 1 342 ? -1.781 -2.901 -14.417 1.00 95.38 342 TYR A O 1
ATOM 2495 N N . LEU A 1 343 ? -2.585 -2.892 -16.521 1.00 95.12 343 LEU A N 1
ATOM 2496 C CA . LEU A 1 343 ? -1.709 -1.846 -17.052 1.00 95.12 343 LEU A CA 1
ATOM 2497 C C . LEU A 1 343 ? -2.547 -0.646 -17.487 1.00 95.12 343 LEU A C 1
ATOM 2499 O O . LEU A 1 343 ? -3.363 -0.755 -18.406 1.00 95.12 343 LEU A O 1
ATOM 2503 N N . GLY A 1 344 ? -2.325 0.503 -16.860 1.00 93.06 344 GLY A N 1
ATOM 2504 C CA . GLY A 1 344 ? -2.859 1.788 -17.285 1.00 93.06 344 GLY A CA 1
ATOM 2505 C C . GLY A 1 344 ? -1.947 2.409 -18.331 1.00 93.06 344 GLY A C 1
ATOM 2506 O O . GLY A 1 344 ? -0.747 2.548 -18.115 1.00 93.06 344 GLY A O 1
ATOM 2507 N N . SER A 1 345 ? -2.507 2.777 -19.476 1.00 91.44 345 SER A N 1
ATOM 2508 C CA . SER A 1 345 ? -1.750 3.335 -20.595 1.00 91.44 345 SER A CA 1
ATOM 2509 C C . SER A 1 345 ? -2.395 4.592 -21.153 1.00 91.44 345 SER A C 1
ATOM 2511 O O . SER A 1 345 ? -3.592 4.834 -20.953 1.00 91.44 345 SER A O 1
ATOM 2513 N N . GLY A 1 346 ? -1.610 5.358 -21.906 1.00 85.38 346 GLY A N 1
ATOM 2514 C CA . GLY A 1 346 ? -2.104 6.554 -22.566 1.00 85.38 346 GLY A CA 1
ATOM 2515 C C . GLY A 1 346 ? -1.346 6.963 -23.822 1.00 85.38 346 GLY A C 1
ATOM 2516 O O . GLY A 1 346 ? -0.143 6.732 -23.986 1.00 85.38 346 GLY A O 1
ATOM 2517 N N . ILE A 1 347 ? -2.092 7.587 -24.722 1.00 84.50 347 ILE A N 1
ATOM 2518 C CA . ILE A 1 347 ? -1.627 8.372 -25.860 1.00 84.50 347 ILE A CA 1
ATOM 2519 C C . ILE A 1 347 ? -2.602 9.542 -26.035 1.00 84.50 347 ILE A C 1
ATOM 2521 O O . ILE A 1 347 ? -3.751 9.473 -25.609 1.00 84.50 347 ILE A O 1
ATOM 2525 N N . SER A 1 348 ? -2.174 10.645 -26.652 1.00 79.81 348 SER A N 1
ATOM 2526 C CA . SER A 1 348 ? -3.047 11.812 -26.836 1.00 79.81 348 SER A CA 1
ATOM 2527 C C . SER A 1 348 ? -4.413 11.429 -27.438 1.00 79.81 348 SER A C 1
ATOM 2529 O O . SER A 1 348 ? -4.497 10.998 -28.587 1.00 79.81 348 SER A O 1
ATOM 2531 N N . GLY A 1 349 ? -5.476 11.603 -26.644 1.00 76.50 349 GLY A N 1
ATOM 2532 C CA . GLY A 1 349 ? -6.862 11.305 -27.007 1.00 76.50 349 GLY A CA 1
ATOM 2533 C C . GLY A 1 349 ? -7.324 9.853 -26.832 1.00 76.50 349 GLY A C 1
ATOM 2534 O O . GLY A 1 349 ? -8.438 9.554 -27.264 1.00 76.50 349 GLY A O 1
ATOM 2535 N N . SER A 1 350 ? -6.519 8.945 -26.266 1.00 83.38 350 SER A N 1
ATOM 2536 C CA . SER A 1 350 ? -6.954 7.568 -25.969 1.00 83.38 350 SER A CA 1
ATOM 2537 C C . SER A 1 350 ? -6.192 6.933 -24.802 1.00 83.38 350 SER A C 1
ATOM 2539 O O . SER A 1 350 ? -4.961 6.873 -24.806 1.00 83.38 350 SER A O 1
ATOM 2541 N N . GLY A 1 351 ? -6.938 6.395 -23.840 1.00 86.69 351 GLY A N 1
ATOM 2542 C CA . GLY A 1 351 ? -6.429 5.733 -22.649 1.00 86.69 351 GLY A CA 1
ATOM 2543 C C . GLY A 1 351 ? -6.920 4.296 -22.617 1.00 86.69 351 GLY A C 1
ATOM 2544 O O . GLY A 1 351 ? -8.106 4.034 -22.813 1.00 86.69 351 GLY A O 1
ATOM 2545 N N . PHE A 1 352 ? -6.022 3.354 -22.344 1.00 90.81 352 PHE A N 1
ATOM 2546 C CA . PHE A 1 352 ? -6.377 1.936 -22.310 1.00 90.81 352 PHE A CA 1
ATOM 2547 C C . PHE A 1 352 ? -5.988 1.316 -20.982 1.00 90.81 352 PHE A C 1
ATOM 2549 O O . PHE A 1 352 ? -4.922 1.613 -20.440 1.00 90.81 352 PHE A O 1
ATOM 2556 N N . ILE A 1 353 ? -6.838 0.411 -20.506 1.00 92.88 353 ILE A N 1
ATOM 2557 C CA . ILE A 1 353 ? -6.492 -0.541 -19.457 1.00 92.88 353 ILE A CA 1
ATOM 2558 C C . ILE A 1 353 ? -6.303 -1.893 -20.124 1.00 92.88 353 ILE A C 1
ATOM 2560 O O . ILE A 1 353 ? -7.257 -2.458 -20.668 1.00 92.88 353 ILE A O 1
ATOM 2564 N N . TYR A 1 354 ? -5.082 -2.409 -20.075 1.00 94.56 354 TYR A N 1
ATOM 2565 C CA . TYR A 1 354 ? -4.801 -3.795 -20.427 1.00 94.56 354 TYR A CA 1
ATOM 2566 C C . TYR A 1 354 ? -4.886 -4.655 -19.176 1.00 94.56 354 TYR A C 1
ATOM 2568 O O . TYR A 1 354 ? -4.608 -4.182 -18.075 1.00 94.56 354 TYR A O 1
ATOM 2576 N N . ARG A 1 355 ? -5.275 -5.913 -19.346 1.00 95.69 355 ARG A N 1
ATOM 2577 C CA . ARG A 1 355 ? -5.260 -6.907 -18.280 1.00 95.69 355 ARG A CA 1
ATOM 2578 C C . ARG A 1 355 ? -4.604 -8.190 -18.746 1.00 95.69 355 ARG A C 1
ATOM 2580 O O . ARG A 1 355 ? -4.735 -8.551 -19.918 1.00 95.69 355 ARG A O 1
ATOM 2587 N N . CYS A 1 356 ? -3.984 -8.888 -17.812 1.00 97.00 356 CYS A N 1
ATOM 2588 C CA . CYS A 1 356 ? -3.462 -10.224 -18.009 1.00 97.00 356 CYS A CA 1
ATOM 2589 C C . CYS A 1 356 ? -3.681 -11.072 -16.748 1.00 97.00 356 CYS A C 1
ATOM 2591 O O . CYS A 1 356 ? -3.640 -10.561 -15.631 1.00 97.00 356 CYS A O 1
ATOM 2593 N N . ASP A 1 357 ? -3.990 -12.351 -16.941 1.00 95.06 357 ASP A N 1
ATOM 2594 C CA . ASP A 1 357 ? -4.279 -13.305 -15.871 1.00 95.06 357 ASP A CA 1
ATOM 2595 C C . ASP A 1 357 ? -2.982 -14.006 -15.438 1.00 95.06 357 ASP A C 1
ATOM 2597 O O . ASP A 1 357 ? -2.505 -14.930 -16.107 1.00 95.06 357 ASP A O 1
ATOM 2601 N N . ILE A 1 358 ? -2.403 -13.553 -14.323 1.00 93.81 358 ILE A N 1
ATOM 2602 C CA . ILE A 1 358 ? -1.125 -14.076 -13.811 1.00 93.81 358 ILE A CA 1
ATOM 2603 C C . ILE A 1 358 ? -1.280 -15.489 -13.237 1.00 93.81 358 ILE A C 1
ATOM 2605 O O . ILE A 1 358 ? -0.287 -16.173 -13.048 1.00 93.81 358 ILE A O 1
ATOM 2609 N N . SER A 1 359 ? -2.508 -15.945 -12.964 1.00 89.62 359 SER A N 1
ATOM 2610 C CA . SER A 1 359 ? -2.752 -17.275 -12.392 1.00 89.62 359 SER A CA 1
ATOM 2611 C C . SER A 1 359 ? -2.739 -18.396 -13.434 1.00 89.62 359 SER A C 1
ATOM 2613 O O . SER A 1 359 ? -2.553 -19.566 -13.097 1.00 89.62 359 SER A O 1
ATOM 2615 N N . THR A 1 360 ? -2.975 -18.052 -14.703 1.00 88.31 360 THR A N 1
ATOM 2616 C CA . THR A 1 360 ? -3.123 -19.033 -15.788 1.00 88.31 360 THR A CA 1
ATOM 2617 C C . THR A 1 360 ? -2.122 -18.871 -16.918 1.00 88.31 360 THR A C 1
ATOM 2619 O O . THR A 1 360 ? -1.828 -19.855 -17.597 1.00 88.31 360 THR A O 1
ATOM 2622 N N . THR A 1 361 ? -1.627 -17.656 -17.142 1.00 90.19 361 THR A N 1
ATOM 2623 C CA . THR A 1 361 ? -0.758 -17.343 -18.284 1.00 90.19 361 THR A CA 1
ATOM 2624 C C . THR A 1 361 ? 0.611 -16.812 -17.880 1.00 90.19 361 THR A C 1
ATOM 2626 O O . THR A 1 361 ? 1.461 -16.646 -18.741 1.00 90.19 361 THR A O 1
ATOM 2629 N N . ASP A 1 362 ? 0.832 -16.517 -16.594 1.00 90.19 362 ASP A N 1
ATOM 2630 C CA . ASP A 1 362 ? 2.058 -15.901 -16.054 1.00 90.19 362 ASP A CA 1
ATOM 2631 C C . ASP A 1 362 ? 2.466 -14.568 -16.714 1.00 90.19 362 ASP A C 1
ATOM 2633 O O . ASP A 1 362 ? 3.549 -14.034 -16.434 1.00 90.19 362 ASP A O 1
ATOM 2637 N N . CYS A 1 363 ? 1.600 -14.029 -17.581 1.00 94.88 363 CYS A N 1
ATOM 2638 C CA . CYS A 1 363 ? 1.791 -12.802 -18.340 1.00 94.88 363 CYS A CA 1
ATOM 2639 C C . CYS A 1 363 ? 3.154 -12.727 -19.030 1.00 94.88 363 CYS A C 1
ATOM 2641 O O . CYS A 1 363 ? 3.818 -11.684 -19.015 1.00 94.88 363 CYS A O 1
ATOM 2643 N N . ASP A 1 364 ? 3.584 -13.848 -19.607 1.00 94.81 364 ASP A N 1
ATOM 2644 C CA . ASP A 1 364 ? 4.917 -14.025 -20.171 1.00 94.81 364 ASP A CA 1
ATOM 2645 C C . ASP A 1 364 ? 4.958 -13.856 -21.700 1.00 94.81 364 ASP A C 1
ATOM 2647 O O . ASP A 1 364 ? 6.040 -13.728 -22.284 1.00 94.81 364 ASP A O 1
ATOM 2651 N N . ALA A 1 365 ? 3.794 -13.752 -22.346 1.00 94.69 365 ALA A N 1
ATOM 2652 C CA . ALA A 1 365 ? 3.678 -13.583 -23.781 1.00 94.69 365 ALA A CA 1
ATOM 2653 C C . ALA A 1 365 ? 2.637 -12.531 -24.182 1.00 94.69 365 ALA A C 1
ATOM 2655 O O . ALA A 1 365 ? 1.619 -12.293 -23.538 1.00 94.69 365 ALA A O 1
ATOM 2656 N N . SER A 1 366 ? 2.848 -11.930 -25.357 1.00 93.31 366 SER A N 1
ATOM 2657 C CA . SER A 1 366 ? 1.963 -10.866 -25.858 1.00 93.31 366 SER A CA 1
ATOM 2658 C C . SER A 1 366 ? 0.502 -11.293 -26.049 1.00 93.31 366 SER A C 1
ATOM 2660 O O . SER A 1 366 ? -0.385 -10.444 -26.029 1.00 93.31 366 SER A O 1
ATOM 2662 N N . GLY A 1 367 ? 0.253 -12.594 -26.238 1.00 93.25 367 GLY A N 1
ATOM 2663 C CA . GLY A 1 367 ? -1.087 -13.157 -26.415 1.00 93.25 367 GLY A CA 1
ATOM 2664 C C . GLY A 1 367 ? -1.918 -13.223 -25.133 1.00 93.25 367 GLY A C 1
ATOM 2665 O O . GLY A 1 367 ? -3.128 -13.419 -25.225 1.00 93.25 367 GLY A O 1
ATOM 2666 N N . ASP A 1 368 ? -1.293 -13.028 -23.973 1.00 95.62 368 ASP A N 1
ATOM 2667 C CA . ASP A 1 368 ? -1.942 -13.132 -22.661 1.00 95.62 368 ASP A CA 1
ATOM 2668 C C . ASP A 1 368 ? -2.664 -11.838 -22.267 1.00 95.62 368 ASP A C 1
ATOM 2670 O O . ASP A 1 368 ? -3.558 -11.814 -21.417 1.00 95.62 368 ASP A O 1
ATOM 2674 N N . PHE A 1 369 ? -2.292 -10.740 -22.923 1.00 96.06 369 PHE A N 1
ATOM 2675 C CA . PHE A 1 369 ? -2.812 -9.416 -22.645 1.00 96.06 369 PHE A CA 1
ATOM 2676 C C . PHE A 1 369 ? -4.051 -9.130 -23.484 1.00 96.06 369 PHE A C 1
ATOM 2678 O O . PHE A 1 369 ? -4.098 -9.335 -24.698 1.00 96.06 369 PHE A O 1
ATOM 2685 N N . THR A 1 370 ? -5.067 -8.581 -22.827 1.00 94.12 370 THR A N 1
ATOM 2686 C CA . THR A 1 370 ? -6.310 -8.143 -23.467 1.00 94.12 370 THR A CA 1
ATOM 2687 C C . THR A 1 370 ? -6.653 -6.722 -23.044 1.00 94.12 370 THR A C 1
ATOM 2689 O O . THR A 1 370 ? -6.352 -6.305 -21.927 1.00 94.12 370 THR A O 1
ATOM 2692 N N . THR A 1 371 ? -7.298 -5.951 -23.920 1.00 92.56 371 THR A N 1
ATOM 2693 C CA . THR A 1 371 ? -7.836 -4.636 -23.545 1.00 92.56 371 THR A CA 1
ATOM 2694 C C . THR A 1 371 ? -9.093 -4.835 -22.703 1.00 92.56 371 THR A C 1
ATOM 2696 O O . THR A 1 371 ? -10.120 -5.287 -23.205 1.00 92.56 371 THR A O 1
ATOM 2699 N N . ALA A 1 372 ? -9.011 -4.495 -21.420 1.00 84.25 372 ALA A N 1
ATOM 2700 C CA . ALA A 1 372 ? -10.132 -4.549 -20.489 1.00 84.25 372 ALA A CA 1
ATOM 2701 C C . ALA A 1 372 ? -11.076 -3.355 -20.672 1.00 84.25 372 ALA A C 1
ATOM 2703 O O . ALA A 1 372 ? -12.292 -3.486 -20.540 1.00 84.25 372 ALA A O 1
ATOM 2704 N N . TYR A 1 373 ? -10.510 -2.179 -20.955 1.00 80.69 373 TYR A N 1
ATOM 2705 C CA . TYR A 1 373 ? -11.268 -0.941 -21.071 1.00 80.69 373 TYR A CA 1
ATOM 2706 C C . TYR A 1 373 ? -10.560 0.059 -21.995 1.00 80.69 373 TYR A C 1
ATOM 2708 O O . TYR A 1 373 ? -9.345 0.222 -21.909 1.00 80.69 373 TYR A O 1
ATOM 2716 N N . ASP A 1 374 ? -11.335 0.754 -22.827 1.00 79.25 374 ASP A N 1
ATOM 2717 C CA . ASP A 1 374 ? -10.902 1.854 -23.698 1.00 79.25 374 ASP A CA 1
ATOM 2718 C C . ASP A 1 374 ? -11.669 3.126 -23.313 1.00 79.25 374 ASP A C 1
ATOM 2720 O O . ASP A 1 374 ? -12.882 3.095 -23.067 1.00 79.25 374 ASP A O 1
ATOM 2724 N N . THR A 1 375 ? -10.947 4.231 -23.179 1.00 73.88 375 THR A N 1
ATOM 2725 C CA . THR A 1 375 ? -11.440 5.499 -22.664 1.00 73.88 375 THR A CA 1
ATOM 2726 C C . THR A 1 375 ? -11.079 6.633 -23.635 1.00 73.88 375 THR A C 1
ATOM 2728 O O . THR A 1 375 ? -9.984 6.647 -24.196 1.00 73.88 375 THR A O 1
ATOM 2731 N N . PRO A 1 376 ? -11.972 7.623 -23.836 1.00 73.62 376 PRO A N 1
ATOM 2732 C CA . PRO A 1 376 ? -11.668 8.801 -24.655 1.00 73.62 376 PRO A CA 1
ATOM 2733 C C . PRO A 1 376 ? -10.669 9.773 -23.995 1.00 73.62 376 PRO A C 1
ATOM 2735 O O . PRO A 1 376 ? -10.291 10.773 -24.604 1.00 73.62 376 PRO A O 1
ATOM 2738 N N . GLU A 1 377 ? -10.305 9.545 -22.732 1.00 74.69 377 GLU A N 1
ATOM 2739 C CA . GLU A 1 377 ? -9.293 10.315 -22.004 1.00 74.69 377 GLU A CA 1
ATOM 2740 C C . GLU A 1 377 ? -7.881 9.979 -22.504 1.00 74.69 377 GLU A C 1
ATOM 2742 O O . GLU A 1 377 ? -7.685 8.968 -23.163 1.00 74.69 377 GLU A O 1
ATOM 2747 N N . SER A 1 378 ? -6.885 10.836 -22.255 1.00 79.69 378 SER A N 1
ATOM 2748 C CA . SER A 1 378 ? -5.567 10.644 -22.881 1.00 79.69 378 SER A CA 1
ATOM 2749 C C . SER A 1 378 ? -4.655 9.711 -22.088 1.00 79.69 378 SER A C 1
ATOM 2751 O O . SER A 1 378 ? -3.831 9.032 -22.691 1.00 79.69 378 SER A O 1
ATOM 2753 N N . TYR A 1 379 ? -4.773 9.680 -20.755 1.00 82.25 379 TYR A N 1
ATOM 2754 C CA . TYR A 1 379 ? -3.875 8.889 -19.908 1.00 82.25 379 TYR A CA 1
ATOM 2755 C C . TYR A 1 379 ? -4.581 8.303 -18.683 1.00 82.25 379 TYR A C 1
ATOM 2757 O O . TYR A 1 379 ? -5.372 8.976 -18.012 1.00 82.25 379 TYR A O 1
ATOM 2765 N N . ILE A 1 380 ? -4.238 7.054 -18.359 1.00 86.12 380 ILE A N 1
ATOM 2766 C CA . ILE A 1 380 ? -4.593 6.402 -17.094 1.00 86.12 380 ILE A CA 1
ATOM 2767 C C . ILE A 1 380 ? -3.406 6.524 -16.134 1.00 86.12 380 ILE A C 1
ATOM 2769 O O . ILE A 1 380 ? -2.572 5.628 -16.041 1.00 86.12 380 ILE A O 1
ATOM 2773 N N . GLN A 1 381 ? -3.328 7.658 -15.434 1.00 85.06 381 GLN A N 1
ATOM 2774 C CA . GLN A 1 381 ? -2.167 8.015 -14.606 1.00 85.06 381 GLN A CA 1
ATOM 2775 C C . GLN A 1 381 ? -1.975 7.127 -13.377 1.00 85.06 381 GLN A C 1
ATOM 2777 O O . GLN A 1 381 ? -0.864 6.980 -12.886 1.00 85.06 381 GLN A O 1
ATOM 2782 N N . SER A 1 382 ? -3.060 6.581 -12.840 1.00 85.75 382 SER A N 1
ATOM 2783 C CA . SER A 1 382 ? -3.005 5.730 -11.658 1.00 85.75 382 SER A CA 1
ATOM 2784 C C . SER A 1 382 ? -4.138 4.723 -11.709 1.00 85.75 382 SER A C 1
ATOM 2786 O O . SER A 1 382 ? -5.269 5.070 -12.072 1.00 85.75 382 SER A O 1
ATOM 2788 N N . ILE A 1 383 ? -3.819 3.494 -11.326 1.00 88.75 383 ILE A N 1
ATOM 2789 C CA . ILE A 1 383 ? -4.758 2.419 -11.048 1.00 88.75 383 ILE A CA 1
ATOM 2790 C C . ILE A 1 383 ? -4.493 1.971 -9.616 1.00 88.75 383 ILE A C 1
ATOM 2792 O O . ILE A 1 383 ? -3.342 1.800 -9.225 1.00 88.75 383 ILE A O 1
ATOM 2796 N N . VAL A 1 384 ? -5.561 1.795 -8.846 1.00 86.88 384 VAL A N 1
ATOM 2797 C CA . VAL A 1 384 ? -5.510 1.261 -7.483 1.00 86.88 384 VAL A CA 1
ATOM 2798 C C . VAL A 1 384 ? -6.605 0.218 -7.347 1.00 86.88 384 VAL A C 1
ATOM 2800 O O . VAL A 1 384 ? -7.698 0.392 -7.891 1.00 86.88 384 VAL A O 1
ATOM 2803 N N . ILE A 1 385 ? -6.313 -0.862 -6.633 1.00 85.25 385 ILE A N 1
ATOM 2804 C CA . ILE A 1 385 ? -7.231 -1.979 -6.438 1.00 85.25 385 ILE A CA 1
ATOM 2805 C C . ILE A 1 385 ? -7.596 -2.037 -4.962 1.00 85.25 385 ILE A C 1
ATOM 2807 O O . ILE A 1 385 ? -6.734 -2.003 -4.089 1.00 85.25 385 ILE A O 1
ATOM 2811 N N . ASP A 1 386 ? -8.893 -2.080 -4.698 1.00 83.75 386 ASP A N 1
ATOM 2812 C CA . ASP A 1 386 ? -9.453 -2.405 -3.399 1.00 83.75 386 ASP A CA 1
ATOM 2813 C C . ASP A 1 386 ? -9.843 -3.880 -3.425 1.00 83.75 386 ASP A C 1
ATOM 2815 O O . ASP A 1 386 ? -10.935 -4.242 -3.871 1.00 83.75 386 ASP A O 1
ATOM 2819 N N . GLU A 1 387 ? -8.922 -4.730 -2.974 1.00 77.75 387 GLU A N 1
ATOM 2820 C CA . GLU A 1 387 ? -9.114 -6.184 -2.959 1.00 77.75 387 GLU A CA 1
ATOM 2821 C C . GLU A 1 387 ? -10.229 -6.619 -1.998 1.00 77.75 387 GLU A C 1
ATOM 2823 O O . GLU A 1 387 ? -10.847 -7.662 -2.190 1.00 77.75 387 GLU A O 1
ATOM 2828 N N . THR A 1 388 ? -10.544 -5.810 -0.977 1.00 77.88 388 THR A N 1
ATOM 2829 C CA . THR A 1 388 ? -11.605 -6.143 -0.011 1.00 77.88 388 THR A CA 1
ATOM 2830 C C . THR A 1 388 ? -12.985 -6.042 -0.650 1.00 77.88 388 THR A C 1
ATOM 2832 O O . THR A 1 388 ? -13.877 -6.834 -0.340 1.00 77.88 388 THR A O 1
ATOM 2835 N N . ASN A 1 389 ? -13.168 -5.057 -1.529 1.00 75.56 389 ASN A N 1
ATOM 2836 C CA . ASN A 1 389 ? -14.446 -4.797 -2.184 1.00 75.56 389 ASN A CA 1
ATOM 2837 C C . ASN A 1 389 ? -14.492 -5.254 -3.648 1.00 75.56 389 ASN A C 1
ATOM 2839 O O . ASN A 1 389 ? -15.538 -5.092 -4.277 1.00 75.56 389 ASN A O 1
ATOM 2843 N N . ASP A 1 390 ? -13.401 -5.821 -4.170 1.00 80.94 390 ASP A N 1
ATOM 2844 C CA . ASP A 1 390 ? -13.263 -6.252 -5.567 1.00 80.94 390 ASP A CA 1
ATOM 2845 C C . ASP A 1 390 ? -13.507 -5.087 -6.550 1.00 80.94 390 ASP A C 1
ATOM 2847 O O . ASP A 1 390 ? -14.274 -5.175 -7.514 1.00 80.94 390 ASP A O 1
ATOM 2851 N N . VAL A 1 391 ? -12.903 -3.925 -6.257 1.00 80.69 391 VAL A N 1
ATOM 2852 C CA . VAL A 1 391 ? -13.079 -2.694 -7.046 1.00 80.69 391 VAL A CA 1
ATOM 2853 C C . VAL A 1 391 ? -11.745 -2.151 -7.539 1.00 80.69 391 VAL A C 1
ATOM 2855 O O . VAL A 1 391 ? -10.834 -1.880 -6.763 1.00 80.69 391 VAL A O 1
ATOM 2858 N N . LEU A 1 392 ? -11.678 -1.878 -8.843 1.00 85.56 392 LEU A N 1
ATOM 2859 C CA . LEU A 1 392 ? -10.585 -1.136 -9.463 1.00 85.56 392 LEU A CA 1
ATOM 2860 C C . LEU A 1 392 ? -10.956 0.342 -9.612 1.00 85.56 392 LEU A C 1
ATOM 2862 O O . LEU A 1 392 ? -11.927 0.704 -10.286 1.00 85.56 392 LEU A O 1
ATOM 2866 N N . TYR A 1 393 ? -10.132 1.207 -9.031 1.00 85.69 393 TYR A N 1
ATOM 2867 C CA . TYR A 1 393 ? -10.195 2.653 -9.187 1.00 85.69 393 TYR A CA 1
ATOM 2868 C C . TYR A 1 393 ? -9.130 3.127 -10.169 1.00 85.69 393 TYR A C 1
ATOM 2870 O O . TYR A 1 393 ? -8.048 2.554 -10.276 1.00 85.69 393 TYR A O 1
ATOM 2878 N N . ARG A 1 394 ? -9.432 4.215 -10.880 1.00 81.00 394 ARG A N 1
ATOM 2879 C CA . ARG A 1 394 ? -8.473 4.864 -11.773 1.00 81.00 394 ARG A CA 1
ATOM 2880 C C . ARG A 1 394 ? -8.558 6.377 -11.697 1.00 81.00 394 ARG A C 1
ATOM 2882 O O . ARG A 1 394 ? -9.661 6.932 -11.631 1.00 81.00 394 ARG A O 1
ATOM 2889 N N . ASN A 1 395 ? -7.408 7.030 -11.791 1.00 77.00 395 ASN A N 1
ATOM 2890 C CA . ASN A 1 395 ? -7.308 8.475 -11.963 1.00 77.00 395 ASN A CA 1
ATOM 2891 C C . ASN A 1 395 ? -7.053 8.825 -13.441 1.00 77.00 395 ASN A C 1
ATOM 2893 O O . ASN A 1 395 ? -6.502 8.021 -14.195 1.00 77.00 395 ASN A O 1
ATOM 2897 N N . ARG A 1 396 ? -7.526 9.998 -13.865 1.00 72.12 396 ARG A N 1
ATOM 2898 C CA . ARG A 1 396 ? -7.633 10.431 -15.260 1.00 72.12 396 ARG A CA 1
ATOM 2899 C C . ARG A 1 396 ? -6.859 11.727 -15.484 1.00 72.12 396 ARG A C 1
ATOM 2901 O O . ARG A 1 396 ? -6.904 12.610 -14.628 1.00 72.12 396 ARG A O 1
ATOM 2908 N N . TYR A 1 397 ? -6.270 11.859 -16.674 1.00 57.31 397 TYR A N 1
ATOM 2909 C CA . TYR A 1 397 ? -5.762 13.123 -17.215 1.00 57.31 397 TYR A CA 1
ATOM 2910 C C . TYR A 1 397 ? -6.278 13.391 -18.631 1.00 57.31 397 TYR A C 1
ATOM 2912 O O . TYR A 1 397 ? -6.241 12.463 -19.482 1.00 57.31 397 TYR A O 1
#

Radius of gyration: 26.38 Å; chains: 1; bounding box: 65×40×74 Å

Sequence (397 aa):
MTTPSTDFAAVEFSGSGSKIFPDNVNASTTDFTINSGARIYTAPASLTISGDYTQNGLFDNSRGTIHFNGSVQTLAGTMNTASTDFGNVIFSGATKTFSNNASTSDFTINSGSTVSAPASLSISGDYSNSGLFTNNSGIIYLGNGASVSGTLTGTSAFNDVNTDSGLAADMSNVYSPINGIESFAIDETNNILYIGQGGNGRLTRCDLSTGCDESSDFPTYIDIGPVSGLDSMIIDQTNGVLYIGTSSGAIIYRCDITSTSCDASGDFTVAYDAVGTGIRSFAIDETNNVLYVSNYDSSGVSLFRCLLSTDCDVSGDFTTPYTASTWSFDSMAIDQTNGVLYLGSGISGSGFIYRCDISTTDCDASGDFTTAYDTPESYIQSIVIDETNDVLYRNRY

Foldseek 3Di:
DDDPDQPEAADEFDAQDEDEDPEQDAHEYAHYYYADNGEHPYDHLEYEYAEEYEYAYFYDQVLHEYEHAHAEYEYYHDADDPGRHARHYEYHAEEYEYPAEHEYAEAYYADNYEYEHHQEYEYQAEYEHQYHYQQVLHEYEYHPPYHYYDDQDDRNPHNHYHPDPPDDLPPVQQDDPADAFQEWEAQPPQQKIWTKHAQFQKIWMFRCVVSNRDPVRTVDIARQPRARIFNYWYAPNVQQKIWTKTQAQRWIKMARCVPPVPPYNVRIDTLARDPAGIWAYWDAQPPQQKIWTWHFHQQWIFIKIFRCVVVSRHHVRIDTAAIDNFGTQNEWDALNVQQKIWTWTFAVQKIWIKMFRCVPPVSRHHVRIDTPDIDRFGTFNYWDADNVVRDIDTDGD

pLDDT: mean 88.12, std 12.14, range [31.67, 98.5]